Protein 6ISS (pdb70)

CATH classification: 1.10.520.10 (+1 more: 1.10.420.10)

Sequence (690 aa):
RATCSNGKTVGDASCCAWFDVLDDIQQNLFHGGQCGAEAHESIRLVFHDCIAISPAMEAQGKFGGGGCDGSIMIFDDIETAFHPNIGLDEIVKLQKPFVQKHGVTPGDFIAFAGAVALSNCPGAPQMNFFTGRAPATQPAPDGLVPEPFHTVDQIINRVNDAGEFDELELVMLSAHSVAAVNDVDPTVQGLPFDSTPGIFDSQFFVETQLRGTAFPGSGGNQGEVESPLPGEIRIQSDETIARDSRTACEWQSFVNNQSKLVDDFQFIFLALTQLGQDPNAMTDCSDVIPQSKPIPGNLPFSFFPAGKTIKDVEQACAETPFPTLTTLPGPETSVQRIPPPPGAEKRATCSNGKTVGDASCCAWFDVLDDIQQNLFHGGQCGAEAHESIRLVFHDCIAISPAMEAQGKFGGGGCDGSIMIFDDIETAFHPNIGLDEIVKLQKPFVQKHGVTPGDFIAFAGAVALSNCPGAPQMNFFTGRAPATQPAPDGLVPEPFHTVDQIINRVNDAGEFDELELVMLSAHSVAAVNDVDPTVQGLPFDSTPGIFDSQFFVETQLRGTAFPGSGGNQGEVESPLPGEIRIQSDETIARDSRTACEWQSFVNNQSKLVDDFQFIFLALTQLGQDPNAMTDCSDVIPQSKPIPGNLPFSFFPAGKTIKDVEQACAETPFPTLTTLPGPETSVQRIPPPPGA

Structure (mmCIF, N/CA/C/O backbone):
data_6ISS
#
_entry.id   6ISS
#
_cell.length_a   72.959
_cell.length_b   93.740
_cell.length_c   227.371
_cell.angle_alpha   90.000
_cell.angle_beta   90.000
_cell.angle_gamma   90.000
#
_symmetry.space_group_name_H-M   'C 2 2 21'
#
loop_
_entity.id
_entity.type
_entity.pdbx_description
1 polymer 'Ligninase H8'
2 non-polymer 'PROTOPORPHYRIN IX CONTAINING FE'
3 non-polymer 'CALCIUM ION'
4 water water
#
loop_
_atom_site.group_PDB
_atom_site.id
_atom_site.type_symbol
_atom_site.label_atom_id
_atom_site.label_alt_id
_atom_site.label_comp_id
_atom_site.label_asym_id
_atom_site.label_entity_id
_atom_site.label_seq_id
_atom_site.pdbx_PDB_ins_code
_atom_site.Cartn_x
_atom_site.Cartn_y
_atom_site.Cartn_z
_atom_site.occupancy
_atom_site.B_iso_or_equiv
_atom_site.auth_seq_id
_atom_site.auth_comp_id
_atom_site.auth_asym_id
_atom_site.auth_atom_id
_atom_site.pdbx_PDB_model_num
ATOM 1 N N . ARG A 1 7 ? -19.736 4.130 9.109 1.00 21.84 0 ARG A N 1
ATOM 2 C CA . ARG A 1 7 ? -21.009 4.721 8.542 1.00 22.23 0 ARG A CA 1
ATOM 3 C C . ARG A 1 7 ? -21.794 5.444 9.632 1.00 21.93 0 ARG A C 1
ATOM 4 O O . ARG A 1 7 ? -21.824 4.978 10.779 1.00 22.01 0 ARG A O 1
ATOM 12 N N . ALA A 1 8 ? -22.506 6.493 9.261 1.00 16.50 1 ALA A N 1
ATOM 13 C CA . ALA A 1 8 ? -23.258 7.362 10.190 1.00 16.26 1 ALA A CA 1
ATOM 14 C C . ALA A 1 8 ? -24.571 7.752 9.531 1.00 17.13 1 ALA A C 1
ATOM 15 O O . ALA A 1 8 ? -24.624 7.735 8.286 1.00 15.82 1 ALA A O 1
ATOM 17 N N . THR A 1 9 ? -25.573 8.125 10.323 1.00 17.38 2 THR A N 1
ATOM 18 C CA . THR A 1 9 ? -26.799 8.756 9.834 1.00 16.25 2 THR A CA 1
ATOM 19 C C . THR A 1 9 ? -26.708 10.242 10.150 1.00 15.91 2 THR A C 1
ATOM 20 O O . THR A 1 9 ? -26.573 10.569 11.347 1.00 15.33 2 THR A O 1
ATOM 24 N N . CYS A 1 10 ? -26.859 11.104 9.163 1.00 14.27 3 CYS A N 1
ATOM 25 C CA . CYS A 1 10 ? -26.943 12.566 9.357 1.00 14.32 3 CYS A CA 1
ATOM 26 C C . CYS A 1 10 ? -28.317 12.942 9.908 1.00 15.64 3 CYS A C 1
ATOM 27 O O . CYS A 1 10 ? -29.250 12.110 9.900 1.00 17.32 3 CYS A O 1
ATOM 30 N N . SER A 1 11 ? -28.433 14.174 10.371 1.00 16.28 4 SER A N 1
ATOM 31 C CA . SER A 1 11 ? -29.670 14.693 10.996 1.00 17.50 4 SER A CA 1
ATOM 32 C C . SER A 1 11 ? -30.799 14.726 9.961 1.00 20.99 4 SER A C 1
ATOM 33 O O . SER A 1 11 ? -31.975 14.748 10.357 1.00 21.72 4 SER A O 1
ATOM 36 N N . ASN A 1 12 ? -30.460 14.654 8.673 1.00 18.76 5 ASN A N 1
ATOM 37 C CA . ASN A 1 12 ? -31.461 14.644 7.573 1.00 18.44 5 ASN A CA 1
ATOM 38 C C . ASN A 1 12 ? -31.915 13.227 7.274 1.00 19.49 5 ASN A C 1
ATOM 39 O O . ASN A 1 12 ? -32.735 13.083 6.376 1.00 20.54 5 ASN A O 1
ATOM 44 N N . GLY A 1 13 ? -31.416 12.233 8.001 1.00 17.46 6 GLY A N 1
ATOM 45 C CA . GLY A 1 13 ? -31.773 10.824 7.871 1.00 16.63 6 GLY A CA 1
ATOM 46 C C . GLY A 1 13 ? -31.004 10.105 6.788 1.00 17.92 6 GLY A C 1
ATOM 47 O O . GLY A 1 13 ? -31.179 8.886 6.699 1.00 18.61 6 GLY A O 1
ATOM 48 N N . LYS A 1 14 ? -30.108 10.789 6.052 1.00 17.95 7 LYS A N 1
ATOM 49 C CA . LYS A 1 14 ? -29.258 10.140 5.012 1.00 19.69 7 LYS A CA 1
ATOM 50 C C . LYS A 1 14 ? -28.064 9.435 5.664 1.00 19.80 7 LYS A C 1
ATOM 51 O O . LYS A 1 14 ? -27.392 10.034 6.555 1.00 16.42 7 LYS A O 1
ATOM 57 N N . THR A 1 15 ? -27.777 8.204 5.236 1.00 17.24 8 THR A N 1
ATOM 58 C CA . THR A 1 15 ? -26.555 7.508 5.673 1.00 18.65 8 THR A CA 1
ATOM 59 C C . THR A 1 15 ? -25.389 7.954 4.798 1.00 16.19 8 THR A C 1
ATOM 60 O O . THR A 1 15 ? -25.569 8.243 3.575 1.00 16.79 8 THR A O 1
ATOM 64 N N . VAL A 1 16 ? -24.223 7.995 5.410 1.00 15.27 9 VAL A N 1
ATOM 65 C CA . VAL A 1 16 ? -22.966 8.468 4.792 1.00 14.68 9 VAL A CA 1
ATOM 66 C C . VAL A 1 16 ? -21.820 7.620 5.320 1.00 14.96 9 VAL A C 1
ATOM 67 O O . VAL A 1 16 ? -22.009 6.940 6.334 1.00 14.44 9 VAL A O 1
ATOM 71 N N . GLY A 1 17 ? -20.695 7.677 4.633 1.00 16.07 10 GLY A N 1
ATOM 72 C CA . GLY A 1 17 ? -19.515 6.841 4.953 1.00 16.56 10 GLY A CA 1
ATOM 73 C C . GLY A 1 17 ? -18.929 7.199 6.306 1.00 18.16 10 GLY A C 1
ATOM 74 O O . GLY A 1 17 ? -18.321 6.326 6.974 1.00 19.89 10 GLY A O 1
ATOM 75 N N . ASP A 1 18 ? -19.111 8.448 6.745 1.00 15.36 11 ASP A N 1
ATOM 76 C CA . ASP A 1 18 ? -18.484 9.000 7.958 1.00 14.06 11 ASP A CA 1
ATOM 77 C C . ASP A 1 18 ? -19.269 10.214 8.448 1.00 12.49 11 ASP A C 1
ATOM 78 O O . ASP A 1 18 ? -19.729 11.007 7.636 1.00 11.81 11 ASP A O 1
ATOM 83 N N . ALA A 1 19 ? -19.402 10.409 9.756 1.00 11.27 12 ALA A N 1
ATOM 84 C CA . ALA A 1 19 ? -20.166 11.577 10.265 1.00 11.69 12 ALA A CA 1
ATOM 85 C C . ALA A 1 19 ? -19.534 12.895 9.812 1.00 10.95 12 ALA A C 1
ATOM 86 O O . ALA A 1 19 ? -20.281 13.874 9.714 1.00 10.69 12 ALA A O 1
ATOM 88 N N . SER A 1 20 ? -18.236 12.963 9.477 1.00 11.06 13 SER A N 1
ATOM 89 C CA . SER A 1 20 ? -17.623 14.228 8.967 1.00 11.87 13 SER A CA 1
ATOM 90 C C . SER A 1 20 ? -18.275 14.608 7.631 1.00 11.39 13 SER A C 1
ATOM 91 O O . SER A 1 20 ? -18.223 15.786 7.285 1.00 12.16 13 SER A O 1
ATOM 94 N N . CYS A 1 21 ? -18.910 13.682 6.937 1.00 11.25 14 CYS A N 1
ATOM 95 C CA . CYS A 1 21 ? -19.551 13.997 5.636 1.00 9.60 14 CYS A CA 1
ATOM 96 C C . CYS A 1 21 ? -20.820 14.826 5.849 1.00 10.63 14 CYS A C 1
ATOM 97 O O . CYS A 1 21 ? -21.205 15.538 4.939 1.00 10.89 14 CYS A O 1
ATOM 100 N N . CYS A 1 22 ? -21.428 14.807 7.032 1.00 10.42 15 CYS A N 1
ATOM 101 C CA . CYS A 1 22 ? -22.782 15.381 7.225 1.00 9.84 15 CYS A CA 1
ATOM 102 C C . CYS A 1 22 ? -22.789 16.894 6.979 1.00 10.53 15 CYS A C 1
ATOM 103 O O . CYS A 1 22 ? -23.734 17.391 6.405 1.00 10.07 15 CYS A O 1
ATOM 106 N N . ALA A 1 23 ? -21.739 17.618 7.358 1.00 10.75 16 ALA A N 1
ATOM 107 C CA . ALA A 1 23 ? -21.592 19.062 7.124 1.00 12.72 16 ALA A CA 1
ATOM 108 C C . ALA A 1 23 ? -21.663 19.391 5.624 1.00 13.55 16 ALA A C 1
ATOM 109 O O . ALA A 1 23 ? -22.190 20.481 5.259 1.00 14.38 16 ALA A O 1
ATOM 111 N N . TRP A 1 24 ? -21.320 18.446 4.768 1.00 12.34 17 TRP A N 1
ATOM 112 C CA . TRP A 1 24 ? -21.355 18.715 3.314 1.00 12.15 17 TRP A CA 1
ATOM 113 C C . TRP A 1 24 ? -22.801 18.839 2.820 1.00 13.11 17 TRP A C 1
ATOM 114 O O . TRP A 1 24 ? -23.016 19.386 1.713 1.00 13.35 17 TRP A O 1
ATOM 125 N N . PHE A 1 25 ? -23.804 18.350 3.556 1.00 12.07 18 PHE A N 1
ATOM 126 C CA . PHE A 1 25 ? -25.213 18.626 3.154 1.00 12.81 18 PHE A CA 1
ATOM 127 C C . PHE A 1 25 ? -25.553 20.113 3.260 1.00 15.61 18 PHE A C 1
ATOM 128 O O . PHE A 1 25 ? -26.380 20.598 2.444 1.00 15.94 18 PHE A O 1
ATOM 136 N N . ASP A 1 26 ? -24.974 20.819 4.237 1.00 15.86 19 ASP A N 1
ATOM 137 C CA . ASP A 1 26 ? -25.158 22.287 4.379 1.00 17.82 19 ASP A CA 1
ATOM 138 C C . ASP A 1 26 ? -24.516 22.938 3.134 1.00 16.63 19 ASP A C 1
ATOM 139 O O . ASP A 1 26 ? -25.146 23.804 2.521 1.00 17.79 19 ASP A O 1
ATOM 144 N N . VAL A 1 27 ? -23.302 22.530 2.779 1.00 13.60 20 VAL A N 1
ATOM 145 C CA . VAL A 1 27 ? -22.551 23.032 1.597 1.00 13.57 20 VAL A CA 1
ATOM 146 C C . VAL A 1 27 ? -23.368 22.753 0.317 1.00 13.71 20 VAL A C 1
ATOM 147 O O . VAL A 1 27 ? -23.479 23.714 -0.615 1.00 13.76 20 VAL A O 1
ATOM 151 N N . LEU A 1 28 ? -23.931 21.571 0.211 1.00 13.02 21 LEU A N 1
ATOM 152 C CA . LEU A 1 28 ? -24.762 21.179 -0.953 1.00 12.21 21 LEU A CA 1
ATOM 153 C C . LEU A 1 28 ? -25.926 22.164 -1.118 1.00 13.12 21 LEU A C 1
ATOM 154 O O . LEU A 1 28 ? -26.134 22.651 -2.225 1.00 12.17 21 LEU A O 1
ATOM 159 N N . ASP A 1 29 ? -26.696 22.366 -0.045 1.00 14.20 22 ASP A N 1
ATOM 160 C CA . ASP A 1 29 ? -27.913 23.204 -0.162 1.00 19.30 22 ASP A CA 1
ATOM 161 C C . ASP A 1 29 ? -27.446 24.602 -0.613 1.00 15.22 22 ASP A C 1
ATOM 162 O O . ASP A 1 29 ? -28.068 25.257 -1.510 1.00 13.94 22 ASP A O 1
ATOM 167 N N . ASP A 1 30 ? -26.383 25.100 0.003 1.00 14.13 23 ASP A N 1
ATOM 168 C CA . ASP A 1 30 ? -25.882 26.481 -0.219 1.00 14.33 23 ASP A CA 1
ATOM 169 C C . ASP A 1 30 ? -25.457 26.599 -1.704 1.00 15.18 23 ASP A C 1
ATOM 170 O O . ASP A 1 30 ? -25.878 27.545 -2.414 1.00 14.26 23 ASP A O 1
ATOM 175 N N . ILE A 1 31 ? -24.644 25.684 -2.216 1.00 12.35 24 ILE A N 1
ATOM 176 C CA . ILE A 1 31 ? -24.141 25.881 -3.603 1.00 11.68 24 ILE A CA 1
ATOM 177 C C . ILE A 1 31 ? -25.283 25.654 -4.590 1.00 11.72 24 ILE A C 1
ATOM 178 O O . ILE A 1 31 ? -25.298 26.305 -5.664 1.00 11.71 24 ILE A O 1
ATOM 183 N N . GLN A 1 32 ? -26.162 24.710 -4.313 1.00 10.86 25 GLN A N 1
ATOM 184 C CA . GLN A 1 32 ? -27.248 24.428 -5.285 1.00 11.62 25 GLN A CA 1
ATOM 185 C C . GLN A 1 32 ? -28.088 25.702 -5.462 1.00 12.32 25 GLN A C 1
ATOM 186 O O . GLN A 1 32 ? -28.456 25.990 -6.608 1.00 11.79 25 GLN A O 1
ATOM 192 N N . GLN A 1 33 ? -28.336 26.428 -4.386 1.00 13.63 26 GLN A N 1
ATOM 193 C CA . GLN A 1 33 ? -29.192 27.650 -4.465 1.00 15.90 26 GLN A CA 1
ATOM 194 C C . GLN A 1 33 ? -28.386 28.862 -4.939 1.00 15.51 26 GLN A C 1
ATOM 195 O O . GLN A 1 33 ? -28.897 29.631 -5.760 1.00 16.92 26 GLN A O 1
ATOM 201 N N . ASN A 1 34 ? -27.169 29.039 -4.459 1.00 14.22 27 ASN A N 1
ATOM 202 C CA . ASN A 1 34 ? -26.439 30.320 -4.551 1.00 15.12 27 ASN A CA 1
ATOM 203 C C . ASN A 1 34 ? -25.253 30.273 -5.511 1.00 14.55 27 ASN A C 1
ATOM 204 O O . ASN A 1 34 ? -24.696 31.357 -5.778 1.00 15.52 27 ASN A O 1
ATOM 209 N N . LEU A 1 35 ? -24.833 29.091 -5.997 1.00 13.07 28 LEU A N 1
ATOM 210 C CA . LEU A 1 35 ? -23.822 29.022 -7.092 1.00 13.11 28 LEU A CA 1
ATOM 211 C C . LEU A 1 35 ? -24.472 28.493 -8.378 1.00 12.57 28 LEU A C 1
ATOM 212 O O . LEU A 1 35 ? -24.198 29.049 -9.466 1.00 11.97 28 LEU A O 1
ATOM 217 N N . PHE A 1 36 ? -25.317 27.465 -8.282 1.00 11.36 29 PHE A N 1
ATOM 218 C CA . PHE A 1 36 ? -25.841 26.753 -9.463 1.00 11.94 29 PHE A CA 1
ATOM 219 C C . PHE A 1 36 ? -27.284 27.170 -9.768 1.00 12.29 29 PHE A C 1
ATOM 220 O O . PHE A 1 36 ? -27.972 26.509 -10.532 1.00 10.66 29 PHE A O 1
ATOM 228 N N . HIS A 1 37 ? -27.720 28.301 -9.213 1.00 14.59 30 HIS A N 1
ATOM 229 C CA . HIS A 1 37 ? -29.037 28.910 -9.561 1.00 15.82 30 HIS A CA 1
ATOM 230 C C . HIS A 1 37 ? -30.150 27.884 -9.458 1.00 14.41 30 HIS A C 1
ATOM 231 O O . HIS A 1 37 ? -31.007 27.798 -10.360 1.00 14.49 30 HIS A O 1
ATOM 238 N N . GLY A 1 38 ? -30.201 27.155 -8.362 1.00 12.94 31 GLY A N 1
ATOM 239 C CA . GLY A 1 38 ? -31.222 26.121 -8.156 1.00 13.15 31 GLY A CA 1
ATOM 240 C C . GLY A 1 38 ? -30.917 24.843 -8.913 1.00 14.02 31 GLY A C 1
ATOM 241 O O . GLY A 1 38 ? -31.800 24.251 -9.534 1.00 15.52 31 GLY A O 1
ATOM 242 N N . GLY A 1 39 ? -29.705 24.362 -8.813 1.00 13.04 32 GLY A N 1
ATOM 243 C CA . GLY A 1 39 ? -29.412 22.980 -9.253 1.00 11.86 32 GLY A CA 1
ATOM 244 C C . GLY A 1 39 ? -29.259 22.838 -10.751 1.00 10.87 32 GLY A C 1
ATOM 245 O O . GLY A 1 39 ? -29.527 21.757 -11.285 1.00 10.96 32 GLY A O 1
ATOM 246 N N . GLN A 1 40 ? -28.875 23.894 -11.428 1.00 10.58 33 GLN A N 1
ATOM 247 C CA . GLN A 1 40 ? -28.751 23.906 -12.897 1.00 10.89 33 GLN A CA 1
ATOM 248 C C . GLN A 1 40 ? -27.408 23.331 -13.363 1.00 9.58 33 GLN A C 1
ATOM 249 O O . GLN A 1 40 ? -26.367 23.448 -12.668 1.00 9.75 33 GLN A O 1
ATOM 255 N N . CYS A 1 41 ? -27.425 22.779 -14.570 1.00 10.06 34 CYS A N 1
ATOM 256 C CA . CYS A 1 41 ? -26.206 22.393 -15.319 1.00 9.96 34 CYS A CA 1
ATOM 257 C C . CYS A 1 41 ? -25.925 23.489 -16.338 1.00 9.56 34 CYS A C 1
ATOM 258 O O . CYS A 1 41 ? -25.980 23.205 -17.529 1.00 10.85 34 CYS A O 1
ATOM 261 N N . GLY A 1 42 ? -25.698 24.706 -15.859 1.00 10.36 35 GLY A N 1
ATOM 262 C CA . GLY A 1 42 ? -25.439 25.902 -16.664 1.00 10.74 35 GLY A CA 1
ATOM 263 C C . GLY A 1 42 ? -23.998 26.343 -16.551 1.00 10.46 35 GLY A C 1
ATOM 264 O O . GLY A 1 42 ? -23.095 25.487 -16.330 1.00 9.40 35 GLY A O 1
ATOM 265 N N . ALA A 1 43 ? -23.751 27.636 -16.751 1.00 10.02 36 ALA A N 1
ATOM 266 C CA . ALA A 1 43 ? -22.396 28.171 -16.851 1.00 9.61 36 ALA A CA 1
ATOM 267 C C . ALA A 1 43 ? -21.577 27.804 -15.591 1.00 10.03 36 ALA A C 1
ATOM 268 O O . ALA A 1 43 ? -20.420 27.343 -15.730 1.00 9.68 36 ALA A O 1
ATOM 270 N N . GLU A 1 44 ? -22.101 28.086 -14.391 1.00 10.04 37 GLU A N 1
ATOM 271 C CA . GLU A 1 44 ? -21.329 27.892 -13.150 1.00 10.31 37 GLU A CA 1
ATOM 272 C C . GLU A 1 44 ? -21.011 26.396 -12.972 1.00 9.71 37 GLU A C 1
ATOM 273 O O . GLU A 1 44 ? -19.884 26.108 -12.580 1.00 10.30 37 GLU A O 1
ATOM 279 N N . ALA A 1 45 ? -21.961 25.519 -13.286 1.00 10.14 38 ALA A N 1
ATOM 280 C CA . ALA A 1 45 ? -21.773 24.051 -13.202 1.00 9.40 38 ALA A CA 1
ATOM 281 C C . ALA A 1 45 ? -20.617 23.691 -14.153 1.00 9.75 38 ALA A C 1
ATOM 282 O O . ALA A 1 45 ? -19.641 23.031 -13.781 1.00 10.30 38 ALA A O 1
ATOM 284 N N . HIS A 1 46 ? -20.665 24.165 -15.397 1.00 9.23 39 HIS A N 1
ATOM 285 C CA . HIS A 1 46 ? -19.628 23.815 -16.398 1.00 9.00 39 HIS A CA 1
ATOM 286 C C . HIS A 1 46 ? -18.264 24.319 -15.928 1.00 9.78 39 HIS A C 1
ATOM 287 O O . HIS A 1 46 ? -17.240 23.619 -16.051 1.00 9.66 39 HIS A O 1
ATOM 294 N N . GLU A 1 47 ? -18.217 25.551 -15.438 1.00 8.92 40 GLU A N 1
ATOM 295 C CA . GLU A 1 47 ? -16.963 26.176 -14.977 1.00 9.58 40 GLU A CA 1
ATOM 296 C C . GLU A 1 47 ? -16.393 25.355 -13.804 1.00 9.74 40 GLU A C 1
ATOM 297 O O . GLU A 1 47 ? -15.173 25.200 -13.720 1.00 9.98 40 GLU A O 1
ATOM 303 N N . SER A 1 48 ? -17.240 24.857 -12.912 1.00 9.36 41 SER A N 1
ATOM 304 C CA . SER A 1 48 ? -16.788 24.090 -11.716 1.00 9.25 41 SER A CA 1
ATOM 305 C C . SER A 1 48 ? -16.203 22.735 -12.150 1.00 10.05 41 SER A C 1
ATOM 306 O O . SER A 1 48 ? -15.238 22.254 -11.533 1.00 9.83 41 SER A O 1
ATOM 309 N N . ILE A 1 49 ? -16.799 22.146 -13.179 1.00 9.00 42 ILE A N 1
ATOM 310 C CA . ILE A 1 49 ? -16.296 20.863 -13.734 1.00 9.60 42 ILE A CA 1
ATOM 311 C C . ILE A 1 49 ? -14.890 21.119 -14.300 1.00 9.93 42 ILE A C 1
ATOM 312 O O . ILE A 1 49 ? -13.952 20.344 -13.979 1.00 10.16 42 ILE A O 1
ATOM 317 N N . ARG A 1 50 ? -14.716 22.165 -15.118 1.00 9.87 43 ARG A N 1
ATOM 318 C CA . ARG A 1 50 ? -13.399 22.513 -15.676 1.00 10.40 43 ARG A CA 1
ATOM 319 C C . ARG A 1 50 ? -12.412 22.761 -14.527 1.00 10.94 43 ARG A C 1
ATOM 320 O O . ARG A 1 50 ? -11.235 22.297 -14.627 1.00 10.66 43 ARG A O 1
ATOM 328 N N . LEU A 1 51 ? -12.837 23.441 -13.479 1.00 10.86 44 LEU A N 1
ATOM 329 C CA . LEU A 1 51 ? -11.917 23.867 -12.388 1.00 10.95 44 LEU A CA 1
ATOM 330 C C . LEU A 1 51 ? -11.300 22.609 -11.761 1.00 11.27 44 LEU A C 1
ATOM 331 O O . LEU A 1 51 ? -10.116 22.624 -11.427 1.00 10.53 44 LEU A O 1
ATOM 336 N N . VAL A 1 52 ? -12.051 21.514 -11.605 1.00 9.98 45 VAL A N 1
ATOM 337 C CA . VAL A 1 52 ? -11.466 20.242 -11.084 1.00 10.87 45 VAL A CA 1
ATOM 338 C C . VAL A 1 52 ? -10.228 19.857 -11.878 1.00 10.23 45 VAL A C 1
ATOM 339 O O . VAL A 1 52 ? -9.169 19.582 -11.294 1.00 10.84 45 VAL A O 1
ATOM 343 N N . PHE A 1 53 ? -10.339 19.810 -13.205 1.00 9.74 46 PHE A N 1
ATOM 344 C CA . PHE A 1 53 ? -9.230 19.343 -14.047 1.00 9.75 46 PHE A CA 1
ATOM 345 C C . PHE A 1 53 ? -8.043 20.267 -13.850 1.00 10.44 46 PHE A C 1
ATOM 346 O O . PHE A 1 53 ? -6.907 19.806 -13.762 1.00 11.07 46 PHE A O 1
ATOM 354 N N . HIS A 1 54 ? -8.280 21.573 -13.821 1.00 10.85 47 HIS A N 1
ATOM 355 C CA . HIS A 1 54 ? -7.166 22.550 -13.798 1.00 11.30 47 HIS A CA 1
ATOM 356 C C . HIS A 1 54 ? -6.526 22.614 -12.404 1.00 11.56 47 HIS A C 1
ATOM 357 O O . HIS A 1 54 ? -5.332 23.022 -12.333 1.00 12.18 47 HIS A O 1
ATOM 364 N N . ASP A 1 55 ? -7.268 22.271 -11.357 1.00 11.15 48 ASP A N 1
ATOM 365 C CA . ASP A 1 55 ? -6.672 22.125 -10.008 1.00 11.62 48 ASP A CA 1
ATOM 366 C C . ASP A 1 55 ? -5.815 20.861 -10.060 1.00 11.48 48 ASP A C 1
ATOM 367 O O . ASP A 1 55 ? -4.627 20.874 -9.643 1.00 12.35 48 ASP A O 1
ATOM 372 N N . CYS A 1 56 ? -6.386 19.770 -10.492 1.00 11.53 49 CYS A N 1
ATOM 373 C CA . CYS A 1 56 ? -5.873 18.410 -10.207 1.00 11.78 49 CYS A CA 1
ATOM 374 C C . CYS A 1 56 ? -4.745 18.005 -11.141 1.00 12.01 49 CYS A C 1
ATOM 375 O O . CYS A 1 56 ? -3.817 17.326 -10.656 1.00 12.43 49 CYS A O 1
ATOM 378 N N . ILE A 1 57 ? -4.802 18.329 -12.424 1.00 10.93 50 ILE A N 1
ATOM 379 C CA . ILE A 1 57 ? -3.812 17.808 -13.413 1.00 12.94 50 ILE A CA 1
ATOM 380 C C . ILE A 1 57 ? -2.462 18.495 -13.223 1.00 12.60 50 ILE A C 1
ATOM 381 O O . ILE A 1 57 ? -1.472 17.990 -13.814 1.00 13.81 50 ILE A O 1
ATOM 386 N N . ALA A 1 58 ? -2.394 19.499 -12.372 1.00 13.07 51 ALA A N 1
ATOM 387 C CA . ALA A 1 58 ? -1.171 20.290 -12.109 1.00 13.53 51 ALA A CA 1
ATOM 388 C C . ALA A 1 58 ? -0.354 19.552 -11.023 1.00 12.60 51 ALA A C 1
ATOM 389 O O . ALA A 1 58 ? -0.264 19.952 -9.846 1.00 14.34 51 ALA A O 1
ATOM 391 N N . ILE A 1 59 ? 0.198 18.447 -11.456 1.00 14.47 52 ILE A N 1
ATOM 392 C CA . ILE A 1 59 ? 1.114 17.571 -10.673 1.00 16.14 52 ILE A CA 1
ATOM 393 C C . ILE A 1 59 ? 2.052 16.919 -11.689 1.00 15.35 52 ILE A C 1
ATOM 394 O O . ILE A 1 59 ? 1.653 16.627 -12.821 1.00 13.81 52 ILE A O 1
ATOM 399 N N . SER A 1 60 ? 3.308 16.647 -11.306 1.00 16.09 53 SER A N 1
ATOM 400 C CA . SER A 1 60 ? 4.301 16.105 -12.267 1.00 17.31 53 SER A CA 1
ATOM 401 C C . SER A 1 60 ? 5.398 15.359 -11.514 1.00 19.75 53 SER A C 1
ATOM 402 O O . SER A 1 60 ? 6.308 16.011 -10.977 1.00 19.00 53 SER A O 1
ATOM 405 N N . PRO A 1 61 ? 5.246 14.039 -11.337 1.00 19.15 54 PRO A N 1
ATOM 406 C CA . PRO A 1 61 ? 6.333 13.190 -10.845 1.00 21.69 54 PRO A CA 1
ATOM 407 C C . PRO A 1 61 ? 7.635 13.441 -11.622 1.00 23.26 54 PRO A C 1
ATOM 408 O O . PRO A 1 61 ? 8.718 13.462 -10.974 1.00 25.77 54 PRO A O 1
ATOM 412 N N . ALA A 1 62 ? 7.555 13.660 -12.937 1.00 20.26 55 ALA A N 1
ATOM 413 C CA . ALA A 1 62 ? 8.738 13.936 -13.790 1.00 21.50 55 ALA A CA 1
ATOM 414 C C . ALA A 1 62 ? 9.475 15.182 -13.307 1.00 25.64 55 ALA A C 1
ATOM 415 O O . ALA A 1 62 ? 10.728 15.114 -13.211 1.00 27.31 55 ALA A O 1
ATOM 417 N N . MET A 1 63 ? 8.781 16.271 -12.983 1.00 23.89 56 MET A N 1
ATOM 418 C CA . MET A 1 63 ? 9.421 17.512 -12.472 1.00 25.86 56 MET A CA 1
ATOM 419 C C . MET A 1 63 ? 10.047 17.237 -11.084 1.00 28.49 56 MET A C 1
ATOM 420 O O . MET A 1 63 ? 11.250 17.607 -10.851 1.00 30.84 56 MET A O 1
ATOM 425 N N . GLU A 1 64 ? 9.301 16.572 -10.203 1.00 26.56 57 GLU A N 1
ATOM 426 C CA . GLU A 1 64 ? 9.715 16.213 -8.817 1.00 30.08 57 GLU A CA 1
ATOM 427 C C . GLU A 1 64 ? 11.035 15.441 -8.843 1.00 31.21 57 GLU A C 1
ATOM 428 O O . GLU A 1 64 ? 11.925 15.743 -7.985 1.00 26.32 57 GLU A O 1
ATOM 434 N N . ALA A 1 65 ? 11.157 14.502 -9.775 1.00 28.20 58 ALA A N 1
ATOM 435 C CA . ALA A 1 65 ? 12.367 13.661 -9.951 1.00 32.19 58 ALA A CA 1
ATOM 436 C C . ALA A 1 65 ? 13.565 14.492 -10.459 1.00 34.83 58 ALA A C 1
ATOM 437 O O . ALA A 1 65 ? 14.649 13.909 -10.553 1.00 39.44 58 ALA A O 1
ATOM 439 N N . GLN A 1 66 ? 13.422 15.792 -10.718 1.00 34.04 59 GLN A N 1
ATOM 440 C CA . GLN A 1 66 ? 14.565 16.689 -11.035 1.00 32.76 59 GLN A CA 1
ATOM 441 C C . GLN A 1 66 ? 14.702 17.752 -9.945 1.00 30.84 59 GLN A C 1
ATOM 442 O O . GLN A 1 66 ? 15.395 18.758 -10.194 1.00 31.35 59 GLN A O 1
ATOM 448 N N . GLY A 1 67 ? 14.067 17.550 -8.788 1.00 27.10 60 GLY A N 1
ATOM 449 C CA . GLY A 1 67 ? 14.098 18.451 -7.618 1.00 26.26 60 GLY A CA 1
ATOM 450 C C . GLY A 1 67 ? 13.329 19.734 -7.831 1.00 29.53 60 GLY A C 1
ATOM 451 O O . GLY A 1 67 ? 13.530 20.729 -7.069 1.00 29.29 60 GLY A O 1
ATOM 452 N N . LYS A 1 68 ? 12.418 19.712 -8.804 1.00 27.31 61 LYS A N 1
ATOM 453 C CA . LYS A 1 68 ? 11.519 20.845 -9.075 1.00 31.75 61 LYS A CA 1
ATOM 454 C C . LYS A 1 68 ? 10.158 20.493 -8.502 1.00 25.82 61 LYS A C 1
ATOM 455 O O . LYS A 1 68 ? 9.714 19.362 -8.708 1.00 27.53 61 LYS A O 1
ATOM 461 N N . PHE A 1 69 ? 9.555 21.434 -7.803 1.00 27.54 62 PHE A N 1
ATOM 462 C CA . PHE A 1 69 ? 8.133 21.324 -7.437 1.00 24.06 62 PHE A CA 1
ATOM 463 C C . PHE A 1 69 ? 7.347 21.045 -8.719 1.00 26.72 62 PHE A C 1
ATOM 464 O O . PHE A 1 69 ? 7.590 21.719 -9.751 1.00 28.60 62 PHE A O 1
ATOM 472 N N . GLY A 1 70 ? 6.516 19.993 -8.692 1.00 22.38 63 GLY A N 1
ATOM 473 C CA . GLY A 1 70 ? 5.699 19.578 -9.849 1.00 19.48 63 GLY A CA 1
ATOM 474 C C . GLY A 1 70 ? 4.238 19.951 -9.663 1.00 18.52 63 GLY A C 1
ATOM 475 O O . GLY A 1 70 ? 3.496 19.630 -10.580 1.00 18.47 63 GLY A O 1
ATOM 476 N N . GLY A 1 71 ? 3.875 20.635 -8.578 1.00 18.01 64 GLY A N 1
ATOM 477 C CA . GLY A 1 71 ? 2.466 20.914 -8.222 1.00 17.13 64 GLY A CA 1
ATOM 478 C C . GLY A 1 71 ? 1.903 19.813 -7.318 1.00 15.10 64 GLY A C 1
ATOM 479 O O . GLY A 1 71 ? 2.347 18.646 -7.460 1.00 14.96 64 GLY A O 1
ATOM 480 N N . GLY A 1 72 ? 0.914 20.141 -6.497 1.00 13.35 65 GLY A N 1
ATOM 481 C CA . GLY A 1 72 ? 0.345 19.231 -5.487 1.00 12.95 65 GLY A CA 1
ATOM 482 C C . GLY A 1 72 ? -0.914 18.510 -5.964 1.00 14.46 65 GLY A C 1
ATOM 483 O O . GLY A 1 72 ? -1.601 17.934 -5.115 1.00 15.34 65 GLY A O 1
ATOM 484 N N . GLY A 1 73 ? -1.253 18.611 -7.250 1.00 13.83 66 GLY A N 1
ATOM 485 C CA . GLY A 1 73 ? -2.497 18.024 -7.760 1.00 13.08 66 GLY A CA 1
ATOM 486 C C . GLY A 1 73 ? -3.720 18.686 -7.154 1.00 11.55 66 GLY A C 1
ATOM 487 O O . GLY A 1 73 ? -3.826 19.953 -7.114 1.00 11.77 66 GLY A O 1
ATOM 488 N N . CYS A 1 74 ? -4.651 17.877 -6.646 1.00 13.00 67 CYS A N 1
ATOM 489 C CA . CYS A 1 74 ? -5.948 18.358 -6.124 1.00 12.31 67 CYS A CA 1
ATOM 490 C C . CYS A 1 74 ? -5.716 18.942 -4.738 1.00 12.71 67 CYS A C 1
ATOM 491 O O . CYS A 1 74 ? -6.033 18.276 -3.733 1.00 13.55 67 CYS A O 1
ATOM 494 N N . ASP A 1 75 ? -5.150 20.148 -4.675 1.00 12.01 68 ASP A N 1
ATOM 495 C CA . ASP A 1 75 ? -4.772 20.786 -3.395 1.00 13.16 68 ASP A CA 1
ATOM 496 C C . ASP A 1 75 ? -5.475 22.131 -3.229 1.00 11.27 68 ASP A C 1
ATOM 497 O O . ASP A 1 75 ? -5.195 22.831 -2.239 1.00 12.76 68 ASP A O 1
ATOM 502 N N . GLY A 1 76 ? -6.317 22.528 -4.189 1.00 11.57 69 GLY A N 1
ATOM 503 C CA . GLY A 1 76 ? -6.942 23.855 -4.133 1.00 11.20 69 GLY A CA 1
ATOM 504 C C . GLY A 1 76 ? -5.972 24.979 -4.470 1.00 11.53 69 GLY A C 1
ATOM 505 O O . GLY A 1 76 ? -6.378 26.177 -4.293 1.00 13.83 69 GLY A O 1
ATOM 506 N N . SER A 1 77 ? -4.811 24.657 -5.010 1.00 13.48 70 SER A N 1
ATOM 507 C CA . SER A 1 77 ? -3.762 25.659 -5.348 1.00 13.80 70 SER A CA 1
ATOM 508 C C . SER A 1 77 ? -4.334 26.683 -6.329 1.00 13.91 70 SER A C 1
ATOM 509 O O . SER A 1 77 ? -4.035 27.855 -6.197 1.00 13.80 70 SER A O 1
ATOM 512 N N . ILE A 1 78 ? -5.199 26.267 -7.268 1.00 14.02 71 ILE A N 1
ATOM 513 C CA . ILE A 1 78 ? -5.754 27.212 -8.291 1.00 12.42 71 ILE A CA 1
ATOM 514 C C . ILE A 1 78 ? -6.668 28.254 -7.637 1.00 12.39 71 ILE A C 1
ATOM 515 O O . ILE A 1 78 ? -6.768 29.370 -8.203 1.00 12.74 71 ILE A O 1
ATOM 520 N N . MET A 1 79 ? -7.238 27.976 -6.454 1.00 13.19 72 MET A N 1
ATOM 521 C CA . MET A 1 79 ? -8.003 28.954 -5.665 1.00 13.04 72 MET A CA 1
ATOM 522 C C . MET A 1 79 ? -7.082 29.726 -4.710 1.00 14.74 72 MET A C 1
ATOM 523 O O . MET A 1 79 ? -7.220 30.938 -4.667 1.00 16.04 72 MET A O 1
ATOM 528 N N . ILE A 1 80 ? -6.256 29.040 -3.926 1.00 15.16 73 ILE A N 1
ATOM 529 C CA . ILE A 1 80 ? -5.418 29.693 -2.879 1.00 15.25 73 ILE A CA 1
ATOM 530 C C . ILE A 1 80 ? -4.482 30.675 -3.575 1.00 14.88 73 ILE A C 1
ATOM 531 O O . ILE A 1 80 ? -4.281 31.785 -2.990 1.00 18.30 73 ILE A O 1
ATOM 536 N N . PHE A 1 81 ? -3.905 30.295 -4.705 1.00 14.21 74 PHE A N 1
ATOM 537 C CA . PHE A 1 81 ? -2.937 31.084 -5.504 1.00 13.65 74 PHE A CA 1
ATOM 538 C C . PHE A 1 81 ? -3.589 31.542 -6.816 1.00 12.73 74 PHE A C 1
ATOM 539 O O . PHE A 1 81 ? -2.956 31.494 -7.856 1.00 14.12 74 PHE A O 1
ATOM 547 N N . ASP A 1 82 ? -4.845 31.966 -6.741 1.00 14.16 75 ASP A N 1
ATOM 548 C CA . ASP A 1 82 ? -5.595 32.294 -7.986 1.00 14.68 75 ASP A CA 1
ATOM 549 C C . ASP A 1 82 ? -4.907 33.411 -8.783 1.00 15.20 75 ASP A C 1
ATOM 550 O O . ASP A 1 82 ? -4.896 33.314 -10.003 1.00 15.44 75 ASP A O 1
ATOM 555 N N . ASP A 1 83 ? -4.346 34.433 -8.130 1.00 17.81 76 ASP A N 1
ATOM 556 C CA . ASP A 1 83 ? -3.689 35.540 -8.862 1.00 20.44 76 ASP A CA 1
ATOM 557 C C . ASP A 1 83 ? -2.526 34.994 -9.689 1.00 17.30 76 ASP A C 1
ATOM 558 O O . ASP A 1 83 ? -2.250 35.572 -10.761 1.00 18.12 76 ASP A O 1
ATOM 563 N N . ILE A 1 84 ? -1.907 33.879 -9.275 1.00 16.54 77 ILE A N 1
ATOM 564 C CA . ILE A 1 84 ? -0.812 33.254 -10.043 1.00 15.76 77 ILE A CA 1
ATOM 565 C C . ILE A 1 84 ? -1.393 32.316 -11.106 1.00 13.58 77 ILE A C 1
ATOM 566 O O . ILE A 1 84 ? -1.150 32.513 -12.323 1.00 14.06 77 ILE A O 1
ATOM 571 N N . GLU A 1 85 ? -2.075 31.263 -10.660 1.00 12.98 78 GLU A N 1
ATOM 572 C CA . GLU A 1 85 ? -2.428 30.181 -11.598 1.00 14.24 78 GLU A CA 1
ATOM 573 C C . GLU A 1 85 ? -3.439 30.641 -12.663 1.00 13.84 78 GLU A C 1
ATOM 574 O O . GLU A 1 85 ? -3.371 30.129 -13.790 1.00 13.90 78 GLU A O 1
ATOM 580 N N . THR A 1 86 ? -4.404 31.489 -12.323 1.00 14.49 79 THR A N 1
ATOM 581 C CA . THR A 1 86 ? -5.470 31.834 -13.287 1.00 15.04 79 THR A CA 1
ATOM 582 C C . THR A 1 86 ? -4.929 32.814 -14.342 1.00 13.82 79 THR A C 1
ATOM 583 O O . THR A 1 86 ? -5.673 33.083 -15.298 1.00 14.34 79 THR A O 1
ATOM 587 N N . ALA A 1 87 ? -3.671 33.291 -14.200 1.00 13.74 80 ALA A N 1
ATOM 588 C CA . ALA A 1 87 ? -2.980 34.123 -15.199 1.00 15.48 80 ALA A CA 1
ATOM 589 C C . ALA A 1 87 ? -2.259 33.215 -16.189 1.00 15.80 80 ALA A C 1
ATOM 590 O O . ALA A 1 87 ? -1.888 33.688 -17.259 1.00 17.24 80 ALA A O 1
ATOM 592 N N . PHE A 1 88 ? -2.083 31.923 -15.899 1.00 14.40 81 PHE A N 1
ATOM 593 C CA . PHE A 1 88 ? -1.482 30.987 -16.869 1.00 14.12 81 PHE A CA 1
ATOM 594 C C . PHE A 1 88 ? -2.411 30.865 -18.066 1.00 14.55 81 PHE A C 1
ATOM 595 O O . PHE A 1 88 ? -3.615 30.728 -17.851 1.00 13.46 81 PHE A O 1
ATOM 603 N N . HIS A 1 89 ? -1.876 30.772 -19.280 1.00 14.60 82 HIS A N 1
ATOM 604 C CA . HIS A 1 89 ? -2.705 30.745 -20.506 1.00 15.67 82 HIS A CA 1
ATOM 605 C C . HIS A 1 89 ? -3.735 29.611 -20.476 1.00 14.74 82 HIS A C 1
ATOM 606 O O . HIS A 1 89 ? -4.894 29.810 -20.855 1.00 14.81 82 HIS A O 1
ATOM 613 N N . PRO A 1 90 ? -3.388 28.355 -20.134 1.00 14.38 83 PRO A N 1
ATOM 614 C CA . PRO A 1 90 ? -4.407 27.309 -20.146 1.00 13.25 83 PRO A CA 1
ATOM 615 C C . PRO A 1 90 ? -5.567 27.545 -19.177 1.00 14.36 83 PRO A C 1
ATOM 616 O O . PRO A 1 90 ? -6.625 26.887 -19.316 1.00 15.22 83 PRO A O 1
ATOM 620 N N . ASN A 1 91 ? -5.390 28.409 -18.177 1.00 12.21 84 ASN A N 1
ATOM 621 C CA . ASN A 1 91 ? -6.356 28.634 -17.085 1.00 12.11 84 ASN A CA 1
ATOM 622 C C . ASN A 1 91 ? -7.198 29.884 -17.364 1.00 11.87 84 ASN A C 1
ATOM 623 O O . ASN A 1 91 ? -7.926 30.338 -16.443 1.00 12.13 84 ASN A O 1
ATOM 628 N N . ILE A 1 92 ? -7.087 30.424 -18.586 1.00 12.37 85 ILE A N 1
ATOM 629 C CA . ILE A 1 92 ? -7.801 31.660 -18.984 1.00 14.92 85 ILE A CA 1
ATOM 630 C C . ILE A 1 92 ? -9.266 31.534 -18.603 1.00 13.66 85 ILE A C 1
ATOM 631 O O . ILE A 1 92 ? -9.856 30.491 -18.895 1.00 14.73 85 ILE A O 1
ATOM 636 N N . GLY A 1 93 ? -9.815 32.565 -17.961 1.00 14.17 86 GLY A N 1
ATOM 637 C CA . GLY A 1 93 ? -11.257 32.601 -17.667 1.00 15.14 86 GLY A CA 1
ATOM 638 C C . GLY A 1 93 ? -11.649 31.877 -16.383 1.00 16.46 86 GLY A C 1
ATOM 639 O O . GLY A 1 93 ? -12.810 32.029 -15.979 1.00 18.23 86 GLY A O 1
ATOM 640 N N . LEU A 1 94 ? -10.709 31.236 -15.674 1.00 14.09 87 LEU A N 1
ATOM 641 C CA . LEU A 1 94 ? -11.066 30.487 -14.446 1.00 13.47 87 LEU A CA 1
ATOM 642 C C . LEU A 1 94 ? -11.122 31.382 -13.218 1.00 13.12 87 LEU A C 1
ATOM 643 O O . LEU A 1 94 ? -11.727 30.979 -12.209 1.00 12.53 87 LEU A O 1
ATOM 648 N N . ASP A 1 95 ? -10.528 32.579 -13.235 1.00 12.71 88 ASP A N 1
ATOM 649 C CA . ASP A 1 95 ? -10.631 33.382 -12.002 1.00 13.64 88 ASP A CA 1
ATOM 650 C C . ASP A 1 95 ? -12.085 33.753 -11.717 1.00 13.03 88 ASP A C 1
ATOM 651 O O . ASP A 1 95 ? -12.436 33.910 -10.527 1.00 13.91 88 ASP A O 1
ATOM 656 N N . GLU A 1 96 ? -12.940 33.843 -12.738 1.00 13.08 89 GLU A N 1
ATOM 657 C CA . GLU A 1 96 ? -14.364 34.182 -12.528 1.00 12.40 89 GLU A CA 1
ATOM 658 C C . GLU A 1 96 ? -14.967 33.086 -11.625 1.00 11.38 89 GLU A C 1
ATOM 659 O O . GLU A 1 96 ? -15.624 33.410 -10.674 1.00 12.09 89 GLU A O 1
ATOM 665 N N . ILE A 1 97 ? -14.807 31.806 -11.990 1.00 12.40 90 ILE A N 1
ATOM 666 C CA . ILE A 1 97 ? -15.442 30.749 -11.156 1.00 11.06 90 ILE A CA 1
ATOM 667 C C . ILE A 1 97 ? -14.719 30.643 -9.803 1.00 11.09 90 ILE A C 1
ATOM 668 O O . ILE A 1 97 ? -15.407 30.412 -8.797 1.00 11.50 90 ILE A O 1
ATOM 673 N N . VAL A 1 98 ? -13.395 30.821 -9.779 1.00 11.45 91 VAL A N 1
ATOM 674 C CA . VAL A 1 98 ? -12.665 30.799 -8.486 1.00 12.16 91 VAL A CA 1
ATOM 675 C C . VAL A 1 98 ? -13.269 31.837 -7.541 1.00 13.16 91 VAL A C 1
ATOM 676 O O . VAL A 1 98 ? -13.556 31.515 -6.389 1.00 12.00 91 VAL A O 1
ATOM 680 N N . LYS A 1 99 ? -13.450 33.059 -8.032 1.00 12.86 92 LYS A N 1
ATOM 681 C CA . LYS A 1 99 ? -14.007 34.149 -7.197 1.00 14.14 92 LYS A CA 1
ATOM 682 C C . LYS A 1 99 ? -15.425 33.855 -6.738 1.00 13.61 92 LYS A C 1
ATOM 683 O O . LYS A 1 99 ? -15.762 34.173 -5.547 1.00 13.15 92 LYS A O 1
ATOM 689 N N . LEU A 1 100 ? -16.282 33.245 -7.567 1.00 12.39 93 LEU A N 1
ATOM 690 C CA . LEU A 1 100 ? -17.638 32.847 -7.102 1.00 12.74 93 LEU A CA 1
ATOM 691 C C . LEU A 1 100 ? -17.553 31.755 -6.030 1.00 13.50 93 LEU A C 1
ATOM 692 O O . LEU A 1 100 ? -18.417 31.698 -5.166 1.00 12.80 93 LEU A O 1
ATOM 697 N N . GLN A 1 101 ? -16.587 30.842 -6.145 1.00 13.00 94 GLN A N 1
ATOM 698 C CA . GLN A 1 101 ? -16.482 29.699 -5.200 1.00 12.30 94 GLN A CA 1
ATOM 699 C C . GLN A 1 101 ? -15.915 30.161 -3.848 1.00 13.60 94 GLN A C 1
ATOM 700 O O . GLN A 1 101 ? -16.341 29.620 -2.827 1.00 13.58 94 GLN A O 1
ATOM 706 N N . LYS A 1 102 ? -14.939 31.061 -3.841 1.00 14.54 95 LYS A N 1
ATOM 707 C CA . LYS A 1 102 ? -14.172 31.430 -2.617 1.00 15.50 95 LYS A CA 1
ATOM 708 C C . LYS A 1 102 ? -15.071 31.677 -1.418 1.00 16.08 95 LYS A C 1
ATOM 709 O O . LYS A 1 102 ? -14.755 31.199 -0.334 1.00 16.10 95 LYS A O 1
ATOM 715 N N . PRO A 1 103 ? -16.159 32.479 -1.492 1.00 15.68 96 PRO A N 1
ATOM 716 C CA . PRO A 1 103 ? -16.960 32.772 -0.306 1.00 16.16 96 PRO A CA 1
ATOM 717 C C . PRO A 1 103 ? -17.588 31.526 0.303 1.00 15.18 96 PRO A C 1
ATOM 718 O O . PRO A 1 103 ? -17.780 31.526 1.536 1.00 14.85 96 PRO A O 1
ATOM 722 N N . PHE A 1 104 ? -17.868 30.467 -0.480 1.00 14.61 97 PHE A N 1
ATOM 723 C CA . PHE A 1 104 ? -18.470 29.234 0.088 1.00 15.10 97 PHE A CA 1
ATOM 724 C C . PHE A 1 104 ? -17.419 28.508 0.932 1.00 15.17 97 PHE A C 1
ATOM 725 O O . PHE A 1 104 ? -17.759 27.936 1.994 1.00 14.91 97 PHE A O 1
ATOM 733 N N . VAL A 1 105 ? -16.163 28.542 0.475 1.00 15.65 98 VAL A N 1
ATOM 734 C CA . VAL A 1 105 ? -15.012 27.875 1.147 1.00 16.14 98 VAL A CA 1
ATOM 735 C C . VAL A 1 105 ? -14.825 28.548 2.511 1.00 16.30 98 VAL A C 1
ATOM 736 O O . VAL A 1 105 ? -14.816 27.857 3.553 1.00 15.91 98 VAL A O 1
ATOM 740 N N . GLN A 1 106 ? -14.864 29.873 2.498 1.00 17.18 99 GLN A N 1
ATOM 741 C CA . GLN A 1 106 ? -14.682 30.701 3.727 1.00 21.15 99 GLN A CA 1
ATOM 742 C C . GLN A 1 106 ? -15.836 30.450 4.686 1.00 19.19 99 GLN A C 1
ATOM 743 O O . GLN A 1 106 ? -15.576 30.186 5.870 1.00 20.39 99 GLN A O 1
ATOM 749 N N . LYS A 1 107 ? -17.081 30.521 4.210 1.00 16.26 100 LYS A N 1
ATOM 750 C CA . LYS A 1 107 ? -18.283 30.402 5.063 1.00 17.97 100 LYS A CA 1
ATOM 751 C C . LYS A 1 107 ? -18.350 29.005 5.686 1.00 16.10 100 LYS A C 1
ATOM 752 O O . LYS A 1 107 ? -18.808 28.908 6.845 1.00 16.14 100 LYS A O 1
ATOM 758 N N . HIS A 1 108 ? -17.949 27.952 4.970 1.00 14.33 101 HIS A N 1
ATOM 759 C CA . HIS A 1 108 ? -18.184 26.558 5.441 1.00 15.60 101 HIS A CA 1
ATOM 760 C C . HIS A 1 108 ? -16.931 25.973 6.090 1.00 16.80 101 HIS A C 1
ATOM 761 O O . HIS A 1 108 ? -17.045 24.855 6.625 1.00 14.95 101 HIS A O 1
ATOM 768 N N . GLY A 1 109 ? -15.804 26.682 6.076 1.00 15.74 102 GLY A N 1
ATOM 769 C CA . GLY A 1 109 ? -14.591 26.197 6.762 1.00 16.26 102 GLY A CA 1
ATOM 770 C C . GLY A 1 109 ? -14.109 24.865 6.216 1.00 15.97 102 GLY A C 1
ATOM 771 O O . GLY A 1 109 ? -13.614 24.016 7.001 1.00 18.25 102 GLY A O 1
ATOM 772 N N . VAL A 1 110 ? -14.207 24.659 4.901 1.00 15.02 103 VAL A N 1
ATOM 773 C CA . VAL A 1 110 ? -13.727 23.421 4.211 1.00 13.07 103 VAL A CA 1
ATOM 774 C C . VAL A 1 110 ? -12.461 23.743 3.440 1.00 13.74 103 VAL A C 1
ATOM 775 O O . VAL A 1 110 ? -12.136 24.937 3.200 1.00 13.08 103 VAL A O 1
ATOM 779 N N . THR A 1 111 ? -11.678 22.731 3.068 1.00 12.98 104 THR A N 1
ATOM 780 C CA . THR A 1 111 ? -10.437 23.033 2.323 1.00 11.90 104 THR A CA 1
ATOM 781 C C . THR A 1 111 ? -10.778 23.412 0.883 1.00 12.40 104 THR A C 1
ATOM 782 O O . THR A 1 111 ? -11.762 22.931 0.314 1.00 13.01 104 THR A O 1
ATOM 786 N N . PRO A 1 112 ? -10.017 24.346 0.302 1.00 12.45 105 PRO A N 1
ATOM 787 C CA . PRO A 1 112 ? -10.241 24.743 -1.084 1.00 12.89 105 PRO A CA 1
ATOM 788 C C . PRO A 1 112 ? -10.230 23.538 -2.044 1.00 13.20 105 PRO A C 1
ATOM 789 O O . PRO A 1 112 ? -11.086 23.481 -2.939 1.00 11.00 105 PRO A O 1
ATOM 793 N N . GLY A 1 113 ? -9.323 22.565 -1.881 1.00 12.49 106 GLY A N 1
ATOM 794 C CA . GLY A 1 113 ? -9.327 21.394 -2.755 1.00 12.44 106 GLY A CA 1
ATOM 795 C C . GLY A 1 113 ? -10.557 20.541 -2.566 1.00 11.24 106 GLY A C 1
ATOM 796 O O . GLY A 1 113 ? -11.110 20.030 -3.580 1.00 10.20 106 GLY A O 1
ATOM 797 N N . ASP A 1 114 ? -10.997 20.353 -1.336 1.00 10.76 107 ASP A N 1
ATOM 798 C CA . ASP A 1 114 ? -12.214 19.536 -1.113 1.00 10.18 107 ASP A CA 1
ATOM 799 C C . ASP A 1 114 ? -13.402 20.234 -1.779 1.00 10.50 107 ASP A C 1
ATOM 800 O O . ASP A 1 114 ? -14.240 19.581 -2.413 1.00 10.06 107 ASP A O 1
ATOM 805 N N . PHE A 1 115 ? -13.470 21.549 -1.640 1.00 10.08 108 PHE A N 1
ATOM 806 C CA . PHE A 1 115 ? -14.624 22.301 -2.210 1.00 10.31 108 PHE A CA 1
ATOM 807 C C . PHE A 1 115 ? -14.646 22.186 -3.727 1.00 10.38 108 PHE A C 1
ATOM 808 O O . PHE A 1 115 ? -15.710 21.971 -4.328 1.00 10.49 108 PHE A O 1
ATOM 816 N N . ILE A 1 116 ? -13.483 22.302 -4.353 1.00 10.35 109 ILE A N 1
ATOM 817 C CA . ILE A 1 116 ? -13.400 22.245 -5.826 1.00 9.96 109 ILE A CA 1
ATOM 818 C C . ILE A 1 116 ? -13.885 20.873 -6.274 1.00 10.20 109 ILE A C 1
ATOM 819 O O . ILE A 1 116 ? -14.711 20.802 -7.256 1.00 10.30 109 ILE A O 1
ATOM 824 N N . ALA A 1 117 ? -13.434 19.792 -5.620 1.00 9.89 110 ALA A N 1
ATOM 825 C CA . ALA A 1 117 ? -13.916 18.434 -5.980 1.00 9.78 110 ALA A CA 1
ATOM 826 C C . ALA A 1 117 ? -15.417 18.320 -5.738 1.00 8.74 110 ALA A C 1
ATOM 827 O O . ALA A 1 117 ? -16.156 17.667 -6.583 1.00 9.15 110 ALA A O 1
ATOM 829 N N . PHE A 1 118 ? -15.904 18.849 -4.632 1.00 8.85 111 PHE A N 1
ATOM 830 C CA . PHE A 1 118 ? -17.327 18.799 -4.282 1.00 8.06 111 PHE A CA 1
ATOM 831 C C . PHE A 1 118 ? -18.163 19.503 -5.356 1.00 8.35 111 PHE A C 1
ATOM 832 O O . PHE A 1 118 ? -19.177 18.993 -5.819 1.00 8.29 111 PHE A O 1
ATOM 840 N N . ALA A 1 119 ? -17.800 20.750 -5.660 1.00 9.09 112 ALA A N 1
ATOM 841 C CA . ALA A 1 119 ? -18.591 21.544 -6.614 1.00 9.52 112 ALA A CA 1
ATOM 842 C C . ALA A 1 119 ? -18.603 20.890 -7.991 1.00 9.19 112 ALA A C 1
ATOM 843 O O . ALA A 1 119 ? -19.655 20.937 -8.663 1.00 8.87 112 ALA A O 1
ATOM 845 N N . GLY A 1 120 ? -17.501 20.257 -8.385 1.00 9.50 113 GLY A N 1
ATOM 846 C CA . GLY A 1 120 ? -17.465 19.573 -9.673 1.00 8.68 113 GLY A CA 1
ATOM 847 C C . GLY A 1 120 ? -18.406 18.395 -9.700 1.00 7.93 113 GLY A C 1
ATOM 848 O O . GLY A 1 120 ? -19.127 18.198 -10.683 1.00 8.47 113 GLY A O 1
ATOM 849 N N . ALA A 1 121 ? -18.442 17.623 -8.619 1.00 8.02 114 ALA A N 1
ATOM 850 C CA . ALA A 1 121 ? -19.340 16.444 -8.526 1.00 8.15 114 ALA A CA 1
ATOM 851 C C . ALA A 1 121 ? -20.810 16.892 -8.520 1.00 8.62 114 ALA A C 1
ATOM 852 O O . ALA A 1 121 ? -21.642 16.285 -9.206 1.00 8.63 114 ALA A O 1
ATOM 854 N N . VAL A 1 122 ? -21.136 17.891 -7.704 1.00 8.84 115 VAL A N 1
ATOM 855 C CA . VAL A 1 122 ? -22.528 18.415 -7.616 1.00 8.09 115 VAL A CA 1
ATOM 856 C C . VAL A 1 122 ? -22.935 18.993 -8.968 1.00 8.14 115 VAL A C 1
ATOM 857 O O . VAL A 1 122 ? -24.048 18.710 -9.441 1.00 8.64 115 VAL A O 1
ATOM 861 N N . ALA A 1 123 ? -22.047 19.765 -9.591 1.00 8.79 116 ALA A N 1
ATOM 862 C CA . ALA A 1 123 ? -22.291 20.332 -10.930 1.00 8.84 116 ALA A CA 1
ATOM 863 C C . ALA A 1 123 ? -22.712 19.211 -11.896 1.00 8.62 116 ALA A C 1
ATOM 864 O O . ALA A 1 123 ? -23.756 19.311 -12.572 1.00 8.24 116 ALA A O 1
ATOM 866 N N . LEU A 1 124 ? -21.944 18.139 -11.979 1.00 8.53 117 LEU A N 1
ATOM 867 C CA . LEU A 1 124 ? -22.259 17.031 -12.910 1.00 8.44 117 LEU A CA 1
ATOM 868 C C . LEU A 1 124 ? -23.593 16.376 -12.522 1.00 9.03 117 LEU A C 1
ATOM 869 O O . LEU A 1 124 ? -24.362 16.004 -13.408 1.00 8.91 117 LEU A O 1
ATOM 874 N N . SER A 1 125 ? -23.895 16.240 -11.222 1.00 8.29 118 SER A N 1
ATOM 875 C CA . SER A 1 125 ? -25.156 15.597 -10.799 1.00 8.79 118 SER A CA 1
ATOM 876 C C . SER A 1 125 ? -26.360 16.393 -11.321 1.00 9.19 118 SER A C 1
ATOM 877 O O . SER A 1 125 ? -27.451 15.806 -11.440 1.00 8.59 118 SER A O 1
ATOM 880 N N . ASN A 1 126 ? -26.177 17.671 -11.602 1.00 9.59 119 ASN A N 1
ATOM 881 C CA . ASN A 1 126 ? -27.244 18.549 -12.128 1.00 9.67 119 ASN A CA 1
ATOM 882 C C . ASN A 1 126 ? -27.534 18.252 -13.603 1.00 10.36 119 ASN A C 1
ATOM 883 O O . ASN A 1 126 ? -28.551 18.742 -14.125 1.00 10.27 119 ASN A O 1
ATOM 888 N N . CYS A 1 127 ? -26.614 17.622 -14.317 1.00 10.17 120 CYS A N 1
ATOM 889 C CA . CYS A 1 127 ? -26.694 17.436 -15.791 1.00 9.48 120 CYS A CA 1
ATOM 890 C C . CYS A 1 127 ? -27.374 16.114 -16.106 1.00 9.65 120 CYS A C 1
ATOM 891 O O . CYS A 1 127 ? -26.818 15.056 -15.769 1.00 11.02 120 CYS A O 1
ATOM 894 N N . PRO A 1 128 ? -28.576 16.072 -16.702 1.00 9.05 121 PRO A N 1
ATOM 895 C CA . PRO A 1 128 ? -29.178 14.778 -16.954 1.00 10.11 121 PRO A CA 1
ATOM 896 C C . PRO A 1 128 ? -28.228 13.881 -17.757 1.00 10.11 121 PRO A C 1
ATOM 897 O O . PRO A 1 128 ? -27.555 14.353 -18.673 1.00 9.70 121 PRO A O 1
ATOM 901 N N . GLY A 1 129 ? -28.245 12.586 -17.425 1.00 10.12 122 GLY A N 1
ATOM 902 C CA . GLY A 1 129 ? -27.367 11.580 -18.046 1.00 9.99 122 GLY A CA 1
ATOM 903 C C . GLY A 1 129 ? -26.063 11.405 -17.297 1.00 9.29 122 GLY A C 1
ATOM 904 O O . GLY A 1 129 ? -25.339 10.401 -17.561 1.00 9.10 122 GLY A O 1
ATOM 905 N N . ALA A 1 130 ? -25.745 12.247 -16.328 1.00 9.04 123 ALA A N 1
ATOM 906 C CA . ALA A 1 130 ? -24.445 12.148 -15.636 1.00 9.41 123 ALA A CA 1
ATOM 907 C C . ALA A 1 130 ? -24.343 10.827 -14.883 1.00 8.42 123 ALA A C 1
ATOM 908 O O . ALA A 1 130 ? -25.341 10.303 -14.432 1.00 8.52 123 ALA A O 1
ATOM 910 N N . PRO A 1 131 ? -23.112 10.299 -14.692 1.00 9.00 124 PRO A N 1
ATOM 911 C CA . PRO A 1 131 ? -22.922 9.224 -13.752 1.00 9.59 124 PRO A CA 1
ATOM 912 C C . PRO A 1 131 ? -23.255 9.670 -12.325 1.00 9.44 124 PRO A C 1
ATOM 913 O O . PRO A 1 131 ? -23.397 10.871 -12.000 1.00 9.00 124 PRO A O 1
ATOM 917 N N . GLN A 1 132 ? -23.352 8.685 -11.449 1.00 9.91 125 GLN A N 1
ATOM 918 C CA . GLN A 1 132 ? -23.521 8.912 -10.005 1.00 10.46 125 GLN A CA 1
ATOM 919 C C . GLN A 1 132 ? -22.143 9.299 -9.492 1.00 10.93 125 GLN A C 1
ATOM 920 O O . GLN A 1 132 ? -21.230 8.454 -9.456 1.00 12.31 125 GLN A O 1
ATOM 926 N N . MET A 1 133 ? -21.941 10.574 -9.198 1.00 9.74 126 MET A N 1
ATOM 927 C CA . MET A 1 133 ? -20.563 11.058 -9.057 1.00 9.76 126 MET A CA 1
ATOM 928 C C . MET A 1 133 ? -20.068 10.790 -7.633 1.00 10.18 126 MET A C 1
ATOM 929 O O . MET A 1 133 ? -20.834 11.038 -6.643 1.00 10.92 126 MET A O 1
ATOM 934 N N . ASN A 1 134 ? -18.779 10.502 -7.517 1.00 10.59 127 ASN A N 1
ATOM 935 C CA . ASN A 1 134 ? -18.146 10.276 -6.190 1.00 10.88 127 ASN A CA 1
ATOM 936 C C . ASN A 1 134 ? -17.638 11.591 -5.602 1.00 10.04 127 ASN A C 1
ATOM 937 O O . ASN A 1 134 ? -17.382 12.563 -6.346 1.00 10.20 127 ASN A O 1
ATOM 942 N N . PHE A 1 135 ? -17.430 11.581 -4.282 1.00 9.91 128 PHE A N 1
ATOM 943 C CA . PHE A 1 135 ? -16.885 12.706 -3.516 1.00 10.57 128 PHE A CA 1
ATOM 944 C C . PHE A 1 135 ? -16.158 12.144 -2.315 1.00 10.52 128 PHE A C 1
ATOM 945 O O . PHE A 1 135 ? -16.794 11.627 -1.417 1.00 10.49 128 PHE A O 1
ATOM 953 N N . PHE A 1 136 ? -14.844 12.289 -2.356 1.00 10.62 129 PHE A N 1
ATOM 954 C CA . PHE A 1 136 ? -13.933 11.934 -1.246 1.00 10.94 129 PHE A CA 1
ATOM 955 C C . PHE A 1 136 ? -13.348 13.228 -0.698 1.00 11.44 129 PHE A C 1
ATOM 956 O O . PHE A 1 136 ? -13.107 14.155 -1.449 1.00 12.09 129 PHE A O 1
ATOM 964 N N . THR A 1 137 ? -13.083 13.249 0.610 1.00 11.30 130 THR A N 1
ATOM 965 C CA . THR A 1 137 ? -12.466 14.403 1.297 1.00 11.66 130 THR A CA 1
ATOM 966 C C . THR A 1 137 ? -11.082 14.001 1.759 1.00 13.54 130 THR A C 1
ATOM 967 O O . THR A 1 137 ? -10.792 12.816 1.881 1.00 12.26 130 THR A O 1
ATOM 971 N N . GLY A 1 138 ? -10.215 14.987 1.888 1.00 15.64 131 GLY A N 1
ATOM 972 C CA . GLY A 1 138 ? -8.857 14.764 2.409 1.00 17.05 131 GLY A CA 1
ATOM 973 C C . GLY A 1 138 ? -7.894 15.428 1.444 1.00 19.45 131 GLY A C 1
ATOM 974 O O . GLY A 1 138 ? -7.160 14.705 0.705 1.00 26.00 131 GLY A O 1
ATOM 975 N N . ARG A 1 139 ? -7.996 16.747 1.329 1.00 15.14 132 ARG A N 1
ATOM 976 C CA . ARG A 1 139 ? -7.044 17.508 0.492 1.00 14.00 132 ARG A CA 1
ATOM 977 C C . ARG A 1 139 ? -6.549 18.705 1.308 1.00 15.74 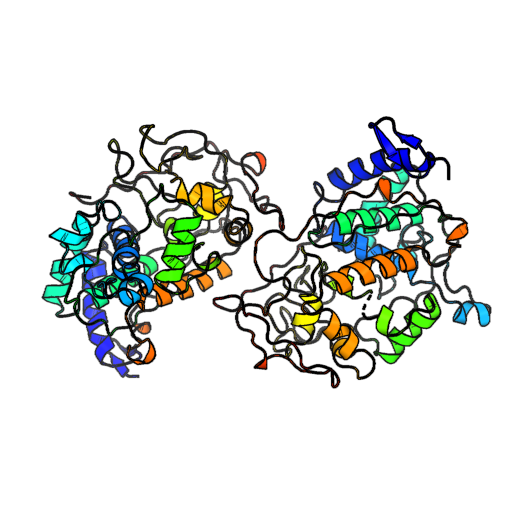132 ARG A C 1
ATOM 978 O O . ARG A 1 139 ? -7.328 19.705 1.489 1.00 13.52 132 ARG A O 1
ATOM 986 N N . ALA A 1 140 ? -5.324 18.580 1.844 1.00 14.71 133 ALA A N 1
ATOM 987 C CA . ALA A 1 140 ? -4.710 19.669 2.615 1.00 15.97 133 ALA A CA 1
ATOM 988 C C . ALA A 1 140 ? -4.576 20.884 1.716 1.00 14.41 133 ALA A C 1
ATOM 989 O O . ALA A 1 140 ? -4.317 20.763 0.540 1.00 15.36 133 ALA A O 1
ATOM 991 N N . PRO A 1 141 ? -4.636 22.083 2.309 1.00 15.50 134 PRO A N 1
ATOM 992 C CA . PRO A 1 141 ? -4.417 23.322 1.557 1.00 17.29 134 PRO A CA 1
ATOM 993 C C . PRO A 1 141 ? -3.028 23.341 0.916 1.00 18.33 134 PRO A C 1
ATOM 994 O O . PRO A 1 141 ? -2.030 22.968 1.569 1.00 17.82 134 PRO A O 1
ATOM 998 N N . ALA A 1 142 ? -2.945 23.674 -0.382 1.00 16.06 135 ALA A N 1
ATOM 999 C CA . ALA A 1 142 ? -1.665 23.834 -1.097 1.00 20.06 135 ALA A CA 1
ATOM 1000 C C . ALA A 1 142 ? -0.795 24.825 -0.328 1.00 17.14 135 ALA A C 1
ATOM 1001 O O . ALA A 1 142 ? -1.358 25.792 0.210 1.00 19.91 135 ALA A O 1
ATOM 1003 N N . THR A 1 143 ? 0.513 24.596 -0.390 1.00 24.45 136 THR A N 1
ATOM 1004 C CA . THR A 1 143 ? 1.557 25.465 0.197 1.00 27.59 136 THR A CA 1
ATOM 1005 C C . THR A 1 143 ? 2.346 26.142 -0.931 1.00 26.73 136 THR A C 1
ATOM 1006 O O . THR A 1 143 ? 3.040 27.127 -0.635 1.00 28.57 136 THR A O 1
ATOM 1010 N N . GLN A 1 144 ? 2.273 25.677 -2.174 1.00 21.79 137 GLN A N 1
ATOM 1011 C CA . GLN A 1 144 ? 2.946 26.360 -3.329 1.00 23.28 137 GLN A CA 1
ATOM 1012 C C . GLN A 1 144 ? 1.954 26.423 -4.483 1.00 22.46 137 GLN A C 1
ATOM 1013 O O . GLN A 1 144 ? 1.268 25.437 -4.756 1.00 20.12 137 GLN A O 1
ATOM 1019 N N . PRO A 1 145 ? 1.923 27.484 -5.297 1.00 18.36 138 PRO A N 1
ATOM 1020 C CA . PRO A 1 145 ? 1.184 27.398 -6.540 1.00 18.22 138 PRO A CA 1
ATOM 1021 C C . PRO A 1 145 ? 1.781 26.368 -7.503 1.00 17.87 138 PRO A C 1
ATOM 1022 O O . PRO A 1 145 ? 2.997 26.115 -7.520 1.00 18.53 138 PRO A O 1
ATOM 1026 N N . ALA A 1 146 ? 0.934 25.818 -8.378 1.00 17.01 139 ALA A N 1
ATOM 1027 C CA . ALA A 1 146 ? 1.407 24.944 -9.464 1.00 15.70 139 ALA A CA 1
ATOM 1028 C C . ALA A 1 146 ? 2.340 25.716 -10.390 1.00 15.48 139 ALA A C 1
ATOM 1029 O O . ALA A 1 146 ? 2.107 26.879 -10.681 1.00 17.18 139 ALA A O 1
ATOM 1031 N N . PRO A 1 147 ? 3.349 25.041 -10.950 1.00 15.73 140 PRO A N 1
ATOM 1032 C CA . PRO A 1 147 ? 4.053 25.551 -12.107 1.00 17.29 140 PRO A CA 1
ATOM 1033 C C . PRO A 1 147 ? 3.101 25.586 -13.296 1.00 16.44 140 PRO A C 1
ATOM 1034 O O . PRO A 1 147 ? 2.147 24.818 -13.364 1.00 17.65 140 PRO A O 1
ATOM 1038 N N . ASP A 1 148 ? 3.433 26.442 -14.249 1.00 14.40 141 ASP A N 1
ATOM 1039 C CA . ASP A 1 148 ? 2.725 26.481 -15.546 1.00 14.88 141 ASP A CA 1
ATOM 1040 C C . ASP A 1 148 ? 3.289 25.365 -16.410 1.00 15.49 141 ASP A C 1
ATOM 1041 O O . ASP A 1 148 ? 4.314 24.763 -15.985 1.00 18.01 141 ASP A O 1
ATOM 1046 N N . GLY A 1 149 ? 2.688 25.097 -17.559 1.00 14.85 142 GLY A N 1
ATOM 1047 C CA . GLY A 1 149 ? 3.087 24.008 -18.454 1.00 15.47 142 GLY A CA 1
ATOM 1048 C C . GLY A 1 149 ? 2.533 22.656 -18.012 1.00 16.07 142 GLY A C 1
ATOM 1049 O O . GLY A 1 149 ? 2.936 21.630 -18.582 1.00 18.74 142 GLY A O 1
ATOM 1050 N N . LEU A 1 150 ? 1.531 22.648 -17.170 1.00 15.62 143 LEU A N 1
ATOM 1051 C CA . LEU A 1 150 ? 0.958 21.364 -16.689 1.00 14.35 143 LEU A CA 1
ATOM 1052 C C . LEU A 1 150 ? -0.471 21.129 -17.181 1.00 13.65 143 LEU A C 1
ATOM 1053 O O . LEU A 1 150 ? -0.868 19.964 -17.269 1.00 14.09 143 LEU A O 1
ATOM 1058 N N . VAL A 1 151 ? -1.176 22.177 -17.558 1.00 12.64 144 VAL A N 1
ATOM 1059 C CA . VAL A 1 151 ? -2.549 22.033 -18.111 1.00 12.03 144 VAL A CA 1
ATOM 1060 C C . VAL A 1 151 ? -2.499 22.040 -19.632 1.00 12.21 144 VAL A C 1
ATOM 1061 O O . VAL A 1 151 ? -1.999 22.968 -20.247 1.00 13.10 144 VAL A O 1
ATOM 1065 N N . PRO A 1 152 ? -3.035 21.017 -20.318 1.00 11.63 145 PRO A N 1
ATOM 1066 C CA . PRO A 1 152 ? -3.049 20.966 -21.767 1.00 11.88 145 PRO A CA 1
ATOM 1067 C C . PRO A 1 152 ? -3.743 22.171 -22.411 1.00 13.64 145 PRO A C 1
ATOM 1068 O O . PRO A 1 152 ? -4.692 22.760 -21.884 1.00 13.92 145 PRO A O 1
ATOM 1072 N N . GLU A 1 153 ? -3.249 22.499 -23.582 1.00 14.26 146 GLU A N 1
ATOM 1073 C CA . GLU A 1 153 ? -3.766 23.566 -24.443 1.00 13.28 146 GLU A CA 1
ATOM 1074 C C . GLU A 1 153 ? -4.440 22.959 -25.670 1.00 11.74 146 GLU A C 1
ATOM 1075 O O . GLU A 1 153 ? -4.082 21.867 -26.156 1.00 11.58 146 GLU A O 1
ATOM 1081 N N . PRO A 1 154 ? -5.423 23.671 -26.270 1.00 12.33 147 PRO A N 1
ATOM 1082 C CA . PRO A 1 154 ? -6.099 23.171 -27.458 1.00 12.82 147 PRO A CA 1
ATOM 1083 C C . PRO A 1 154 ? -5.223 23.089 -28.709 1.00 13.69 147 PRO A C 1
ATOM 1084 O O . PRO A 1 154 ? -5.592 22.419 -29.654 1.00 15.19 147 PRO A O 1
ATOM 1088 N N . PHE A 1 155 ? -4.060 23.756 -28.671 1.00 12.65 148 PHE A N 1
ATOM 1089 C CA . PHE A 1 155 ? -3.084 23.695 -29.767 1.00 14.17 148 PHE A CA 1
ATOM 1090 C C . PHE A 1 155 ? -1.923 22.750 -29.465 1.00 15.38 148 PHE A C 1
ATOM 1091 O O . PHE A 1 155 ? -1.009 22.643 -30.305 1.00 15.89 148 PHE A O 1
ATOM 1099 N N . HIS A 1 156 ? -1.934 22.053 -28.321 1.00 14.01 149 HIS A N 1
ATOM 1100 C CA . HIS A 1 156 ? -0.929 21.011 -28.015 1.00 15.44 149 HIS A CA 1
ATOM 1101 C C . HIS A 1 156 ? -1.074 19.828 -28.980 1.00 15.58 149 HIS A C 1
ATOM 1102 O O . HIS A 1 156 ? -2.184 19.532 -29.430 1.00 15.43 149 HIS A O 1
ATOM 1109 N N . THR A 1 157 ? 0.035 19.108 -29.206 1.00 17.03 150 THR A N 1
ATOM 1110 C CA . THR A 1 157 ? 0.001 17.883 -30.028 1.00 18.51 150 THR A CA 1
ATOM 1111 C C . THR A 1 157 ? -0.672 16.770 -29.240 1.00 16.01 150 THR A C 1
ATOM 1112 O O . THR A 1 157 ? -0.537 16.754 -27.995 1.00 16.69 150 THR A O 1
ATOM 1116 N N . VAL A 1 158 ? -1.190 15.777 -29.937 1.00 15.81 151 VAL A N 1
ATOM 1117 C CA . VAL A 1 158 ? -1.696 14.537 -29.284 1.00 17.83 151 VAL A CA 1
ATOM 1118 C C . VAL A 1 158 ? -0.555 13.878 -28.507 1.00 17.26 151 VAL A C 1
ATOM 1119 O O . VAL A 1 158 ? -0.759 13.484 -27.367 1.00 14.08 151 VAL A O 1
ATOM 1123 N N . ASP A 1 159 ? 0.653 13.813 -29.081 1.00 17.82 152 ASP A N 1
ATOM 1124 C CA . ASP A 1 159 ? 1.803 13.244 -28.336 1.00 17.87 152 ASP A CA 1
ATOM 1125 C C . ASP A 1 159 ? 1.959 13.936 -26.991 1.00 15.93 152 ASP A C 1
ATOM 1126 O O . ASP A 1 159 ? 2.145 13.243 -25.960 1.00 13.59 152 ASP A O 1
ATOM 1131 N N . GLN A 1 160 ? 1.974 15.273 -26.937 1.00 16.24 153 GLN A N 1
ATOM 1132 C CA . GLN A 1 160 ? 2.368 15.881 -25.652 1.00 17.25 153 GLN A CA 1
ATOM 1133 C C . GLN A 1 160 ? 1.196 15.726 -24.673 1.00 13.53 153 GLN A C 1
ATOM 1134 O O . GLN A 1 160 ? 1.484 15.655 -23.484 1.00 14.78 153 GLN A O 1
ATOM 1140 N N . ILE A 1 161 ? -0.053 15.720 -25.163 1.00 13.43 154 ILE A N 1
ATOM 1141 C CA . ILE A 1 161 ? -1.213 15.587 -24.217 1.00 13.49 154 ILE A CA 1
ATOM 1142 C C . ILE A 1 161 ? -1.218 14.178 -23.607 1.00 12.81 154 ILE A C 1
ATOM 1143 O O . ILE A 1 161 ? -1.395 14.049 -22.394 1.00 12.72 154 ILE A O 1
ATOM 1148 N N . ILE A 1 162 ? -1.011 13.182 -24.457 1.00 14.34 155 ILE A N 1
ATOM 1149 C CA . ILE A 1 162 ? -0.839 11.765 -23.990 1.00 14.66 155 ILE A CA 1
ATOM 1150 C C . ILE A 1 162 ? 0.254 11.750 -22.938 1.00 16.06 155 ILE A C 1
ATOM 1151 O O . ILE A 1 162 ? 0.082 11.132 -21.837 1.00 13.95 155 ILE A O 1
ATOM 1156 N N . ASN A 1 163 ? 1.417 12.323 -23.263 1.00 15.69 156 ASN A N 1
ATOM 1157 C CA . ASN A 1 163 ? 2.546 12.268 -22.319 1.00 16.86 156 ASN A CA 1
ATOM 1158 C C . ASN A 1 163 ? 2.210 13.027 -21.034 1.00 14.08 156 ASN A C 1
ATOM 1159 O O . ASN A 1 163 ? 2.594 12.576 -19.939 1.00 14.19 156 ASN A O 1
ATOM 1164 N N . ARG A 1 164 ? 1.548 14.188 -21.140 1.00 13.76 157 ARG A N 1
ATOM 1165 C CA . ARG A 1 164 ? 1.215 15.039 -19.977 1.00 13.72 157 ARG A CA 1
ATOM 1166 C C . ARG A 1 164 ? 0.337 14.269 -18.983 1.00 12.11 157 ARG A C 1
ATOM 1167 O O . ARG A 1 164 ? 0.570 14.411 -17.770 1.00 13.74 157 ARG A O 1
ATOM 1175 N N . VAL A 1 165 ? -0.730 13.623 -19.480 1.00 12.31 158 VAL A N 1
ATOM 1176 C CA . VAL A 1 165 ? -1.690 12.964 -18.546 1.00 12.85 158 VAL A CA 1
ATOM 1177 C C . VAL A 1 165 ? -1.060 11.660 -18.023 1.00 13.17 158 VAL A C 1
ATOM 1178 O O . VAL A 1 165 ? -1.346 11.298 -16.861 1.00 13.58 158 VAL A O 1
ATOM 1182 N N . ASN A 1 166 ? -0.158 11.040 -18.793 1.00 15.32 159 ASN A N 1
ATOM 1183 C CA . ASN A 1 166 ? 0.597 9.857 -18.275 1.00 16.05 159 ASN A CA 1
ATOM 1184 C C . ASN A 1 166 ? 1.536 10.275 -17.143 1.00 16.39 159 ASN A C 1
ATOM 1185 O O . ASN A 1 166 ? 1.560 9.627 -16.093 1.00 17.12 159 ASN A O 1
ATOM 1190 N N . ASP A 1 167 ? 2.246 11.399 -17.270 1.00 15.56 160 ASP A N 1
ATOM 1191 C CA . ASP A 1 167 ? 3.073 11.932 -16.159 1.00 16.20 160 ASP A CA 1
ATOM 1192 C C . ASP A 1 167 ? 2.179 12.260 -14.960 1.00 15.17 160 ASP A C 1
ATOM 1193 O O . ASP A 1 167 ? 2.455 11.839 -13.834 1.00 16.17 160 ASP A O 1
ATOM 1198 N N . ALA A 1 168 ? 1.104 13.021 -15.159 1.00 14.09 161 ALA A N 1
ATOM 1199 C CA . ALA A 1 168 ? 0.315 13.563 -14.032 1.00 14.08 161 ALA A CA 1
ATOM 1200 C C . ALA A 1 168 ? -0.241 12.418 -13.171 1.00 13.92 161 ALA A C 1
ATOM 1201 O O . ALA A 1 168 ? -0.251 12.505 -11.949 1.00 14.85 161 ALA A O 1
ATOM 1203 N N . GLY A 1 169 ? -0.774 11.407 -13.842 1.00 16.71 162 GLY A N 1
ATOM 1204 C CA . GLY A 1 169 ? -1.660 10.454 -13.146 1.00 15.96 162 GLY A CA 1
ATOM 1205 C C . GLY A 1 169 ? -1.528 9.027 -13.614 1.00 15.52 162 GLY A C 1
ATOM 1206 O O . GLY A 1 169 ? -2.390 8.247 -13.235 1.00 15.50 162 GLY A O 1
ATOM 1207 N N . GLU A 1 170 ? -0.517 8.705 -14.430 1.00 15.65 163 GLU A N 1
ATOM 1208 C CA . GLU A 1 170 ? -0.349 7.399 -15.098 1.00 17.60 163 GLU A CA 1
ATOM 1209 C C . GLU A 1 170 ? -1.578 7.107 -15.959 1.00 17.38 163 GLU A C 1
ATOM 1210 O O . GLU A 1 170 ? -1.933 5.969 -16.122 1.00 18.79 163 GLU A O 1
ATOM 1216 N N . PHE A 1 171 ? -2.238 8.139 -16.481 1.00 14.45 164 PHE A N 1
ATOM 1217 C CA . PHE A 1 171 ? -3.421 7.942 -17.328 1.00 15.11 164 PHE A CA 1
ATOM 1218 C C . PHE A 1 171 ? -2.961 7.617 -18.716 1.00 14.66 164 PHE A C 1
ATOM 1219 O O . PHE A 1 171 ? -2.032 8.322 -19.219 1.00 18.94 164 PHE A O 1
ATOM 1227 N N . ASP A 1 172 ? -3.554 6.612 -19.322 1.00 12.53 165 ASP A N 1
ATOM 1228 C CA . ASP A 1 172 ? -3.131 6.197 -20.662 1.00 12.47 165 ASP A CA 1
ATOM 1229 C C . ASP A 1 172 ? -3.954 6.904 -21.729 1.00 11.66 165 ASP A C 1
ATOM 1230 O O . ASP A 1 172 ? -4.801 7.714 -21.366 1.00 11.88 165 ASP A O 1
ATOM 1235 N N . GLU A 1 173 ? -3.708 6.617 -22.998 1.00 11.58 166 GLU A N 1
ATOM 1236 C CA . GLU A 1 173 ? -4.364 7.359 -24.099 1.00 12.25 166 GLU A CA 1
ATOM 1237 C C . GLU A 1 173 ? -5.874 7.087 -24.098 1.00 11.59 166 GLU A C 1
ATOM 1238 O O . GLU A 1 173 ? -6.640 7.943 -24.609 1.00 11.43 166 GLU A O 1
ATOM 1244 N N . LEU A 1 174 ? -6.298 5.897 -23.656 1.00 11.51 167 LEU A N 1
ATOM 1245 C CA . LEU A 1 174 ? -7.749 5.584 -23.613 1.00 11.65 167 LEU A CA 1
ATOM 1246 C C . LEU A 1 174 ? -8.391 6.478 -22.550 1.00 10.56 167 LEU A C 1
ATOM 1247 O O . LEU A 1 174 ? -9.494 7.010 -22.793 1.00 11.14 167 LEU A O 1
ATOM 1252 N N . GLU A 1 175 ? -7.757 6.625 -21.403 1.00 10.27 168 GLU A N 1
ATOM 1253 C CA . GLU A 1 175 ? -8.308 7.382 -20.273 1.00 10.56 168 GLU A CA 1
ATOM 1254 C C . GLU A 1 175 ? -8.359 8.855 -20.674 1.00 11.36 168 GLU A C 1
ATOM 1255 O O . GLU A 1 175 ? -9.273 9.597 -20.178 1.00 11.96 168 GLU A O 1
ATOM 1261 N N . LEU A 1 176 ? -7.438 9.300 -21.551 1.00 10.99 169 LEU A N 1
ATOM 1262 C CA . LEU A 1 176 ? -7.472 10.714 -22.027 1.00 10.46 169 LEU A CA 1
ATOM 1263 C C . LEU A 1 176 ? -8.801 10.919 -22.750 1.00 11.24 169 LEU A C 1
ATOM 1264 O O . LEU A 1 176 ? -9.475 11.946 -22.536 1.00 10.09 169 LEU A O 1
ATOM 1269 N N . VAL A 1 177 ? -9.209 9.989 -23.584 1.00 9.98 170 VAL A N 1
ATOM 1270 C CA . VAL A 1 177 ? -10.523 10.055 -24.278 1.00 9.71 170 VAL A CA 1
ATOM 1271 C C . VAL A 1 177 ? -11.685 10.151 -23.282 1.00 9.70 170 VAL A C 1
ATOM 1272 O O . VAL A 1 177 ? -12.581 10.994 -23.359 1.00 10.19 170 VAL A O 1
ATOM 1291 N N . MET A 1 179 ? -11.733 11.198 -20.083 1.00 9.67 172 MET A N 1
ATOM 1292 C CA . MET A 1 179 ? -11.816 12.466 -19.324 1.00 9.68 172 MET A CA 1
ATOM 1293 C C . MET A 1 179 ? -12.372 13.591 -20.212 1.00 8.92 172 MET A C 1
ATOM 1294 O O . MET A 1 179 ? -13.073 14.514 -19.661 1.00 8.57 172 MET A O 1
ATOM 1299 N N . LEU A 1 180 ? -12.126 13.561 -21.515 1.00 9.61 173 LEU A N 1
ATOM 1300 C CA . LEU A 1 180 ? -12.659 14.588 -22.461 1.00 9.93 173 LEU A CA 1
ATOM 1301 C C . LEU A 1 180 ? -14.180 14.450 -22.610 1.00 9.13 173 LEU A C 1
ATOM 1302 O O . LEU A 1 180 ? -14.800 15.339 -23.213 1.00 8.53 173 LEU A O 1
ATOM 1307 N N . SER A 1 181 ? -14.820 13.409 -22.049 1.00 8.47 174 SER A N 1
ATOM 1308 C CA . SER A 1 181 ? -16.302 13.355 -21.986 1.00 8.35 174 SER A CA 1
ATOM 1309 C C . SER A 1 181 ? -16.844 14.627 -21.328 1.00 8.35 174 SER A C 1
ATOM 1310 O O . SER A 1 181 ? -18.014 14.962 -21.598 1.00 9.14 174 SER A O 1
ATOM 1313 N N . ALA A 1 182 ? -16.084 15.270 -20.444 1.00 8.23 175 ALA A N 1
ATOM 1314 C CA . ALA A 1 182 ? -16.537 16.518 -19.790 1.00 7.95 175 ALA A CA 1
ATOM 1315 C C . ALA A 1 182 ? -16.913 17.545 -20.857 1.00 8.09 175 ALA A C 1
ATOM 1316 O O . ALA A 1 182 ? -17.736 18.419 -20.568 1.00 7.92 175 ALA A O 1
ATOM 1318 N N . HIS A 1 183 ? -16.349 17.490 -22.055 1.00 8.87 176 HIS A N 1
ATOM 1319 C CA . HIS A 1 183 ? -16.682 18.481 -23.104 1.00 9.19 176 HIS A CA 1
ATOM 1320 C C . HIS A 1 183 ? -18.106 18.258 -23.601 1.00 8.94 176 HIS A C 1
ATOM 1321 O O . HIS A 1 183 ? -18.631 19.122 -24.334 1.00 10.00 176 HIS A O 1
ATOM 1328 N N . SER A 1 184 ? -18.788 17.212 -23.170 1.00 8.22 177 SER A N 1
ATOM 1329 C CA . SER A 1 184 ? -20.230 17.026 -23.416 1.00 8.41 177 SER A CA 1
ATOM 1330 C C . SER A 1 184 ? -21.077 18.055 -22.648 1.00 8.94 177 SER A C 1
ATOM 1331 O O . SER A 1 184 ? -22.263 18.233 -23.022 1.00 8.14 177 SER A O 1
ATOM 1334 N N . VAL A 1 185 ? -20.573 18.636 -21.570 1.00 9.05 178 VAL A N 1
ATOM 1335 C CA . VAL A 1 185 ? -21.363 19.610 -20.742 1.00 8.69 178 VAL A CA 1
ATOM 1336 C C . VAL A 1 185 ? -20.480 20.847 -20.564 1.00 8.89 178 VAL A C 1
ATOM 1337 O O . VAL A 1 185 ? -19.963 21.092 -19.468 1.00 8.35 178 VAL A O 1
ATOM 1341 N N . ALA A 1 186 ? -20.243 21.557 -21.659 1.00 9.13 179 ALA A N 1
ATOM 1342 C CA . ALA A 1 186 ? -19.133 22.538 -21.680 1.00 8.35 179 ALA A CA 1
ATOM 1343 C C . ALA A 1 186 ? -19.293 23.570 -22.784 1.00 9.93 179 ALA A C 1
ATOM 1344 O O . ALA A 1 186 ? -19.740 23.246 -23.873 1.00 9.56 179 ALA A O 1
ATOM 1346 N N . ALA A 1 187 ? -18.830 24.789 -22.489 1.00 10.11 180 ALA A N 1
ATOM 1347 C CA . ALA A 1 187 ? -18.750 25.878 -23.487 1.00 11.41 180 ALA A CA 1
ATOM 1348 C C . ALA A 1 187 ? -17.444 26.659 -23.358 1.00 11.82 180 ALA A C 1
ATOM 1349 O O . ALA A 1 187 ? -16.735 26.569 -22.379 1.00 11.85 180 ALA A O 1
ATOM 1351 N N . VAL A 1 188 ? -17.151 27.410 -24.420 1.00 12.25 181 VAL A N 1
ATOM 1352 C CA . VAL A 1 188 ? -15.847 28.068 -24.624 1.00 12.04 181 VAL A CA 1
ATOM 1353 C C . VAL A 1 188 ? -16.083 29.570 -24.609 1.00 12.80 181 VAL A C 1
ATOM 1354 O O . VAL A 1 188 ? -16.820 30.068 -25.500 1.00 12.87 181 VAL A O 1
ATOM 1358 N N . ASN A 1 189 ? -15.535 30.223 -23.600 1.00 11.96 182 ASN A N 1
ATOM 1359 C CA . ASN A 1 189 ? -15.734 31.672 -23.363 1.00 13.10 182 ASN A CA 1
ATOM 1360 C C . ASN A 1 189 ? -14.602 32.523 -23.940 1.00 14.69 182 ASN A C 1
ATOM 1361 O O . ASN A 1 189 ? -14.852 33.726 -24.189 1.00 15.38 182 ASN A O 1
ATOM 1366 N N . ASP A 1 190 ? -13.402 31.974 -24.090 1.00 16.41 183 ASP A N 1
ATOM 1367 C CA . ASP A 1 190 ? -12.166 32.807 -24.182 1.00 16.56 183 ASP A CA 1
ATOM 1368 C C . ASP A 1 190 ? -11.395 32.566 -25.471 1.00 18.87 183 ASP A C 1
ATOM 1369 O O . ASP A 1 190 ? -10.494 33.371 -25.771 1.00 21.24 183 ASP A O 1
ATOM 1374 N N . VAL A 1 191 ? -11.675 31.530 -26.220 1.00 17.47 184 VAL A N 1
ATOM 1375 C CA . VAL A 1 191 ? -10.892 31.189 -27.448 1.00 18.25 184 VAL A CA 1
ATOM 1376 C C . VAL A 1 191 ? -11.282 32.117 -28.596 1.00 18.22 184 VAL A C 1
ATOM 1377 O O . VAL A 1 191 ? -10.362 32.514 -29.379 1.00 20.27 184 VAL A O 1
ATOM 1381 N N . ASP A 1 192 ? -12.580 32.336 -28.771 1.00 18.12 185 ASP A N 1
ATOM 1382 C CA . ASP A 1 192 ? -13.112 33.293 -29.781 1.00 19.58 185 ASP A CA 1
ATOM 1383 C C . ASP A 1 192 ? -13.277 34.641 -29.079 1.00 22.14 185 ASP A C 1
ATOM 1384 O O . ASP A 1 192 ? -14.179 34.806 -28.244 1.00 20.50 185 ASP A O 1
ATOM 1389 N N . PRO A 1 193 ? -12.419 35.666 -29.378 1.00 22.63 186 PRO A N 1
ATOM 1390 C CA . PRO A 1 193 ? -12.492 36.921 -28.633 1.00 23.98 186 PRO A CA 1
ATOM 1391 C C . PRO A 1 193 ? -13.785 37.691 -28.923 1.00 23.81 186 PRO A C 1
ATOM 1392 O O . PRO A 1 193 ? -14.029 38.639 -28.218 1.00 24.76 186 PRO A O 1
ATOM 1396 N N . THR A 1 194 ? -14.590 37.273 -29.900 1.00 22.52 187 THR A N 1
ATOM 1397 C CA . THR A 1 194 ? -15.796 38.014 -30.348 1.00 21.98 187 THR A CA 1
ATOM 1398 C C . THR A 1 194 ? -17.060 37.492 -29.663 1.00 22.26 187 THR A C 1
ATOM 1399 O O . THR A 1 194 ? -18.078 38.149 -29.785 1.00 21.86 187 THR A O 1
ATOM 1403 N N . VAL A 1 195 ? -17.053 36.308 -29.026 1.00 19.26 188 VAL A N 1
ATOM 1404 C CA . VAL A 1 195 ? -18.323 35.747 -28.478 1.00 19.16 188 VAL A CA 1
ATOM 1405 C C . VAL A 1 195 ? -17.989 34.759 -27.359 1.00 17.81 188 VAL A C 1
ATOM 1406 O O . VAL A 1 195 ? -17.024 33.978 -27.541 1.00 18.81 188 VAL A O 1
ATOM 1410 N N . GLN A 1 196 ? -18.728 34.817 -26.265 1.00 17.55 189 GLN A N 1
ATOM 1411 C CA . GLN A 1 196 ? -18.523 33.918 -25.100 1.00 16.16 189 GLN A CA 1
ATOM 1412 C C . GLN A 1 196 ? -19.586 32.820 -25.148 1.00 16.28 189 GLN A C 1
ATOM 1413 O O . GLN A 1 196 ? -20.699 33.052 -25.623 1.00 20.83 189 GLN A O 1
ATOM 1419 N N . GLY A 1 197 ? -19.242 31.620 -24.735 1.00 13.63 190 GLY A N 1
ATOM 1420 C CA . GLY A 1 197 ? -20.247 30.595 -24.415 1.00 12.27 190 GLY A CA 1
ATOM 1421 C C . GLY A 1 197 ? -20.613 29.709 -25.576 1.00 11.09 190 GLY A C 1
ATOM 1422 O O . GLY A 1 197 ? -21.753 29.225 -25.626 1.00 11.76 190 GLY A O 1
ATOM 1423 N N . LEU A 1 198 ? -19.655 29.413 -26.445 1.00 11.60 191 LEU A N 1
ATOM 1424 C CA . LEU A 1 198 ? -19.883 28.528 -27.601 1.00 10.89 191 LEU A CA 1
ATOM 1425 C C . LEU A 1 198 ? -19.771 27.067 -27.142 1.00 11.35 191 LEU A C 1
ATOM 1426 O O . LEU A 1 198 ? -18.704 26.701 -26.661 1.00 11.17 191 LEU A O 1
ATOM 1431 N N . PRO A 1 199 ? -20.818 26.238 -27.208 1.00 10.49 192 PRO A N 1
ATOM 1432 C CA . PRO A 1 199 ? -20.705 24.867 -26.691 1.00 10.76 192 PRO A CA 1
ATOM 1433 C C . PRO A 1 199 ? -19.851 23.946 -27.538 1.00 10.66 192 PRO A C 1
ATOM 1434 O O . PRO A 1 199 ? -19.750 24.108 -28.785 1.00 10.14 192 PRO A O 1
ATOM 1438 N N . PHE A 1 200 ? -19.285 22.898 -26.880 1.00 10.46 193 PHE A N 1
ATOM 1439 C CA . PHE A 1 200 ? -18.531 21.857 -27.604 1.00 11.22 193 PHE A CA 1
ATOM 1440 C C . PHE A 1 200 ? -19.459 20.825 -28.261 1.00 10.38 193 PHE A C 1
ATOM 1441 O O . PHE A 1 200 ? -18.981 20.130 -29.176 1.00 10.90 193 PHE A O 1
ATOM 1449 N N . ASP A 1 201 ? -20.713 20.690 -27.807 1.00 8.50 194 ASP A N 1
ATOM 1450 C CA . ASP A 1 201 ? -21.670 19.808 -28.459 1.00 8.66 194 ASP A CA 1
ATOM 1451 C C . ASP A 1 201 ? -23.023 20.473 -28.419 1.00 9.05 194 ASP A C 1
ATOM 1452 O O . ASP A 1 201 ? -23.177 21.519 -27.772 1.00 9.67 194 ASP A O 1
ATOM 1457 N N . SER A 1 202 ? -23.961 19.887 -29.120 1.00 9.05 195 SER A N 1
ATOM 1458 C CA . SER A 1 202 ? -25.288 20.512 -29.316 1.00 9.47 195 SER A CA 1
ATOM 1459 C C . SER A 1 202 ? -26.167 20.333 -28.075 1.00 9.71 195 SER A C 1
ATOM 1460 O O . SER A 1 202 ? -27.323 20.875 -28.096 1.00 10.20 195 SER A O 1
ATOM 1463 N N . THR A 1 203 ? -25.687 19.653 -27.026 1.00 9.47 196 THR A N 1
ATOM 1464 C CA . THR A 1 203 ? -26.427 19.310 -25.791 1.00 9.00 196 THR A CA 1
ATOM 1465 C C . THR A 1 203 ? -25.556 19.617 -24.588 1.00 8.97 196 THR A C 1
ATOM 1466 O O . THR A 1 203 ? -25.246 18.735 -23.758 1.00 9.78 196 THR A O 1
ATOM 1470 N N . PRO A 1 204 ? -25.155 20.885 -24.382 1.00 9.05 197 PRO A N 1
ATOM 1471 C CA . PRO A 1 204 ? -24.282 21.225 -23.248 1.00 8.96 197 PRO A CA 1
ATOM 1472 C C . PRO A 1 204 ? -24.938 21.105 -21.873 1.00 8.25 197 PRO A C 1
ATOM 1473 O O . PRO A 1 204 ? -24.203 21.127 -20.870 1.00 8.84 197 PRO A O 1
ATOM 1477 N N . GLY A 1 205 ? -26.260 20.898 -21.832 1.00 9.13 198 GLY A N 1
ATOM 1478 C CA . GLY A 1 205 ? -26.940 20.618 -20.581 1.00 9.83 198 GLY A CA 1
ATOM 1479 C C . GLY A 1 205 ? -27.105 19.138 -20.327 1.00 10.24 198 GLY A C 1
ATOM 1480 O O . GLY A 1 205 ? -27.688 18.807 -19.291 1.00 10.52 198 GLY A O 1
ATOM 1481 N N . ILE A 1 206 ? -26.615 18.297 -21.220 1.00 9.81 199 ILE A N 1
ATOM 1482 C CA . ILE A 1 206 ? -26.874 16.835 -21.165 1.00 9.89 199 ILE A CA 1
ATOM 1483 C C . ILE A 1 206 ? -25.557 16.084 -21.237 1.00 9.03 199 ILE A C 1
ATOM 1484 O O . ILE A 1 206 ? -24.825 16.271 -22.224 1.00 9.37 199 ILE A O 1
ATOM 1489 N N . PHE A 1 207 ? -25.319 15.239 -20.261 1.00 8.95 200 PHE A N 1
ATOM 1490 C CA . PHE A 1 207 ? -24.119 14.361 -20.262 1.00 8.86 200 PHE A CA 1
ATOM 1491 C C . PHE A 1 207 ? -24.421 13.162 -21.148 1.00 9.33 200 PHE A C 1
ATOM 1492 O O . PHE A 1 207 ? -25.130 12.215 -20.736 1.00 9.78 200 PHE A O 1
ATOM 1500 N N . ASP A 1 208 ? -23.938 13.231 -22.388 1.00 9.62 201 ASP A N 1
ATOM 1501 C CA . ASP A 1 208 ? -24.249 12.262 -23.454 1.00 9.62 201 ASP A CA 1
ATOM 1502 C C . ASP A 1 208 ? -23.024 12.156 -24.371 1.00 9.66 201 ASP A C 1
ATOM 1503 O O . ASP A 1 208 ? -21.969 12.731 -24.103 1.00 9.89 201 ASP A O 1
ATOM 1508 N N . SER A 1 209 ? -23.160 11.414 -25.444 1.00 10.17 202 SER A N 1
ATOM 1509 C CA . SER A 1 209 ? -22.043 11.175 -26.380 1.00 10.15 202 SER A CA 1
ATOM 1510 C C . SER A 1 209 ? -22.180 12.073 -27.581 1.00 10.20 202 SER A C 1
ATOM 1511 O O . SER A 1 209 ? -21.512 11.844 -28.572 1.00 10.85 202 SER A O 1
ATOM 1514 N N . GLN A 1 210 ? -22.974 13.152 -27.516 1.00 10.00 203 GLN A N 1
ATOM 1515 C CA . GLN A 1 210 ? -23.067 14.061 -28.684 1.00 9.90 203 GLN A CA 1
ATOM 1516 C C . GLN A 1 210 ? -21.706 14.677 -29.002 1.00 9.07 203 GLN A C 1
ATOM 1517 O O . GLN A 1 210 ? -21.399 14.901 -30.183 1.00 10.06 203 GLN A O 1
ATOM 1523 N N . PHE A 1 211 ? -20.873 14.928 -27.995 1.00 8.80 204 PHE A N 1
ATOM 1524 C CA . PHE A 1 211 ? -19.524 15.446 -28.199 1.00 9.05 204 PHE A CA 1
ATOM 1525 C C . PHE A 1 211 ? -18.716 14.487 -29.089 1.00 9.45 204 PHE A C 1
ATOM 1526 O O . PHE A 1 211 ? -17.982 14.930 -29.966 1.00 9.13 204 PHE A O 1
ATOM 1534 N N . PHE A 1 212 ? -18.835 13.183 -28.834 1.00 9.84 205 PHE A N 1
ATOM 1535 C CA . PHE A 1 212 ? -18.093 12.148 -29.589 1.00 9.78 205 PHE A CA 1
ATOM 1536 C C . PHE A 1 212 ? -18.680 12.009 -30.999 1.00 11.27 205 PHE A C 1
ATOM 1537 O O . PHE A 1 212 ? -17.893 11.760 -31.941 1.00 13.43 205 PHE A O 1
ATOM 1545 N N . VAL A 1 213 ? -19.996 12.193 -31.167 1.00 11.03 206 VAL A N 1
ATOM 1546 C CA . VAL A 1 213 ? -20.614 12.188 -32.519 1.00 11.24 206 VAL A CA 1
ATOM 1547 C C . VAL A 1 213 ? -20.125 13.404 -33.287 1.00 11.58 206 VAL A C 1
ATOM 1548 O O . VAL A 1 213 ? -19.673 13.282 -34.479 1.00 11.15 206 VAL A O 1
ATOM 1552 N N . GLU A 1 214 ? -20.286 14.595 -32.704 1.00 11.60 207 GLU A N 1
ATOM 1553 C CA . GLU A 1 214 ? -20.216 15.835 -33.474 1.00 11.70 207 GLU A CA 1
ATOM 1554 C C . GLU A 1 214 ? -18.774 16.238 -33.820 1.00 11.90 207 GLU A C 1
ATOM 1555 O O . GLU A 1 214 ? -18.549 16.854 -34.907 1.00 12.18 207 GLU A O 1
ATOM 1561 N N . THR A 1 215 ? -17.814 15.858 -32.991 1.00 11.31 208 THR A N 1
ATOM 1562 C CA . THR A 1 215 ? -16.386 16.079 -33.258 1.00 11.32 208 THR A CA 1
ATOM 1563 C C . THR A 1 215 ? -15.929 15.221 -34.444 1.00 11.85 208 THR A C 1
ATOM 1564 O O . THR A 1 215 ? -14.892 15.564 -35.012 1.00 13.19 208 THR A O 1
ATOM 1568 N N . GLN A 1 216 ? -16.674 14.172 -34.772 1.00 12.23 209 GLN A N 1
ATOM 1569 C CA . GLN A 1 216 ? -16.308 13.254 -35.879 1.00 12.30 209 GLN A CA 1
ATOM 1570 C C . GLN A 1 216 ? -16.816 13.801 -37.190 1.00 14.02 209 GLN A C 1
ATOM 1571 O O . GLN A 1 216 ? -16.376 13.286 -38.253 1.00 13.98 209 GLN A O 1
ATOM 1577 N N . LEU A 1 217 ? -17.683 14.816 -37.178 1.00 12.40 210 LEU A N 1
ATOM 1578 C CA . LEU A 1 217 ? -18.236 15.315 -38.448 1.00 12.79 210 LEU A CA 1
ATOM 1579 C C . LEU A 1 217 ? -17.186 16.173 -39.153 1.00 13.01 210 LEU A C 1
ATOM 1580 O O . LEU A 1 217 ? -16.273 16.738 -38.476 1.00 13.66 210 LEU A O 1
ATOM 1585 N N . ARG A 1 218 ? -17.353 16.345 -40.472 1.00 14.73 211 ARG A N 1
ATOM 1586 C CA . ARG A 1 218 ? -16.506 17.292 -41.212 1.00 16.72 211 ARG A CA 1
ATOM 1587 C C . ARG A 1 218 ? -16.723 18.706 -40.692 1.00 15.42 211 ARG A C 1
ATOM 1588 O O . ARG A 1 218 ? -17.909 19.105 -40.570 1.00 17.20 211 ARG A O 1
ATOM 1596 N N . GLY A 1 219 ? -15.646 19.440 -40.370 1.00 17.22 212 GLY A N 1
ATOM 1597 C CA . GLY A 1 219 ? -15.734 20.852 -39.965 1.00 17.81 212 GLY A CA 1
ATOM 1598 C C . GLY A 1 219 ? -16.091 21.701 -41.174 1.00 21.53 212 GLY A C 1
ATOM 1599 O O . GLY A 1 219 ? -15.473 21.453 -42.230 1.00 26.18 212 GLY A O 1
ATOM 1600 N N . THR A 1 220 ? -17.126 22.545 -41.086 1.00 20.08 213 THR A N 1
ATOM 1601 C CA . THR A 1 220 ? -17.690 23.334 -42.234 1.00 23.04 213 THR A CA 1
ATOM 1602 C C . THR A 1 220 ? -17.485 24.844 -42.059 1.00 23.44 213 THR A C 1
ATOM 1603 O O . THR A 1 220 ? -17.407 25.555 -43.096 1.00 21.77 213 THR A O 1
ATOM 1607 N N . ALA A 1 221 ? -17.415 25.370 -40.836 1.00 18.19 214 ALA A N 1
ATOM 1608 C CA . ALA A 1 221 ? -17.286 26.815 -40.622 1.00 18.99 214 ALA A CA 1
ATOM 1609 C C . ALA A 1 221 ? -16.869 27.079 -39.185 1.00 18.03 214 ALA A C 1
ATOM 1610 O O . ALA A 1 221 ? -17.205 26.273 -38.298 1.00 17.68 214 ALA A O 1
ATOM 1612 N N . PHE A 1 222 ? -16.315 28.252 -38.971 1.00 18.20 215 PHE A N 1
ATOM 1613 C CA . PHE A 1 222 ? -16.100 28.808 -37.624 1.00 19.05 215 PHE A CA 1
ATOM 1614 C C . PHE A 1 222 ? -17.441 29.361 -37.178 1.00 18.84 215 PHE A C 1
ATOM 1615 O O . PHE A 1 222 ? -18.178 29.918 -37.997 1.00 18.91 215 PHE A O 1
ATOM 1623 N N . PRO A 1 223 ? -17.846 29.159 -35.911 1.00 17.76 216 PRO A N 1
ATOM 1624 C CA . PRO A 1 223 ? -19.124 29.683 -35.458 1.00 18.14 216 PRO A CA 1
ATOM 1625 C C . PRO A 1 223 ? -19.105 31.207 -35.294 1.00 18.91 216 PRO A C 1
ATOM 1626 O O . PRO A 1 223 ? -20.193 31.794 -35.236 1.00 20.46 216 PRO A O 1
ATOM 1630 N N . GLY A 1 224 ? -17.926 31.783 -35.099 1.00 18.92 217 GLY A N 1
ATOM 1631 C CA . GLY A 1 224 ? -17.695 33.216 -34.866 1.00 20.49 217 GLY A CA 1
ATOM 1632 C C . GLY A 1 224 ? -16.567 33.655 -35.756 1.00 20.10 217 GLY A C 1
ATOM 1633 O O . GLY A 1 224 ? -16.692 33.477 -36.991 1.00 21.62 217 GLY A O 1
ATOM 1634 N N . SER A 1 225 ? -15.485 34.127 -35.156 1.00 18.76 218 SER A N 1
ATOM 1635 C CA . SER A 1 225 ? -14.274 34.586 -35.885 1.00 20.71 218 SER A CA 1
ATOM 1636 C C . SER A 1 225 ? -13.415 33.376 -36.275 1.00 22.81 218 SER A C 1
ATOM 1637 O O . SER A 1 225 ? -13.471 32.316 -35.565 1.00 21.80 218 SER A O 1
ATOM 1640 N N . GLY A 1 226 ? -12.634 33.526 -37.355 1.00 21.38 219 GLY A N 1
ATOM 1641 C CA . GLY A 1 226 ? -11.571 32.589 -37.745 1.00 23.04 219 GLY A CA 1
ATOM 1642 C C . GLY A 1 226 ? -10.249 32.996 -37.144 1.00 23.71 219 GLY A C 1
ATOM 1643 O O . GLY A 1 226 ? -10.194 33.975 -36.431 1.00 28.16 219 GLY A O 1
ATOM 1644 N N . GLY A 1 227 ? -9.191 32.241 -37.411 1.00 25.35 220 GLY A N 1
ATOM 1645 C CA . GLY A 1 227 ? -7.834 32.638 -37.009 1.00 24.93 220 GLY A CA 1
ATOM 1646 C C . GLY A 1 227 ? -7.603 32.625 -35.513 1.00 26.12 220 GLY A C 1
ATOM 1647 O O . GLY A 1 227 ? -6.675 33.349 -35.063 1.00 27.36 220 GLY A O 1
ATOM 1648 N N . ASN A 1 228 ? -8.331 31.808 -34.731 1.00 22.80 221 ASN A N 1
ATOM 1649 C CA . ASN A 1 228 ? -8.093 31.755 -33.259 1.00 22.10 221 ASN A CA 1
ATOM 1650 C C . ASN A 1 228 ? -7.199 30.546 -32.944 1.00 21.78 221 ASN A C 1
ATOM 1651 O O . ASN A 1 228 ? -7.464 29.481 -33.492 1.00 19.70 221 ASN A O 1
ATOM 1656 N N . GLN A 1 229 ? -6.137 30.756 -32.161 1.00 22.60 222 GLN A N 1
ATOM 1657 C CA . GLN A 1 229 ? -5.102 29.728 -31.871 1.00 22.27 222 GLN A CA 1
ATOM 1658 C C . GLN A 1 229 ? -5.821 28.551 -31.211 1.00 21.66 222 GLN A C 1
ATOM 1659 O O . GLN A 1 229 ? -6.555 28.824 -30.313 1.00 23.35 222 GLN A O 1
ATOM 1665 N N . GLY A 1 230 ? -5.690 27.354 -31.772 1.00 18.59 223 GLY A N 1
ATOM 1666 C CA . GLY A 1 230 ? -6.242 26.111 -31.201 1.00 17.36 223 GLY A CA 1
ATOM 1667 C C . GLY A 1 230 ? -7.713 25.912 -31.552 1.00 16.13 223 GLY A C 1
ATOM 1668 O O . GLY A 1 230 ? -8.300 24.968 -31.057 1.00 14.01 223 GLY A O 1
ATOM 1669 N N . GLU A 1 231 ? -8.325 26.788 -32.338 1.00 15.95 224 GLU A N 1
ATOM 1670 C CA . GLU A 1 231 ? -9.703 26.580 -32.834 1.00 15.37 224 GLU A CA 1
ATOM 1671 C C . GLU A 1 231 ? -9.629 26.050 -34.258 1.00 17.40 224 GLU A C 1
ATOM 1672 O O . GLU A 1 231 ? -8.751 26.484 -35.047 1.00 18.62 224 GLU A O 1
ATOM 1678 N N . VAL A 1 232 ? -10.527 25.138 -34.587 1.00 14.47 225 VAL A N 1
ATOM 1679 C CA . VAL A 1 232 ? -10.682 24.619 -35.963 1.00 13.93 225 VAL A CA 1
ATOM 1680 C C . VAL A 1 232 ? -12.159 24.759 -36.346 1.00 14.81 225 VAL A C 1
ATOM 1681 O O . VAL A 1 232 ? -13.025 25.061 -35.489 1.00 14.19 225 VAL A O 1
ATOM 1685 N N . GLU A 1 233 ? -12.458 24.589 -37.618 1.00 14.32 226 GLU A N 1
ATOM 1686 C CA . GLU A 1 233 ? -13.859 24.747 -38.065 1.00 15.08 226 GLU A CA 1
ATOM 1687 C C . GLU A 1 233 ? -14.699 23.683 -37.375 1.00 15.42 226 GLU A C 1
ATOM 1688 O O . GLU A 1 233 ? -14.236 22.528 -37.224 1.00 14.62 226 GLU A O 1
ATOM 1694 N N . SER A 1 234 ? -15.927 24.055 -36.997 1.00 14.94 227 SER A N 1
ATOM 1695 C CA . SER A 1 234 ? -16.897 23.100 -36.417 1.00 14.84 227 SER A CA 1
ATOM 1696 C C . SER A 1 234 ? -17.912 22.700 -37.483 1.00 14.71 227 SER A C 1
ATOM 1697 O O . SER A 1 234 ? -17.953 23.292 -38.571 1.00 14.44 227 SER A O 1
ATOM 1700 N N . PRO A 1 235 ? -18.791 21.711 -37.207 1.00 13.43 228 PRO A N 1
ATOM 1701 C CA . PRO A 1 235 ? -19.783 21.239 -38.163 1.00 13.20 228 PRO A CA 1
ATOM 1702 C C . PRO A 1 235 ? -21.190 21.839 -38.056 1.00 13.22 228 PRO A C 1
ATOM 1703 O O . PRO A 1 235 ? -22.056 21.521 -38.871 1.00 14.27 228 PRO A O 1
ATOM 1707 N N . LEU A 1 236 ? -21.406 22.653 -37.046 1.00 14.08 229 LEU A N 1
ATOM 1708 C CA . LEU A 1 236 ? -22.750 23.241 -36.801 1.00 13.24 229 LEU A CA 1
ATOM 1709 C C . LEU A 1 236 ? -22.597 24.702 -36.445 1.00 12.87 229 LEU A C 1
ATOM 1710 O O . LEU A 1 236 ? -21.709 25.137 -35.712 1.00 12.83 229 LEU A O 1
ATOM 1715 N N . PRO A 1 237 ? -23.563 25.546 -36.825 1.00 15.21 230 PRO A N 1
ATOM 1716 C CA . PRO A 1 237 ? -23.532 26.902 -36.327 1.00 14.41 230 PRO A CA 1
ATOM 1717 C C . PRO A 1 237 ? -23.704 26.915 -34.796 1.00 12.39 230 PRO A C 1
ATOM 1718 O O . PRO A 1 237 ? -24.381 26.054 -34.248 1.00 12.18 230 PRO A O 1
ATOM 1722 N N . GLY A 1 238 ? -22.972 27.824 -34.163 1.00 12.76 231 GLY A N 1
ATOM 1723 C CA . GLY A 1 238 ? -22.982 28.016 -32.703 1.00 12.45 231 GLY A CA 1
ATOM 1724 C C . GLY A 1 238 ? -22.079 27.033 -31.957 1.00 12.75 231 GLY A C 1
ATOM 1725 O O . GLY A 1 238 ? -21.792 27.316 -30.787 1.00 12.89 231 GLY A O 1
ATOM 1726 N N . GLU A 1 239 ? -21.668 25.943 -32.605 1.00 11.50 232 GLU A N 1
ATOM 1727 C CA . GLU A 1 239 ? -20.759 24.937 -31.972 1.00 11.55 232 GLU A CA 1
ATOM 1728 C C . GLU A 1 239 ? -19.319 25.359 -32.209 1.00 11.65 232 GLU A C 1
ATOM 1729 O O . GLU A 1 239 ? -18.991 25.673 -33.352 1.00 14.21 232 GLU A O 1
ATOM 1735 N N . ILE A 1 240 ? -18.464 25.219 -31.201 1.00 10.99 233 ILE A N 1
ATOM 1736 C CA . ILE A 1 240 ? -17.004 25.419 -31.360 1.00 11.77 233 ILE A CA 1
ATOM 1737 C C . ILE A 1 240 ? -16.333 24.048 -31.379 1.00 12.21 233 ILE A C 1
ATOM 1738 O O . ILE A 1 240 ? -16.810 23.067 -30.723 1.00 11.55 233 ILE A O 1
ATOM 1743 N N . ARG A 1 241 ? -15.205 24.005 -32.076 1.00 12.22 234 ARG A N 1
ATOM 1744 C CA . ARG A 1 241 ? -14.343 22.795 -32.089 1.00 12.38 234 ARG A CA 1
ATOM 1745 C C . ARG A 1 241 ? -12.915 23.244 -31.863 1.00 13.47 234 ARG A C 1
ATOM 1746 O O . ARG A 1 241 ? -12.495 24.262 -32.424 1.00 13.68 234 ARG A O 1
ATOM 1754 N N . ILE A 1 242 ? -12.198 22.542 -30.999 1.00 12.41 235 ILE A N 1
ATOM 1755 C CA . ILE A 1 242 ? -10.762 22.817 -30.764 1.00 13.52 235 ILE A CA 1
ATOM 1756 C C . ILE A 1 242 ? -9.902 21.750 -31.441 1.00 12.24 235 ILE A C 1
ATOM 1757 O O . ILE A 1 242 ? -10.383 20.639 -31.734 1.00 10.97 235 ILE A O 1
ATOM 1762 N N . GLN A 1 243 ? -8.668 22.126 -31.736 1.00 12.63 236 GLN A N 1
ATOM 1763 C CA . GLN A 1 243 ? -7.779 21.307 -32.581 1.00 13.78 236 GLN A CA 1
ATOM 1764 C C . GLN A 1 243 ? -7.426 20.010 -31.860 1.00 12.39 236 GLN A C 1
ATOM 1765 O O . GLN A 1 243 ? -7.404 18.957 -32.518 1.00 13.50 236 GLN A O 1
ATOM 1771 N N . SER A 1 244 ? -7.178 20.076 -30.564 1.00 13.24 237 SER A N 1
ATOM 1772 C CA . SER A 1 244 ? -6.811 18.907 -29.716 1.00 12.43 237 SER A CA 1
ATOM 1773 C C . SER A 1 244 ? -7.910 17.842 -29.820 1.00 12.26 237 SER A C 1
ATOM 1774 O O . SER A 1 244 ? -7.634 16.682 -30.155 1.00 13.14 237 SER A O 1
ATOM 1777 N N . ASP A 1 245 ? -9.176 18.238 -29.622 1.00 11.61 238 ASP A N 1
ATOM 1778 C CA . ASP A 1 245 ? -10.304 17.278 -29.692 1.00 11.02 238 ASP A CA 1
ATOM 1779 C C . ASP A 1 245 ? -10.359 16.690 -31.094 1.00 13.26 238 ASP A C 1
ATOM 1780 O O . ASP A 1 245 ? -10.605 15.500 -31.254 1.00 12.71 238 ASP A O 1
ATOM 1785 N N . GLU A 1 246 ? -10.314 17.553 -32.100 1.00 12.71 239 GLU A N 1
ATOM 1786 C CA . GLU A 1 246 ? -10.414 17.132 -33.515 1.00 13.56 239 GLU A CA 1
ATOM 1787 C C . GLU A 1 246 ? -9.336 16.076 -33.825 1.00 12.32 239 GLU A C 1
ATOM 1788 O O . GLU A 1 246 ? -9.625 15.088 -34.441 1.00 12.19 239 GLU A O 1
ATOM 1794 N N . THR A 1 247 ? -8.117 16.319 -33.365 1.00 14.83 240 THR A N 1
ATOM 1795 C CA . THR A 1 247 ? -6.965 15.438 -33.694 1.00 14.59 240 THR A CA 1
ATOM 1796 C C . THR A 1 247 ? -7.063 14.145 -32.882 1.00 15.01 240 THR A C 1
ATOM 1797 O O . THR A 1 247 ? -6.757 13.085 -33.438 1.00 16.70 240 THR A O 1
ATOM 1801 N N . ILE A 1 248 ? -7.491 14.208 -31.616 1.00 12.87 241 ILE A N 1
ATOM 1802 C CA . ILE A 1 248 ? -7.579 12.984 -30.789 1.00 12.56 241 ILE A CA 1
ATOM 1803 C C . ILE A 1 248 ? -8.633 12.091 -31.432 1.00 12.32 241 ILE A C 1
ATOM 1804 O O . ILE A 1 248 ? -8.469 10.836 -31.454 1.00 13.63 241 ILE A O 1
ATOM 1809 N N . ALA A 1 249 ? -9.732 12.660 -31.931 1.00 12.57 242 ALA A N 1
ATOM 1810 C CA . ALA A 1 249 ? -10.831 11.897 -32.537 1.00 12.58 242 ALA A CA 1
ATOM 1811 C C . ALA A 1 249 ? -10.381 11.176 -33.810 1.00 12.83 242 ALA A C 1
ATOM 1812 O O . ALA A 1 249 ? -11.081 10.228 -34.195 1.00 12.20 242 ALA A O 1
ATOM 1814 N N . ARG A 1 250 ? -9.296 11.638 -34.430 1.00 14.14 243 ARG A N 1
ATOM 1815 C CA . ARG A 1 250 ? -8.841 11.041 -35.722 1.00 15.04 243 ARG A CA 1
ATOM 1816 C C . ARG A 1 250 ? -7.513 10.278 -35.585 1.00 14.45 243 ARG A C 1
ATOM 1817 O O . ARG A 1 250 ? -7.107 9.654 -36.565 1.00 18.09 243 ARG A O 1
ATOM 1825 N N . ASP A 1 251 ? -6.834 10.366 -34.461 1.00 14.62 244 ASP A N 1
ATOM 1826 C CA . ASP A 1 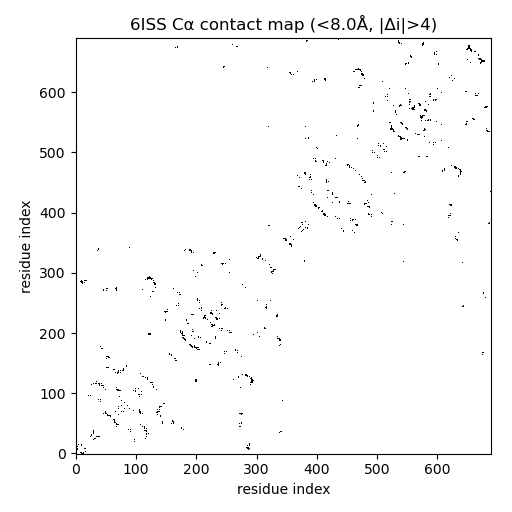251 ? -5.484 9.782 -34.266 1.00 14.61 244 ASP A CA 1
ATOM 1827 C C . ASP A 1 251 ? -5.613 8.259 -34.197 1.00 15.04 244 ASP A C 1
ATOM 1828 O O . ASP A 1 251 ? -6.498 7.747 -33.532 1.00 15.92 244 ASP A O 1
ATOM 1833 N N . SER A 1 252 ? -4.710 7.532 -34.865 1.00 15.18 245 SER A N 1
ATOM 1834 C CA . SER A 1 252 ? -4.791 6.059 -34.910 1.00 16.54 245 SER A CA 1
ATOM 1835 C C . SER A 1 252 ? -4.778 5.451 -33.499 1.00 14.76 245 SER A C 1
ATOM 1836 O O . SER A 1 252 ? -5.343 4.376 -33.340 1.00 17.47 245 SER A O 1
ATOM 1839 N N . ARG A 1 253 ? -4.165 6.080 -32.493 1.00 15.23 246 ARG A N 1
ATOM 1840 C CA . ARG A 1 253 ? -4.105 5.527 -31.115 1.00 14.85 246 ARG A CA 1
ATOM 1841 C C . ARG A 1 253 ? -5.460 5.654 -30.415 1.00 14.83 246 ARG A C 1
ATOM 1842 O O . ARG A 1 253 ? -5.790 4.759 -29.646 1.00 14.71 246 ARG A O 1
ATOM 1850 N N . THR A 1 254 ? -6.221 6.721 -30.682 1.00 13.23 247 THR A N 1
ATOM 1851 C CA . THR A 1 254 ? -7.396 7.063 -29.851 1.00 12.17 247 THR A CA 1
ATOM 1852 C C . THR A 1 254 ? -8.726 7.044 -30.637 1.00 12.83 247 THR A C 1
ATOM 1853 O O . THR A 1 254 ? -9.769 7.058 -29.983 1.00 12.28 247 THR A O 1
ATOM 1857 N N . ALA A 1 255 ? -8.724 6.945 -31.971 1.00 11.32 248 ALA A N 1
ATOM 1858 C CA . ALA A 1 255 ? -9.953 7.124 -32.789 1.00 12.54 248 ALA A CA 1
ATOM 1859 C C . ALA A 1 255 ? -10.990 6.067 -32.446 1.00 13.85 248 ALA A C 1
ATOM 1860 O O . ALA A 1 255 ? -12.183 6.418 -32.381 1.00 14.12 248 ALA A O 1
ATOM 1862 N N . CYS A 1 256 ? -10.593 4.807 -32.264 1.00 14.93 249 CYS A N 1
ATOM 1863 C CA . CYS A 1 256 ? -11.580 3.723 -32.019 1.00 13.67 249 CYS A CA 1
ATOM 1864 C C . CYS A 1 256 ? -12.174 3.928 -30.622 1.00 12.58 249 CYS A C 1
ATOM 1865 O O . CYS A 1 256 ? -13.354 3.657 -30.453 1.00 13.25 249 CYS A O 1
ATOM 1868 N N . GLU A 1 257 ? -11.373 4.377 -29.666 1.00 12.85 250 GLU A N 1
ATOM 1869 C CA . GLU A 1 257 ? -11.864 4.582 -28.286 1.00 11.35 250 GLU A CA 1
ATOM 1870 C C . GLU A 1 257 ? -12.883 5.722 -28.341 1.00 11.15 250 GLU A C 1
ATOM 1871 O O . GLU A 1 257 ? -13.924 5.598 -27.734 1.00 11.82 250 GLU A O 1
ATOM 1877 N N . TRP A 1 258 ? -12.540 6.774 -29.073 1.00 11.21 251 TRP A N 1
ATOM 1878 C CA . TRP A 1 258 ? -13.412 7.969 -29.207 1.00 10.77 251 TRP A CA 1
ATOM 1879 C C . TRP A 1 258 ? -14.751 7.555 -29.771 1.00 12.03 251 TRP A C 1
ATOM 1880 O O . TRP A 1 258 ? -15.805 7.898 -29.190 1.00 11.38 251 TRP A O 1
ATOM 1891 N N . GLN A 1 259 ? -14.745 6.802 -30.874 1.00 12.43 252 GLN A N 1
ATOM 1892 C CA . GLN A 1 259 ? -15.979 6.347 -31.542 1.00 12.49 252 GLN A CA 1
ATOM 1893 C C . GLN A 1 259 ? -16.780 5.408 -30.653 1.00 11.76 252 GLN A C 1
ATOM 1894 O O . GLN A 1 259 ? -18.045 5.371 -30.784 1.00 11.78 252 GLN A O 1
ATOM 1900 N N . SER A 1 260 ? -16.118 4.687 -29.751 1.00 11.07 253 SER A N 1
ATOM 1901 C CA . SER A 1 260 ? -16.797 3.617 -28.955 1.00 12.21 253 SER A CA 1
ATOM 1902 C C . SER A 1 260 ? -17.878 4.219 -28.050 1.00 11.07 253 SER A C 1
ATOM 1903 O O . SER A 1 260 ? -18.727 3.511 -27.602 1.00 11.95 253 SER A O 1
ATOM 1906 N N . PHE A 1 261 ? -17.816 5.515 -27.755 1.00 10.14 254 PHE A N 1
ATOM 1907 C CA . PHE A 1 261 ? -18.834 6.163 -26.876 1.00 10.52 254 PHE A CA 1
ATOM 1908 C C . PHE A 1 261 ? -20.101 6.484 -27.632 1.00 11.21 254 PHE A C 1
ATOM 1909 O O . PHE A 1 261 ? -21.147 6.603 -26.968 1.00 10.73 254 PHE A O 1
ATOM 1917 N N . VAL A 1 262 ? -20.050 6.489 -28.969 1.00 10.75 255 VAL A N 1
ATOM 1918 C CA . VAL A 1 262 ? -21.279 6.771 -29.750 1.00 12.98 255 VAL A CA 1
ATOM 1919 C C . VAL A 1 262 ? -22.231 5.608 -29.551 1.00 13.75 255 VAL A C 1
ATOM 1920 O O . VAL A 1 262 ? -21.818 4.440 -29.687 1.00 14.64 255 VAL A O 1
ATOM 1924 N N . ASN A 1 263 ? -23.458 5.878 -29.118 1.00 15.84 256 ASN A N 1
ATOM 1925 C CA . ASN A 1 263 ? -24.451 4.801 -28.884 1.00 16.60 256 ASN A CA 1
ATOM 1926 C C . ASN A 1 263 ? -24.045 3.851 -27.750 1.00 16.14 256 ASN A C 1
ATOM 1927 O O . ASN A 1 263 ? -24.520 2.707 -27.752 1.00 13.92 256 ASN A O 1
ATOM 1932 N N . ASN A 1 264 ? -23.256 4.313 -26.779 1.00 11.96 257 ASN A N 1
ATOM 1933 C CA . ASN A 1 264 ? -22.839 3.434 -25.656 1.00 11.37 257 ASN A CA 1
ATOM 1934 C C . ASN A 1 264 ? -22.850 4.246 -24.368 1.00 10.74 257 ASN A C 1
ATOM 1935 O O . ASN A 1 264 ? -21.794 4.623 -23.852 1.00 10.91 257 ASN A O 1
ATOM 1940 N N . GLN A 1 265 ? -24.054 4.548 -23.901 1.00 10.69 258 GLN A N 1
ATOM 1941 C CA . GLN A 1 265 ? -24.272 5.317 -22.659 1.00 11.21 258 GLN A CA 1
ATOM 1942 C C . GLN A 1 265 ? -23.589 4.645 -21.468 1.00 10.10 258 GLN A C 1
ATOM 1943 O O . GLN A 1 265 ? -23.006 5.353 -20.634 1.00 9.95 258 GLN A O 1
ATOM 1949 N N . SER A 1 266 ? -23.716 3.318 -21.300 1.00 11.37 259 SER A N 1
ATOM 1950 C CA . SER A 1 266 ? -23.134 2.616 -20.131 1.00 12.36 259 SER A CA 1
ATOM 1951 C C . SER A 1 266 ? -21.627 2.808 -20.075 1.00 10.85 259 SER A C 1
ATOM 1952 O O . SER A 1 266 ? -21.115 3.081 -18.995 1.00 11.52 259 SER A O 1
ATOM 1955 N N . LYS A 1 267 ? -20.976 2.734 -21.223 1.00 10.79 260 LYS A N 1
ATOM 1956 C CA . LYS A 1 267 ? -19.500 2.882 -21.226 1.00 10.11 260 LYS A CA 1
ATOM 1957 C C . LYS A 1 267 ? -19.156 4.342 -20.911 1.00 9.81 260 LYS A C 1
ATOM 1958 O O . LYS A 1 267 ? -18.236 4.589 -20.120 1.00 11.47 260 LYS A O 1
ATOM 1964 N N . LEU A 1 268 ? -19.901 5.261 -21.525 1.00 9.98 261 LEU A N 1
ATOM 1965 C CA . LEU A 1 268 ? -19.647 6.708 -21.274 1.00 8.85 261 LEU A CA 1
ATOM 1966 C C . LEU A 1 268 ? -19.733 6.984 -19.762 1.00 9.93 261 LEU A C 1
ATOM 1967 O O . LEU A 1 268 ? -18.827 7.618 -19.175 1.00 9.50 261 LEU A O 1
ATOM 1972 N N . VAL A 1 269 ? -20.826 6.528 -19.148 1.00 9.22 262 VAL A N 1
ATOM 1973 C CA . VAL A 1 269 ? -21.124 6.830 -17.743 1.00 10.73 262 VAL A CA 1
ATOM 1974 C C . VAL A 1 269 ? -20.136 6.108 -16.836 1.00 10.24 262 VAL A C 1
ATOM 1975 O O . VAL A 1 269 ? -19.542 6.713 -15.904 1.00 9.36 262 VAL A O 1
ATOM 1979 N N . ASP A 1 270 ? -19.918 4.820 -17.068 1.00 10.75 263 ASP A N 1
ATOM 1980 C CA . ASP A 1 270 ? -19.048 4.068 -16.151 1.00 11.35 263 ASP A CA 1
ATOM 1981 C C . ASP A 1 270 ? -17.591 4.600 -16.216 1.00 8.49 263 ASP A C 1
ATOM 1982 O O . ASP A 1 270 ? -16.901 4.666 -15.184 1.00 9.08 263 ASP A O 1
ATOM 1987 N N . ASP A 1 271 ? -17.115 4.862 -17.426 1.00 9.24 264 ASP A N 1
ATOM 1988 C CA . ASP A 1 271 ? -15.704 5.290 -17.618 1.00 9.25 264 ASP A CA 1
ATOM 1989 C C . ASP A 1 271 ? -15.524 6.696 -17.048 1.00 9.56 264 ASP A C 1
ATOM 1990 O O . ASP A 1 271 ? -14.549 6.948 -16.348 1.00 9.43 264 ASP A O 1
ATOM 1995 N N . PHE A 1 272 ? -16.499 7.584 -17.270 1.00 9.29 265 PHE A N 1
ATOM 1996 C CA . PHE A 1 272 ? -16.330 8.953 -16.745 1.00 9.05 265 PHE A CA 1
ATOM 1997 C C . PHE A 1 272 ? -16.413 8.952 -15.218 1.00 8.41 265 PHE A C 1
ATOM 1998 O O . PHE A 1 272 ? -15.700 9.701 -14.547 1.00 8.10 265 PHE A O 1
ATOM 2006 N N . GLN A 1 273 ? -17.291 8.142 -14.636 1.00 7.94 266 GLN A N 1
ATOM 2007 C CA . GLN A 1 273 ? -17.378 8.018 -13.166 1.00 8.46 266 GLN A CA 1
ATOM 2008 C C . GLN A 1 273 ? -15.981 7.677 -12.645 1.00 8.91 266 GLN A C 1
ATOM 2009 O O . GLN A 1 273 ? -15.487 8.309 -11.723 1.00 8.55 266 GLN A O 1
ATOM 2015 N N . PHE A 1 274 ? -15.385 6.641 -13.219 1.00 8.91 267 PHE A N 1
ATOM 2016 C CA . PHE A 1 274 ? -14.045 6.152 -12.837 1.00 9.51 267 PHE A CA 1
ATOM 2017 C C . PHE A 1 274 ? -12.995 7.264 -12.976 1.00 9.15 267 PHE A C 1
ATOM 2018 O O . PHE A 1 274 ? -12.220 7.484 -12.065 1.00 9.25 267 PHE A O 1
ATOM 2026 N N . ILE A 1 275 ? -12.951 7.896 -14.121 1.00 8.72 268 ILE A N 1
ATOM 2027 C CA . ILE A 1 275 ? -11.836 8.802 -14.429 1.00 9.01 268 ILE A CA 1
ATOM 2028 C C . ILE A 1 275 ? -11.999 10.095 -13.646 1.00 9.18 268 ILE A C 1
ATOM 2029 O O . ILE A 1 275 ? -10.998 10.675 -13.235 1.00 8.75 268 ILE A O 1
ATOM 2034 N N . PHE A 1 276 ? -13.228 10.541 -13.420 1.00 8.88 269 PHE A N 1
ATOM 2035 C CA . PHE A 1 276 ? -13.436 11.739 -12.604 1.00 8.97 269 PHE A CA 1
ATOM 2036 C C . PHE A 1 276 ? -12.915 11.481 -11.190 1.00 9.84 269 PHE A C 1
ATOM 2037 O O . PHE A 1 276 ? -12.189 12.307 -10.630 1.00 9.21 269 PHE A O 1
ATOM 2045 N N . LEU A 1 277 ? -13.294 10.363 -10.593 1.00 9.13 270 LEU A N 1
ATOM 2046 C CA . LEU A 1 277 ? -12.849 10.093 -9.221 1.00 9.81 270 LEU A CA 1
ATOM 2047 C C . LEU A 1 277 ? -11.312 10.049 -9.219 1.00 9.77 270 LEU A C 1
ATOM 2048 O O . LEU A 1 277 ? -10.713 10.711 -8.375 1.00 10.24 270 LEU A O 1
ATOM 2053 N N . ALA A 1 278 ? -10.697 9.370 -10.181 1.00 10.13 271 ALA A N 1
ATOM 2054 C CA . ALA A 1 278 ? -9.225 9.272 -10.286 1.00 10.89 271 ALA A CA 1
ATOM 2055 C C . ALA A 1 278 ? -8.644 10.689 -10.363 1.00 10.25 271 ALA A C 1
ATOM 2056 O O . ALA A 1 278 ? -7.648 10.998 -9.648 1.00 10.33 271 ALA A O 1
ATOM 2058 N N . LEU A 1 279 ? -9.223 11.547 -11.207 1.00 9.97 272 LEU A N 1
ATOM 2059 C CA . LEU A 1 279 ? -8.700 12.941 -11.306 1.00 11.70 272 LEU A CA 1
ATOM 2060 C C . LEU A 1 279 ? -8.747 13.647 -9.956 1.00 11.02 272 LEU A C 1
ATOM 2061 O O . LEU A 1 279 ? -7.778 14.335 -9.612 1.00 11.17 272 LEU A O 1
ATOM 2066 N N . THR A 1 280 ? -9.841 13.536 -9.197 1.00 9.80 273 THR A N 1
ATOM 2067 C CA . THR A 1 280 ? -10.044 14.215 -7.903 1.00 9.93 273 THR A CA 1
ATOM 2068 C C . THR A 1 280 ? -9.118 13.669 -6.810 1.00 9.50 273 THR A C 1
ATOM 2069 O O . THR A 1 280 ? -9.092 14.244 -5.735 1.00 11.22 273 THR A O 1
ATOM 2073 N N . GLN A 1 281 ? -8.426 12.564 -7.065 1.00 11.12 274 GLN A N 1
ATOM 2074 C CA . GLN A 1 281 ? -7.505 11.985 -6.061 1.00 11.94 274 GLN A CA 1
ATOM 2075 C C . GLN A 1 281 ? -6.043 12.287 -6.404 1.00 13.73 274 GLN A C 1
ATOM 2076 O O . GLN A 1 281 ? -5.153 11.833 -5.656 1.00 13.41 274 GLN A O 1
ATOM 2082 N N . LEU A 1 282 ? -5.776 13.009 -7.495 1.00 13.37 275 LEU A N 1
ATOM 2083 C CA . LEU A 1 282 ? -4.367 13.348 -7.811 1.00 12.69 275 LEU A CA 1
ATOM 2084 C C . LEU A 1 282 ? -3.748 14.137 -6.661 1.00 12.80 275 LEU A C 1
ATOM 2085 O O . LEU A 1 282 ? -4.352 15.036 -6.108 1.00 12.67 275 LEU A O 1
ATOM 2090 N N . GLY A 1 283 ? -2.518 13.777 -6.296 1.00 13.41 276 GLY A N 1
ATOM 2091 C CA . GLY A 1 283 ? -1.837 14.427 -5.163 1.00 14.23 276 GLY A CA 1
ATOM 2092 C C . GLY A 1 283 ? -2.164 13.837 -3.800 1.00 13.26 276 GLY A C 1
ATOM 2093 O O . GLY A 1 283 ? -1.653 14.362 -2.793 1.00 17.02 276 GLY A O 1
ATOM 2094 N N . GLN A 1 284 ? -3.054 12.853 -3.743 1.00 14.53 277 GLN A N 1
ATOM 2095 C CA . GLN A 1 284 ? -3.562 12.302 -2.466 1.00 14.58 277 GLN A CA 1
ATOM 2096 C C . GLN A 1 284 ? -3.326 10.795 -2.454 1.00 15.47 277 GLN A C 1
ATOM 2097 O O . GLN A 1 284 ? -3.229 10.174 -3.509 1.00 13.84 277 GLN A O 1
ATOM 2103 N N . ASP A 1 285 ? -3.325 10.247 -1.251 1.00 17.94 278 ASP A N 1
ATOM 2104 C CA . ASP A 1 285 ? -3.368 8.790 -1.035 1.00 19.08 278 ASP A CA 1
ATOM 2105 C C . ASP A 1 285 ? -4.833 8.425 -0.855 1.00 17.72 278 ASP A C 1
ATOM 2106 O O . ASP A 1 285 ? -5.426 8.834 0.142 1.00 17.82 278 ASP A O 1
ATOM 2111 N N . PRO A 1 286 ? -5.430 7.719 -1.826 1.00 20.76 279 PRO A N 1
ATOM 2112 C CA . PRO A 1 286 ? -6.852 7.381 -1.764 1.00 22.02 279 PRO A CA 1
ATOM 2113 C C . PRO A 1 286 ? -7.203 6.667 -0.456 1.00 25.87 279 PRO A C 1
ATOM 2114 O O . PRO A 1 286 ? -8.282 6.878 0.025 1.00 22.38 279 PRO A O 1
ATOM 2118 N N . ASN A 1 287 ? -6.267 5.897 0.119 1.00 27.26 280 ASN A N 1
ATOM 2119 C CA . ASN A 1 287 ? -6.523 5.115 1.362 1.00 27.29 280 ASN A CA 1
ATOM 2120 C C . ASN A 1 287 ? -6.619 6.057 2.561 1.00 27.39 280 ASN A C 1
ATOM 2121 O O . ASN A 1 287 ? -7.142 5.644 3.586 1.00 30.19 280 ASN A O 1
ATOM 2126 N N . ALA A 1 288 ? -6.175 7.301 2.442 1.00 23.10 281 ALA A N 1
ATOM 2127 C CA . ALA A 1 288 ? -6.199 8.302 3.527 1.00 22.43 281 ALA A CA 1
ATOM 2128 C C . ALA A 1 288 ? -7.477 9.137 3.418 1.00 20.68 281 ALA A C 1
ATOM 2129 O O . ALA A 1 288 ? -7.772 9.897 4.327 1.00 21.87 281 ALA A O 1
ATOM 2131 N N . MET A 1 289 ? -8.211 9.006 2.324 1.00 18.38 282 MET A N 1
ATOM 2132 C CA . MET A 1 289 ? -9.361 9.904 2.082 1.00 15.45 282 MET A CA 1
ATOM 2133 C C . MET A 1 289 ? -10.640 9.311 2.659 1.00 15.83 282 MET A C 1
ATOM 2134 O O . MET A 1 289 ? -10.719 8.083 2.859 1.00 18.12 282 MET A O 1
ATOM 2139 N N . THR A 1 290 ? -11.639 10.140 2.908 1.00 13.76 283 THR A N 1
ATOM 2140 C CA . THR A 1 290 ? -12.949 9.709 3.426 1.00 14.44 283 THR A CA 1
ATOM 2141 C C . THR A 1 290 ? -13.985 9.737 2.290 1.00 13.17 283 THR A C 1
ATOM 2142 O O . THR A 1 290 ? -14.081 10.763 1.590 1.00 12.59 283 THR A O 1
ATOM 2146 N N . ASP A 1 291 ? -14.780 8.678 2.191 1.00 12.88 284 ASP A N 1
ATOM 2147 C CA . ASP A 1 291 ? -15.823 8.556 1.141 1.00 12.47 284 ASP A CA 1
ATOM 2148 C C . ASP A 1 291 ? -17.107 9.254 1.596 1.00 11.78 284 ASP A C 1
ATOM 2149 O O . ASP A 1 291 ? -17.860 8.707 2.423 1.00 14.11 284 ASP A O 1
ATOM 2154 N N . CYS A 1 292 ? -17.362 10.425 1.025 1.00 10.87 285 CYS A N 1
ATOM 2155 C CA . CYS A 1 292 ? -18.589 11.239 1.237 1.00 10.11 285 CYS A CA 1
ATOM 2156 C C . CYS A 1 292 ? -19.511 11.200 0.008 1.00 10.19 285 CYS A C 1
ATOM 2157 O O . CYS A 1 292 ? -20.332 12.116 -0.179 1.00 9.83 285 CYS A O 1
ATOM 2160 N N . SER A 1 293 ? -19.433 10.131 -0.781 1.00 10.03 286 SER A N 1
ATOM 2161 C CA . SER A 1 293 ? -20.137 10.060 -2.074 1.00 10.50 286 SER A CA 1
ATOM 2162 C C . SER A 1 293 ? -21.656 10.157 -1.837 1.00 10.58 286 SER A C 1
ATOM 2163 O O . SER A 1 293 ? -22.386 10.603 -2.757 1.00 11.09 286 SER A O 1
ATOM 2166 N N . ASP A 1 294 ? -22.135 9.707 -0.673 1.00 11.67 287 ASP A N 1
ATOM 2167 C CA . ASP A 1 294 ? -23.597 9.646 -0.404 1.00 12.27 287 ASP A CA 1
ATOM 2168 C C . ASP A 1 294 ? -24.169 11.047 -0.263 1.00 12.27 287 ASP A C 1
ATOM 2169 O O . ASP A 1 294 ? -25.401 11.195 -0.241 1.00 13.65 287 ASP A O 1
ATOM 2174 N N . VAL A 1 295 ? -23.330 12.069 -0.175 1.00 12.36 288 VAL A N 1
ATOM 2175 C CA . VAL A 1 295 ? -23.810 13.475 -0.124 1.00 11.35 288 VAL A CA 1
ATOM 2176 C C . VAL A 1 295 ? -24.247 13.924 -1.515 1.00 11.38 288 VAL A C 1
ATOM 2177 O O . VAL A 1 295 ? -25.132 14.791 -1.637 1.00 10.54 288 VAL A O 1
ATOM 2181 N N . ILE A 1 296 ? -23.645 13.387 -2.552 1.00 10.73 289 ILE A N 1
ATOM 2182 C CA . ILE A 1 296 ? -23.884 13.899 -3.936 1.00 11.04 289 ILE A CA 1
ATOM 2183 C C . ILE A 1 296 ? -25.275 13.483 -4.377 1.00 11.38 289 ILE A C 1
ATOM 2184 O O . ILE A 1 296 ? -25.689 12.303 -4.271 1.00 12.16 289 ILE A O 1
ATOM 2189 N N . PRO A 1 297 ? -26.047 14.413 -4.931 1.00 11.82 290 PRO A N 1
ATOM 2190 C CA . PRO A 1 297 ? -27.384 14.046 -5.372 1.00 12.83 290 PRO A CA 1
ATOM 2191 C C . PRO A 1 297 ? -27.381 12.900 -6.376 1.00 12.83 290 PRO A C 1
ATOM 2192 O O . PRO A 1 297 ? -26.453 12.731 -7.180 1.00 11.99 290 PRO A O 1
ATOM 2196 N N . GLN A 1 298 ? -28.491 12.162 -6.383 1.00 14.59 291 GLN A N 1
ATOM 2197 C CA . GLN A 1 298 ? -28.784 11.134 -7.398 1.00 14.82 291 GLN A CA 1
ATOM 2198 C C . GLN A 1 298 ? -28.882 11.817 -8.762 1.00 14.24 291 GLN A C 1
ATOM 2199 O O . GLN A 1 298 ? -29.705 12.756 -8.943 1.00 12.90 291 GLN A O 1
ATOM 2205 N N . SER A 1 299 ? -28.115 11.348 -9.724 1.00 14.32 292 SER A N 1
ATOM 2206 C CA . SER A 1 299 ? -28.177 11.866 -11.099 1.00 13.18 292 SER A CA 1
ATOM 2207 C C . SER A 1 299 ? -29.539 11.536 -11.724 1.00 14.36 292 SER A C 1
ATOM 2208 O O . SER A 1 299 ? -30.220 10.599 -11.272 1.00 15.22 292 SER A O 1
ATOM 2211 N N . LYS A 1 300 ? -29.944 12.349 -12.677 1.00 13.22 293 LYS A N 1
ATOM 2212 C CA . LYS A 1 300 ? -31.235 12.226 -13.351 1.00 15.75 293 LYS A CA 1
ATOM 2213 C C . LYS A 1 300 ? -31.031 11.616 -14.727 1.00 14.47 293 LYS A C 1
ATOM 2214 O O . LYS A 1 300 ? -30.028 11.824 -15.376 1.00 12.63 293 LYS A O 1
ATOM 2220 N N . PRO A 1 301 ? -32.044 10.906 -15.252 1.00 13.68 294 PRO A N 1
ATOM 2221 C CA . PRO A 1 301 ? -31.933 10.388 -16.594 1.00 13.87 294 PRO A CA 1
ATOM 2222 C C . PRO A 1 301 ? -32.122 11.497 -17.625 1.00 13.20 294 PRO A C 1
ATOM 2223 O O . PRO A 1 301 ? -32.648 12.646 -17.394 1.00 12.32 294 PRO A O 1
ATOM 2227 N N . ILE A 1 302 ? -31.690 11.151 -18.826 1.00 12.22 295 ILE A N 1
ATOM 2228 C CA . ILE A 1 302 ? -31.935 12.033 -19.973 1.00 12.93 295 ILE A CA 1
ATOM 2229 C C . ILE A 1 302 ? -33.438 12.070 -20.242 1.00 13.91 295 ILE A C 1
ATOM 2230 O O . ILE A 1 302 ? -34.050 11.024 -20.388 1.00 16.36 295 ILE A O 1
ATOM 2235 N N . PRO A 1 303 ? -34.051 13.272 -20.306 1.00 17.66 296 PRO A N 1
ATOM 2236 C CA . PRO A 1 303 ? -35.497 13.357 -20.502 1.00 18.00 296 PRO A CA 1
ATOM 2237 C C . PRO A 1 303 ? -35.896 13.051 -21.950 1.00 16.81 296 PRO A C 1
ATOM 2238 O O . PRO A 1 303 ? -35.054 13.024 -22.841 1.00 17.33 296 PRO A O 1
ATOM 2242 N N . GLY A 1 304 ? -37.165 12.717 -22.144 1.00 18.28 297 GLY A N 1
ATOM 2243 C CA . GLY A 1 304 ? -37.701 12.492 -23.490 1.00 18.19 297 GLY A CA 1
ATOM 2244 C C . GLY A 1 304 ? -37.528 11.054 -23.935 1.00 17.89 297 GLY A C 1
ATOM 2245 O O . GLY A 1 304 ? -37.193 10.185 -23.116 1.00 16.18 297 GLY A O 1
ATOM 2246 N N . ASN A 1 305 ? -37.833 10.789 -25.192 1.00 16.72 298 ASN A N 1
ATOM 2247 C CA . ASN A 1 305 ? -37.898 9.407 -25.720 1.00 17.87 298 ASN A CA 1
ATOM 2248 C C . ASN A 1 305 ? -37.075 9.346 -27.015 1.00 19.48 298 ASN A C 1
ATOM 2249 O O . ASN A 1 305 ? -37.308 8.423 -27.790 1.00 23.40 298 ASN A O 1
ATOM 2254 N N . LEU A 1 306 ? -36.135 10.275 -27.229 1.00 20.38 299 LEU A N 1
ATOM 2255 C CA . LEU A 1 306 ? -35.231 10.274 -28.425 1.00 21.04 299 LEU A CA 1
ATOM 2256 C C . LEU A 1 306 ? -34.104 9.268 -28.203 1.00 18.75 299 LEU A C 1
ATOM 2257 O O . LEU A 1 306 ? -33.749 8.988 -27.052 1.00 15.21 299 LEU A O 1
ATOM 2262 N N . PRO A 1 307 ? -33.463 8.763 -29.285 1.00 17.04 300 PRO A N 1
ATOM 2263 C CA . PRO A 1 307 ? -32.321 7.866 -29.118 1.00 17.42 300 PRO A CA 1
ATOM 2264 C C . PRO A 1 307 ? -31.244 8.598 -28.326 1.00 14.64 300 PRO A C 1
ATOM 2265 O O . PRO A 1 307 ? -31.106 9.866 -28.373 1.00 16.83 300 PRO A O 1
ATOM 2269 N N . PHE A 1 308 ? -30.455 7.791 -27.637 1.00 15.34 301 PHE A N 1
ATOM 2270 C CA . PHE A 1 308 ? -29.315 8.274 -26.835 1.00 13.27 301 PHE A CA 1
ATOM 2271 C C . PHE A 1 308 ? -28.352 9.099 -27.691 1.00 13.44 301 PHE A C 1
ATOM 2272 O O . PHE A 1 308 ? -27.949 10.178 -27.207 1.00 13.07 301 PHE A O 1
ATOM 2280 N N . SER A 1 309 ? -27.928 8.559 -28.838 1.00 12.48 302 SER A N 1
ATOM 2281 C CA . SER A 1 309 ? -27.040 9.251 -29.797 1.00 12.15 302 SER A CA 1
ATOM 2282 C C . SER A 1 309 ? -27.779 9.423 -31.107 1.00 11.82 302 SER A C 1
ATOM 2283 O O . SER A 1 309 ? -28.590 8.574 -31.476 1.00 13.39 302 SER A O 1
ATOM 2286 N N . PHE A 1 310 ? -27.486 10.515 -31.782 1.00 11.82 303 PHE A N 1
ATOM 2287 C CA . PHE A 1 310 ? -28.177 10.880 -33.026 1.00 13.01 303 PHE A CA 1
ATOM 2288 C C . PHE A 1 310 ? -27.302 11.818 -33.808 1.00 12.17 303 PHE A C 1
ATOM 2289 O O . PHE A 1 310 ? -26.403 12.458 -33.270 1.00 11.33 303 PHE A O 1
ATOM 2297 N N . PHE A 1 311 ? -27.604 11.919 -35.105 1.00 12.66 304 PHE A N 1
ATOM 2298 C CA . PHE A 1 311 ? -27.019 12.977 -35.935 1.00 12.74 304 PHE A CA 1
ATOM 2299 C C . PHE A 1 311 ? -27.867 14.207 -35.695 1.00 12.90 304 PHE A C 1
ATOM 2300 O O . PHE A 1 311 ? -29.075 14.083 -35.722 1.00 12.70 304 PHE A O 1
ATOM 2308 N N . PRO A 1 312 ? -27.269 15.382 -35.490 1.00 13.58 305 PRO A N 1
ATOM 2309 C CA . PRO A 1 312 ? -28.035 16.612 -35.503 1.00 14.34 305 PRO A CA 1
ATOM 2310 C C . PRO A 1 312 ? -28.722 16.797 -36.861 1.00 14.52 305 PRO A C 1
ATOM 2311 O O . PRO A 1 312 ? -28.326 16.214 -37.869 1.00 12.41 305 PRO A O 1
ATOM 2315 N N . ALA A 1 313 ? -29.811 17.555 -36.856 1.00 13.75 306 ALA A N 1
ATOM 2316 C CA . ALA A 1 313 ? -30.551 17.831 -38.097 1.00 13.56 306 ALA A CA 1
ATOM 2317 C C . ALA A 1 313 ? -29.558 18.338 -39.148 1.00 13.69 306 ALA A C 1
ATOM 2318 O O . ALA A 1 313 ? -28.620 19.143 -38.842 1.00 12.86 306 ALA A O 1
ATOM 2320 N N . GLY A 1 314 ? -29.725 17.890 -40.385 1.00 14.90 307 GLY A N 1
ATOM 2321 C CA . GLY A 1 314 ? -28.879 18.306 -41.506 1.00 16.16 307 GLY A CA 1
ATOM 2322 C C . GLY A 1 314 ? -27.640 17.449 -41.686 1.00 16.24 307 GLY A C 1
ATOM 2323 O O . GLY A 1 314 ? -26.834 17.793 -42.556 1.00 18.13 307 GLY A O 1
ATOM 2324 N N . LYS A 1 315 ? -27.438 16.459 -40.833 1.00 14.60 308 LYS A N 1
ATOM 2325 C CA . LYS A 1 315 ? -26.219 15.610 -40.859 1.00 14.45 308 LYS A CA 1
ATOM 2326 C C . LYS A 1 315 ? -26.618 14.164 -41.013 1.00 15.16 308 LYS A C 1
ATOM 2327 O O . LYS A 1 315 ? -27.577 13.726 -40.374 1.00 16.82 308 LYS A O 1
ATOM 2333 N N . THR A 1 316 ? -25.811 13.427 -41.785 1.00 17.14 309 THR A N 1
ATOM 2334 C CA . THR A 1 316 ? -25.933 11.958 -41.925 1.00 17.59 309 THR A CA 1
ATOM 2335 C C . THR A 1 316 ? -24.548 11.305 -41.913 1.00 16.10 309 THR A C 1
ATOM 2336 O O . THR A 1 316 ? -23.563 12.011 -41.732 1.00 15.76 309 THR A O 1
ATOM 2340 N N . ILE A 1 317 ? -24.527 9.981 -42.080 1.00 17.71 310 ILE A N 1
ATOM 2341 C CA . ILE A 1 317 ? -23.253 9.203 -42.066 1.00 16.82 310 ILE A CA 1
ATOM 2342 C C . ILE A 1 317 ? -22.274 9.799 -43.084 1.00 18.74 310 ILE A C 1
ATOM 2343 O O . ILE A 1 317 ? -21.051 9.735 -42.862 1.00 16.44 310 ILE A O 1
ATOM 2348 N N . LYS A 1 318 ? -22.765 10.418 -44.164 1.00 20.17 311 LYS A N 1
ATOM 2349 C CA . LYS A 1 318 ? -21.911 10.977 -45.245 1.00 22.22 311 LYS A CA 1
ATOM 2350 C C . LYS A 1 318 ? -21.061 12.125 -44.707 1.00 20.55 311 LYS A C 1
ATOM 2351 O O . LYS A 1 318 ? -20.039 12.466 -45.318 1.00 20.33 311 LYS A O 1
ATOM 2357 N N . ASP A 1 319 ? -21.481 12.736 -43.597 1.00 18.75 312 ASP A N 1
ATOM 2358 C CA . ASP A 1 319 ? -20.778 13.894 -43.013 1.00 18.05 312 ASP A CA 1
ATOM 2359 C C . ASP A 1 319 ? -19.719 13.431 -42.001 1.00 15.29 312 ASP A C 1
ATOM 2360 O O . ASP A 1 319 ? -18.988 14.303 -41.544 1.00 16.89 312 ASP A O 1
ATOM 2365 N N . VAL A 1 320 ? -19.641 12.136 -41.706 1.00 15.81 313 VAL A N 1
ATOM 2366 C CA . VAL A 1 320 ? -18.675 11.608 -40.700 1.00 16.84 313 VAL A CA 1
ATOM 2367 C C . VAL A 1 320 ? -17.311 11.370 -41.362 1.00 18.52 313 VAL A C 1
ATOM 2368 O O . VAL A 1 320 ? -17.265 10.728 -42.429 1.00 20.77 313 VAL A O 1
ATOM 2372 N N . GLU A 1 321 ? -16.253 11.934 -40.785 1.00 18.05 314 GLU A N 1
ATOM 2373 C CA . GLU A 1 321 ? -14.850 11.535 -41.117 1.00 18.32 314 GLU A CA 1
ATOM 2374 C C . GLU A 1 321 ? -14.479 10.304 -40.282 1.00 19.95 314 GLU A C 1
ATOM 2375 O O . GLU A 1 321 ? -13.936 10.441 -39.168 1.00 17.18 314 GLU A O 1
ATOM 2381 N N . GLN A 1 322 ? -14.758 9.119 -40.810 1.00 20.25 315 GLN A N 1
ATOM 2382 C CA . GLN A 1 322 ? -14.623 7.846 -40.066 1.00 22.80 315 GLN A CA 1
ATOM 2383 C C . GLN A 1 322 ? -13.119 7.622 -39.899 1.00 23.19 315 GLN A C 1
ATOM 2384 O O . GLN A 1 322 ? -12.354 7.815 -40.847 1.00 23.64 315 GLN A O 1
ATOM 2390 N N . ALA A 1 323 ? -12.700 7.415 -38.672 1.00 20.13 316 ALA A N 1
ATOM 2391 C CA . ALA A 1 323 ? -11.271 7.371 -38.316 1.00 19.64 316 ALA A CA 1
ATOM 2392 C C . ALA A 1 323 ? -10.931 6.046 -37.647 1.00 21.05 316 ALA A C 1
ATOM 2393 O O . ALA A 1 323 ? -9.726 5.832 -37.385 1.00 23.19 316 ALA A O 1
ATOM 2395 N N . CYS A 1 324 ? -11.909 5.208 -37.374 1.00 20.17 317 CYS A N 1
ATOM 2396 C CA . CYS A 1 324 ? -11.689 3.950 -36.629 1.00 21.30 317 CYS A CA 1
ATOM 2397 C C . CYS A 1 324 ? -11.614 2.829 -37.652 1.00 24.55 317 CYS A C 1
ATOM 2398 O O . CYS A 1 324 ? -12.636 2.509 -38.265 1.00 27.03 317 CYS A O 1
ATOM 2401 N N . ALA A 1 325 ? -10.443 2.209 -37.779 1.00 25.04 318 ALA A N 1
ATOM 2402 C CA . ALA A 1 325 ? -10.236 1.163 -38.797 1.00 29.18 318 ALA A CA 1
ATOM 2403 C C . ALA A 1 325 ? -10.888 -0.153 -38.335 1.00 31.00 318 ALA A C 1
ATOM 2404 O O . ALA A 1 325 ? -11.040 -1.018 -39.192 1.00 36.14 318 ALA A O 1
ATOM 2406 N N . GLU A 1 326 ? -11.298 -0.297 -37.061 1.00 28.31 319 GLU A N 1
ATOM 2407 C CA . GLU A 1 326 ? -11.828 -1.558 -36.460 1.00 26.80 319 GLU A CA 1
ATOM 2408 C C . GLU A 1 326 ? -13.322 -1.673 -36.738 1.00 33.61 319 GLU A C 1
ATOM 2409 O O . GLU A 1 326 ? -13.782 -2.744 -37.104 1.00 34.61 319 GLU A O 1
ATOM 2415 N N . THR A 1 327 ? -14.073 -0.593 -36.552 1.00 30.95 320 THR A N 1
ATOM 2416 C CA . THR A 1 327 ? -15.557 -0.637 -36.458 1.00 34.02 320 THR A CA 1
ATOM 2417 C C . THR A 1 327 ? -16.083 0.551 -37.243 1.00 33.79 320 THR A C 1
ATOM 2418 O O . THR A 1 327 ? -15.570 1.647 -37.128 1.00 28.48 320 THR A O 1
ATOM 2422 N N . PRO A 1 328 ? -17.109 0.389 -38.082 1.00 33.17 321 PRO A N 1
ATOM 2423 C CA . PRO A 1 328 ? -17.575 1.525 -38.876 1.00 30.74 321 PRO A CA 1
ATOM 2424 C C . PRO A 1 328 ? -18.344 2.478 -37.926 1.00 22.66 321 PRO A C 1
ATOM 2425 O O . PRO A 1 328 ? -18.919 1.982 -36.991 1.00 22.94 321 PRO A O 1
ATOM 2429 N N . PHE A 1 329 ? -18.329 3.793 -38.175 1.00 22.84 322 PHE A N 1
ATOM 2430 C CA . PHE A 1 329 ? -19.180 4.747 -37.408 1.00 21.35 322 PHE A CA 1
ATOM 2431 C C . PHE A 1 329 ? -20.625 4.315 -37.549 1.00 22.47 322 PHE A C 1
ATOM 2432 O O . PHE A 1 329 ? -21.051 4.141 -38.688 1.00 23.95 322 PHE A O 1
ATOM 2440 N N . PRO A 1 330 ? -21.409 4.153 -36.455 1.00 24.68 323 PRO A N 1
ATOM 2441 C CA . PRO A 1 330 ? -22.799 3.671 -36.574 1.00 24.83 323 PRO A CA 1
ATOM 2442 C C . PRO A 1 330 ? -23.739 4.605 -37.348 1.00 25.99 323 PRO A C 1
ATOM 2443 O O . PRO A 1 330 ? -23.558 5.777 -37.299 1.00 24.14 323 PRO A O 1
ATOM 2447 N N . THR A 1 331 ? -24.648 4.064 -38.182 1.00 26.26 324 THR A N 1
ATOM 2448 C CA . THR A 1 331 ? -25.621 4.876 -38.981 1.00 30.12 324 THR A CA 1
ATOM 2449 C C . THR A 1 331 ? -26.768 5.259 -38.022 1.00 28.19 324 THR A C 1
ATOM 2450 O O . THR A 1 331 ? -27.775 4.551 -37.895 1.00 30.18 324 THR A O 1
ATOM 2454 N N . LEU A 1 332 ? -26.563 6.332 -37.288 1.00 22.43 325 LEU A N 1
ATOM 2455 C CA . LEU A 1 332 ? -27.540 6.866 -36.319 1.00 18.11 325 LEU A CA 1
ATOM 2456 C C . LEU A 1 332 ? -28.750 7.395 -37.084 1.00 15.51 325 LEU A C 1
ATOM 2457 O O . LEU A 1 332 ? -28.633 7.621 -38.281 1.00 15.28 325 LEU A O 1
ATOM 2462 N N . THR A 1 333 ? -29.823 7.667 -36.365 1.00 15.68 326 THR A N 1
ATOM 2463 C CA . THR A 1 333 ? -30.960 8.461 -36.877 1.00 14.92 326 THR A CA 1
ATOM 2464 C C . THR A 1 333 ? -30.503 9.916 -36.977 1.00 14.54 326 THR A C 1
ATOM 2465 O O . THR A 1 333 ? -29.548 10.357 -36.246 1.00 14.66 326 THR A O 1
ATOM 2469 N N . THR A 1 334 ? -31.158 10.661 -37.840 1.00 13.34 327 THR A N 1
ATOM 2470 C CA . THR A 1 334 ? -30.929 12.116 -38.019 1.00 13.83 327 THR A CA 1
ATOM 2471 C C . THR A 1 334 ? -32.169 12.849 -37.520 1.00 14.77 327 THR A C 1
ATOM 2472 O O . THR A 1 334 ? -33.288 12.490 -37.920 1.00 14.59 327 THR A O 1
ATOM 2476 N N . LEU A 1 335 ? -32.011 13.809 -36.620 1.00 13.19 328 LEU A N 1
ATOM 2477 C CA . LEU A 1 335 ? -33.183 14.621 -36.186 1.00 13.45 328 LEU A CA 1
ATOM 2478 C C . LEU A 1 335 ? -33.807 15.306 -37.387 1.00 13.38 328 LEU A C 1
ATOM 2479 O O . LEU A 1 335 ? -33.147 15.663 -38.378 1.00 14.38 328 LEU A O 1
ATOM 2484 N N . PRO A 1 336 ? -35.131 15.550 -37.316 1.00 13.59 329 PRO A N 1
ATOM 2485 C CA . PRO A 1 336 ? -35.833 16.112 -38.461 1.00 13.56 329 PRO A CA 1
ATOM 2486 C C . PRO A 1 336 ? -35.508 17.596 -38.668 1.00 14.01 329 PRO A C 1
ATOM 2487 O O . PRO A 1 336 ? -35.107 18.283 -37.748 1.00 13.51 329 PRO A O 1
ATOM 2491 N N . GLY A 1 337 ? -35.766 18.064 -39.875 1.00 13.03 330 GLY A N 1
ATOM 2492 C CA . GLY A 1 337 ? -35.832 19.487 -40.188 1.00 13.28 330 GLY A CA 1
ATOM 2493 C C . GLY A 1 337 ? -34.497 20.125 -40.499 1.00 12.95 330 GLY A C 1
ATOM 2494 O O . GLY A 1 337 ? -33.486 19.480 -40.750 1.00 14.00 330 GLY A O 1
ATOM 2495 N N . PRO A 1 338 ? -34.483 21.452 -40.575 1.00 14.88 331 PRO A N 1
ATOM 2496 C CA . PRO A 1 338 ? -33.311 22.192 -40.999 1.00 13.40 331 PRO A CA 1
ATOM 2497 C C . PRO A 1 338 ? -32.225 22.175 -39.922 1.00 14.45 331 PRO A C 1
ATOM 2498 O O . PRO A 1 338 ? -32.524 22.102 -38.756 1.00 12.96 331 PRO A O 1
ATOM 2502 N N . GLU A 1 339 ? -30.990 22.253 -40.368 1.00 15.28 332 GLU A N 1
ATOM 2503 C CA . GLU A 1 339 ? -29.819 22.369 -39.470 1.00 14.75 332 GLU A CA 1
ATOM 2504 C C . GLU A 1 339 ? -30.051 23.519 -38.492 1.00 15.03 332 GLU A C 1
ATOM 2505 O O . GLU A 1 339 ? -30.439 24.626 -38.916 1.00 14.61 332 GLU A O 1
ATOM 2511 N N . THR A 1 340 ? -29.815 23.294 -37.207 1.00 16.33 333 THR A N 1
ATOM 2512 C CA . THR A 1 340 ? -30.230 24.276 -36.186 1.00 19.01 333 THR A CA 1
ATOM 2513 C C . THR A 1 340 ? -28.979 24.801 -35.482 1.00 19.44 333 THR A C 1
ATOM 2514 O O . THR A 1 340 ? -27.990 24.106 -35.344 1.00 19.64 333 THR A O 1
ATOM 2518 N N . SER A 1 341 ? -29.028 26.043 -35.076 1.00 15.11 334 SER A N 1
ATOM 2519 C CA . SER A 1 341 ? -27.862 26.705 -34.460 1.00 16.37 334 SER A CA 1
ATOM 2520 C C . SER A 1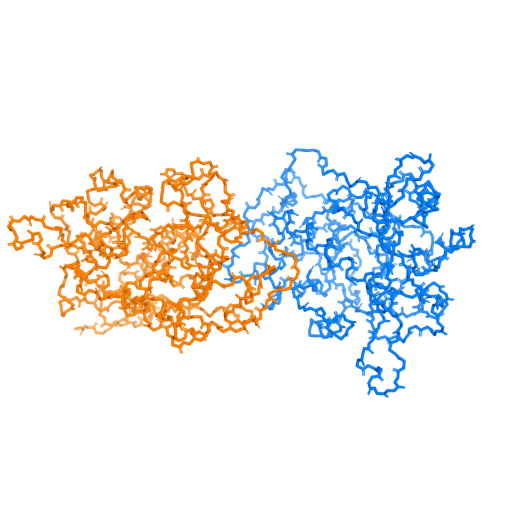 341 ? -27.834 26.340 -32.972 1.00 14.93 334 SER A C 1
ATOM 2521 O O . SER A 1 341 ? -28.857 26.415 -32.283 1.00 15.05 334 SER A O 1
ATOM 2524 N N . VAL A 1 342 ? -26.660 26.011 -32.470 1.00 13.53 335 VAL A N 1
ATOM 2525 C CA . VAL A 1 342 ? -26.480 25.668 -31.040 1.00 13.68 335 VAL A CA 1
ATOM 2526 C C . VAL A 1 342 ? -26.469 26.976 -30.269 1.00 14.36 335 VAL A C 1
ATOM 2527 O O . VAL A 1 342 ? -25.663 27.844 -30.614 1.00 14.61 335 VAL A O 1
ATOM 2531 N N . GLN A 1 343 ? -27.349 27.128 -29.290 1.00 13.41 336 GLN A N 1
ATOM 2532 C CA . GLN A 1 343 ? -27.449 28.409 -28.535 1.00 13.78 336 GLN A CA 1
ATOM 2533 C C . GLN A 1 343 ? -26.237 28.598 -27.609 1.00 14.27 336 GLN A C 1
ATOM 2534 O O . GLN A 1 343 ? -25.802 27.640 -26.944 1.00 14.15 336 GLN A O 1
ATOM 2540 N N . ARG A 1 344 ? -25.757 29.821 -27.527 1.00 14.22 337 ARG A N 1
ATOM 2541 C CA . ARG A 1 344 ? -24.641 30.143 -26.623 1.00 16.53 337 ARG A CA 1
ATOM 2542 C C . ARG A 1 344 ? -25.134 30.116 -25.174 1.00 15.34 337 ARG A C 1
ATOM 2543 O O . ARG A 1 344 ? -26.331 30.250 -24.877 1.00 13.68 337 ARG A O 1
ATOM 2551 N N . ILE A 1 345 ? -24.204 29.819 -24.275 1.00 13.13 338 ILE A N 1
ATOM 2552 C CA . ILE A 1 345 ? -24.401 29.866 -22.808 1.00 13.39 338 ILE A CA 1
ATOM 2553 C C . ILE A 1 345 ? -23.653 31.084 -22.282 1.00 14.00 338 ILE A C 1
ATOM 2554 O O . ILE A 1 345 ? -22.433 31.048 -22.019 1.00 12.50 338 ILE A O 1
ATOM 2559 N N . PRO A 1 346 ? -24.330 32.236 -22.125 1.00 13.87 339 PRO A N 1
ATOM 2560 C CA . PRO A 1 346 ? -23.668 33.421 -21.576 1.00 14.15 339 PRO A CA 1
ATOM 2561 C C . PRO A 1 346 ? -23.141 33.142 -20.169 1.00 14.00 339 PRO A C 1
ATOM 2562 O O . PRO A 1 346 ? -23.869 32.677 -19.290 1.00 13.68 339 PRO A O 1
ATOM 2566 N N . PRO A 1 347 ? -21.850 33.417 -19.913 1.00 12.98 340 PRO A N 1
ATOM 2567 C CA . PRO A 1 347 ? -21.283 33.196 -18.582 1.00 14.74 340 PRO A CA 1
ATOM 2568 C C . PRO A 1 347 ? -21.398 34.417 -17.678 1.00 15.93 340 PRO A C 1
ATOM 2569 O O . PRO A 1 347 ? -21.712 35.502 -18.176 1.00 16.44 340 PRO A O 1
ATOM 2573 N N . PRO A 1 348 ? -21.077 34.288 -16.373 1.00 16.56 341 PRO A N 1
ATOM 2574 C CA . PRO A 1 348 ? -21.040 35.435 -15.482 1.00 18.30 341 PRO A CA 1
ATOM 2575 C C . PRO A 1 348 ? -19.925 36.378 -15.893 1.00 18.05 341 PRO A C 1
ATOM 2576 O O . PRO A 1 348 ? -19.013 36.021 -16.647 1.00 16.10 341 PRO A O 1
ATOM 2580 N N . PRO A 1 349 ? -20.018 37.651 -15.440 1.00 18.51 342 PRO A N 1
ATOM 2581 C CA . PRO A 1 349 ? -18.999 38.646 -15.730 1.00 18.48 342 PRO A CA 1
ATOM 2582 C C . PRO A 1 349 ? -17.570 38.195 -15.364 1.00 18.42 342 PRO A C 1
ATOM 2583 O O . PRO A 1 349 ? -17.370 37.556 -14.343 1.00 18.87 342 PRO A O 1
ATOM 2587 N N . GLY A 1 350 ? -16.587 38.597 -16.172 1.00 17.35 343 GLY A N 1
ATOM 2588 C CA . GLY A 1 350 ? -15.163 38.345 -15.885 1.00 18.59 343 GLY A CA 1
ATOM 2589 C C . GLY A 1 350 ? -14.702 36.995 -16.414 1.00 19.12 343 GLY A C 1
ATOM 2590 O O . GLY A 1 350 ? -13.545 36.603 -16.168 1.00 21.67 343 GLY A O 1
ATOM 2591 N N . ALA A 1 351 ? -15.556 36.274 -17.127 1.00 18.03 344 ALA A N 1
ATOM 2592 C CA . ALA A 1 351 ? -15.231 34.924 -17.650 1.00 18.25 344 ALA A CA 1
ATOM 2593 C C . ALA A 1 351 ? -14.385 35.071 -18.905 1.00 18.57 344 ALA A C 1
ATOM 2594 O O . ALA A 1 351 ? -13.787 34.069 -19.315 1.00 17.68 344 ALA A O 1
ATOM 2597 N N . GLU B 1 5 ? -1.731 -23.755 -64.636 1.00 32.68 -2 GLU G N 1
ATOM 2598 C CA . GLU B 1 5 ? -2.017 -22.305 -64.308 1.00 26.29 -2 GLU G CA 1
ATOM 2599 C C . GLU B 1 5 ? -1.558 -21.455 -65.499 1.00 22.95 -2 GLU G C 1
ATOM 2600 O O . GLU B 1 5 ? -0.481 -21.755 -66.044 1.00 24.88 -2 GLU G O 1
ATOM 2606 N N . LYS B 1 6 ? -2.396 -20.520 -65.933 1.00 18.59 -1 LYS G N 1
ATOM 2607 C CA . LYS B 1 6 ? -2.116 -19.537 -67.003 1.00 18.23 -1 LYS G CA 1
ATOM 2608 C C . LYS B 1 6 ? -2.087 -18.163 -66.365 1.00 15.82 -1 LYS G C 1
ATOM 2609 O O . LYS B 1 6 ? -3.128 -17.494 -66.263 1.00 14.30 -1 LYS G O 1
ATOM 2615 N N . ARG B 1 7 ? -0.883 -17.725 -65.996 1.00 14.30 0 ARG G N 1
ATOM 2616 C CA . ARG B 1 7 ? -0.689 -16.462 -65.304 1.00 14.11 0 ARG G CA 1
ATOM 2617 C C . ARG B 1 7 ? -1.190 -15.321 -66.194 1.00 14.87 0 ARG G C 1
ATOM 2618 O O . ARG B 1 7 ? -0.970 -15.372 -67.453 1.00 12.76 0 ARG G O 1
ATOM 2626 N N . ALA B 1 8 ? -1.852 -14.313 -65.614 1.00 14.27 1 ALA G N 1
ATOM 2627 C CA . ALA B 1 8 ? -2.551 -13.304 -66.422 1.00 14.62 1 ALA G CA 1
ATOM 2628 C C . ALA B 1 8 ? -2.577 -11.946 -65.749 1.00 16.72 1 ALA G C 1
ATOM 2629 O O . ALA B 1 8 ? -2.615 -11.882 -64.507 1.00 18.30 1 ALA G O 1
ATOM 2631 N N . THR B 1 9 ? -2.530 -10.893 -66.556 1.00 16.62 2 THR G N 1
ATOM 2632 C CA . THR B 1 9 ? -2.834 -9.529 -66.104 1.00 16.66 2 THR G CA 1
ATOM 2633 C C . THR B 1 9 ? -4.271 -9.239 -66.520 1.00 19.90 2 THR G C 1
ATOM 2634 O O . THR B 1 9 ? -4.538 -9.211 -67.697 1.00 20.00 2 THR G O 1
ATOM 2638 N N . CYS B 1 10 ? -5.168 -9.061 -65.563 1.00 17.41 3 CYS G N 1
ATOM 2639 C CA . CYS B 1 10 ? -6.595 -8.803 -65.808 1.00 17.44 3 CYS G CA 1
ATOM 2640 C C . CYS B 1 10 ? -6.772 -7.383 -66.356 1.00 20.20 3 CYS G C 1
ATOM 2641 O O . CYS B 1 10 ? -5.849 -6.577 -66.249 1.00 19.41 3 CYS G O 1
ATOM 2644 N N . SER B 1 11 ? -7.925 -7.131 -66.960 1.00 23.44 4 SER G N 1
ATOM 2645 C CA . SER B 1 11 ? -8.378 -5.791 -67.420 1.00 27.02 4 SER G CA 1
ATOM 2646 C C . SER B 1 11 ? -8.067 -4.700 -66.404 1.00 24.92 4 SER G C 1
ATOM 2647 O O . SER B 1 11 ? -7.810 -3.578 -66.832 1.00 26.06 4 SER G O 1
ATOM 2650 N N . ASN B 1 12 ? -8.130 -4.993 -65.105 1.00 21.26 5 ASN G N 1
ATOM 2651 C CA . ASN B 1 12 ? -7.917 -3.973 -64.060 1.00 20.43 5 ASN G CA 1
ATOM 2652 C C . ASN B 1 12 ? -6.426 -3.754 -63.760 1.00 21.38 5 ASN G C 1
ATOM 2653 O O . ASN B 1 12 ? -6.094 -2.992 -62.840 1.00 22.95 5 ASN G O 1
ATOM 2658 N N . GLY B 1 13 ? -5.515 -4.397 -64.480 1.00 20.34 6 GLY G N 1
ATOM 2659 C CA . GLY B 1 13 ? -4.072 -4.171 -64.277 1.00 20.12 6 GLY G CA 1
ATOM 2660 C C . GLY B 1 13 ? -3.502 -5.091 -63.214 1.00 21.18 6 GLY G C 1
ATOM 2661 O O . GLY B 1 13 ? -2.299 -5.039 -62.995 1.00 20.05 6 GLY G O 1
ATOM 2662 N N . LYS B 1 14 ? -4.316 -5.936 -62.577 1.00 19.07 7 LYS G N 1
ATOM 2663 C CA . LYS B 1 14 ? -3.832 -6.827 -61.485 1.00 19.45 7 LYS G CA 1
ATOM 2664 C C . LYS B 1 14 ? -3.471 -8.195 -62.065 1.00 16.42 7 LYS G C 1
ATOM 2665 O O . LYS B 1 14 ? -4.232 -8.720 -62.869 1.00 16.57 7 LYS G O 1
ATOM 2671 N N . THR B 1 15 ? -2.360 -8.753 -61.596 1.00 17.09 8 THR G N 1
ATOM 2672 C CA . THR B 1 15 ? -1.934 -10.112 -61.939 1.00 16.56 8 THR G CA 1
ATOM 2673 C C . THR B 1 15 ? -2.785 -11.099 -61.144 1.00 17.32 8 THR G C 1
ATOM 2674 O O . THR B 1 15 ? -2.997 -10.873 -59.918 1.00 18.26 8 THR G O 1
ATOM 2678 N N . VAL B 1 16 ? -3.113 -12.231 -61.754 1.00 15.25 9 VAL G N 1
ATOM 2679 C CA . VAL B 1 16 ? -3.736 -13.396 -61.108 1.00 14.76 9 VAL G CA 1
ATOM 2680 C C . VAL B 1 16 ? -2.958 -14.643 -61.523 1.00 14.77 9 VAL G C 1
ATOM 2681 O O . VAL B 1 16 ? -2.342 -14.671 -62.618 1.00 14.53 9 VAL G O 1
ATOM 2685 N N . GLY B 1 17 ? -3.045 -15.701 -60.729 1.00 13.56 10 GLY G N 1
ATOM 2686 C CA . GLY B 1 17 ? -2.280 -16.925 -60.998 1.00 13.66 10 GLY G CA 1
ATOM 2687 C C . GLY B 1 17 ? -2.810 -17.609 -62.229 1.00 14.97 10 GLY G C 1
ATOM 2688 O O . GLY B 1 17 ? -2.014 -18.317 -62.833 1.00 15.32 10 GLY G O 1
ATOM 2689 N N . ASP B 1 18 ? -4.109 -17.511 -62.493 1.00 15.25 11 ASP G N 1
ATOM 2690 C CA . ASP B 1 18 ? -4.764 -18.151 -63.657 1.00 15.69 11 ASP G CA 1
ATOM 2691 C C . ASP B 1 18 ? -5.774 -17.186 -64.218 1.00 16.50 11 ASP G C 1
ATOM 2692 O O . ASP B 1 18 ? -6.463 -16.507 -63.476 1.00 17.08 11 ASP G O 1
ATOM 2697 N N . ALA B 1 19 ? -5.880 -17.117 -65.544 1.00 15.94 12 ALA G N 1
ATOM 2698 C CA . ALA B 1 19 ? -6.768 -16.171 -66.213 1.00 14.45 12 ALA G CA 1
ATOM 2699 C C . ALA B 1 19 ? -8.235 -16.367 -65.792 1.00 13.74 12 ALA G C 1
ATOM 2700 O O . ALA B 1 19 ? -8.967 -15.393 -65.862 1.00 13.96 12 ALA G O 1
ATOM 2702 N N . SER B 1 20 ? -8.666 -17.582 -65.444 1.00 14.32 13 SER G N 1
ATOM 2703 C CA . SER B 1 20 ? -10.069 -17.831 -64.989 1.00 15.27 13 SER G CA 1
ATOM 2704 C C . SER B 1 20 ? -10.392 -16.992 -63.757 1.00 17.14 13 SER G C 1
ATOM 2705 O O . SER B 1 20 ? -11.589 -16.815 -63.476 1.00 16.73 13 SER G O 1
ATOM 2708 N N . CYS B 1 21 ? -9.382 -16.482 -63.043 1.00 15.76 14 CYS G N 1
ATOM 2709 C CA . CYS B 1 21 ? -9.582 -15.755 -61.751 1.00 14.60 14 CYS G CA 1
ATOM 2710 C C . CYS B 1 21 ? -10.064 -14.329 -62.000 1.00 15.45 14 CYS G C 1
ATOM 2711 O O . CYS B 1 21 ? -10.726 -13.781 -61.139 1.00 16.29 14 CYS G O 1
ATOM 2714 N N . CYS B 1 22 ? -9.891 -13.754 -63.199 1.00 15.69 15 CYS G N 1
ATOM 2715 C CA . CYS B 1 22 ? -10.172 -12.317 -63.410 1.00 14.81 15 CYS G CA 1
ATOM 2716 C C . CYS B 1 22 ? -11.639 -11.971 -63.115 1.00 14.73 15 CYS G C 1
ATOM 2717 O O . CYS B 1 22 ? -11.877 -10.909 -62.558 1.00 15.20 15 CYS G O 1
ATOM 2720 N N . ALA B 1 23 ? -12.574 -12.824 -63.524 1.00 16.35 16 ALA G N 1
ATOM 2721 C CA . ALA B 1 23 ? -14.038 -12.602 -63.404 1.00 16.97 16 ALA G CA 1
ATOM 2722 C C . ALA B 1 23 ? -14.401 -12.440 -61.911 1.00 17.13 16 ALA G C 1
ATOM 2723 O O . ALA B 1 23 ? -15.307 -11.672 -61.556 1.00 16.61 16 ALA G O 1
ATOM 2725 N N . TRP B 1 24 ? -13.618 -13.052 -61.038 1.00 14.91 17 TRP G N 1
ATOM 2726 C CA . TRP B 1 24 ? -13.906 -13.002 -59.570 1.00 15.68 17 TRP G CA 1
ATOM 2727 C C . TRP B 1 24 ? -13.660 -11.592 -59.040 1.00 15.36 17 TRP G C 1
ATOM 2728 O O . TRP B 1 24 ? -14.199 -11.260 -57.959 1.00 17.54 17 TRP G O 1
ATOM 2739 N N . PHE B 1 25 ? -12.901 -10.721 -59.713 1.00 16.95 18 PHE G N 1
ATOM 2740 C CA . PHE B 1 25 ? -12.840 -9.296 -59.286 1.00 14.85 18 PHE G CA 1
ATOM 2741 C C . PHE B 1 25 ? -14.221 -8.640 -59.308 1.00 15.08 18 PHE G C 1
ATOM 2742 O O . PHE B 1 25 ? -14.500 -7.770 -58.463 1.00 15.39 18 PHE G O 1
ATOM 2750 N N . ASP B 1 26 ? -15.062 -8.988 -60.291 1.00 16.15 19 ASP G N 1
ATOM 2751 C CA . ASP B 1 26 ? -16.420 -8.419 -60.405 1.00 18.02 19 ASP G CA 1
ATOM 2752 C C . ASP B 1 26 ? -17.230 -8.930 -59.215 1.00 17.40 19 ASP G C 1
ATOM 2753 O O . ASP B 1 26 ? -18.015 -8.147 -58.661 1.00 17.34 19 ASP G O 1
ATOM 2758 N N . VAL B 1 27 ? -17.070 -10.210 -58.889 1.00 16.59 20 VAL G N 1
ATOM 2759 C CA . VAL B 1 27 ? -17.744 -10.812 -57.713 1.00 15.65 20 VAL G CA 1
ATOM 2760 C C . VAL B 1 27 ? -17.283 -10.081 -56.434 1.00 15.52 20 VAL G C 1
ATOM 2761 O O . VAL B 1 27 ? -18.125 -9.733 -55.573 1.00 13.46 20 VAL G O 1
ATOM 2765 N N . LEU B 1 28 ? -15.988 -9.830 -56.273 1.00 14.81 21 LEU G N 1
ATOM 2766 C CA . LEU B 1 28 ? -15.420 -9.130 -55.106 1.00 14.13 21 LEU G CA 1
ATOM 2767 C C . LEU B 1 28 ? -16.096 -7.774 -54.953 1.00 14.59 21 LEU G C 1
ATOM 2768 O O . LEU B 1 28 ? -16.605 -7.455 -53.874 1.00 13.60 21 LEU G O 1
ATOM 2773 N N . ASP B 1 29 ? -16.101 -6.953 -56.006 1.00 15.06 22 ASP G N 1
ATOM 2774 C CA . ASP B 1 29 ? -16.644 -5.594 -55.874 1.00 16.03 22 ASP G CA 1
ATOM 2775 C C . ASP B 1 29 ? -18.122 -5.707 -55.492 1.00 15.14 22 ASP G C 1
ATOM 2776 O O . ASP B 1 29 ? -18.549 -4.876 -54.711 1.00 16.77 22 ASP G O 1
ATOM 2781 N N . ASP B 1 30 ? -18.860 -6.642 -56.077 1.00 15.25 23 ASP G N 1
ATOM 2782 C CA . ASP B 1 30 ? -20.322 -6.757 -55.852 1.00 15.51 23 ASP G CA 1
ATOM 2783 C C . ASP B 1 30 ? -20.574 -7.114 -54.365 1.00 15.19 23 ASP G C 1
ATOM 2784 O O . ASP B 1 30 ? -21.332 -6.441 -53.683 1.00 15.52 23 ASP G O 1
ATOM 2789 N N . ILE B 1 31 ? -19.932 -8.169 -53.868 1.00 14.29 24 ILE G N 1
ATOM 2790 C CA . ILE B 1 31 ? -20.172 -8.588 -52.454 1.00 14.17 24 ILE G CA 1
ATOM 2791 C C . ILE B 1 31 ? -19.605 -7.554 -51.471 1.00 13.69 24 ILE G C 1
ATOM 2792 O O . ILE B 1 31 ? -20.238 -7.388 -50.404 1.00 13.75 24 ILE G O 1
ATOM 2797 N N . GLN B 1 32 ? -18.480 -6.905 -51.742 1.00 12.88 25 GLN G N 1
ATOM 2798 C CA . GLN B 1 32 ? -17.915 -5.910 -50.804 1.00 13.49 25 GLN G CA 1
ATOM 2799 C C . GLN B 1 32 ? -18.931 -4.793 -50.629 1.00 14.83 25 GLN G C 1
ATOM 2800 O O . GLN B 1 32 ? -19.142 -4.346 -49.461 1.00 13.99 25 GLN G O 1
ATOM 2806 N N . GLN B 1 33 ? -19.613 -4.381 -51.713 1.00 14.96 26 GLN G N 1
ATOM 2807 C CA . GLN B 1 33 ? -20.565 -3.252 -51.614 1.00 17.02 26 GLN G CA 1
ATOM 2808 C C . GLN B 1 33 ? -21.929 -3.755 -51.116 1.00 17.29 26 GLN G C 1
ATOM 2809 O O . GLN B 1 33 ? -22.518 -3.067 -50.272 1.00 18.54 26 GLN G O 1
ATOM 2815 N N . ASN B 1 34 ? -22.416 -4.903 -51.580 1.00 16.21 27 ASN G N 1
ATOM 2816 C CA . ASN B 1 34 ? -23.848 -5.280 -51.495 1.00 18.59 27 ASN G CA 1
ATOM 2817 C C . ASN B 1 34 ? -24.092 -6.436 -50.526 1.00 18.43 27 ASN G C 1
ATOM 2818 O O . ASN B 1 34 ? -25.271 -6.717 -50.272 1.00 16.58 27 ASN G O 1
ATOM 2823 N N . LEU B 1 35 ? -23.033 -7.058 -49.983 1.00 16.47 28 LEU G N 1
ATOM 2824 C CA . LEU B 1 35 ? -23.186 -8.143 -48.994 1.00 15.64 28 LEU G CA 1
ATOM 2825 C C . LEU B 1 35 ? -22.565 -7.646 -47.688 1.00 15.76 28 LEU G C 1
ATOM 2826 O O . LEU B 1 35 ? -23.227 -7.829 -46.612 1.00 13.65 28 LEU G O 1
ATOM 2831 N N . PHE B 1 36 ? -21.349 -7.089 -47.761 1.00 14.88 29 PHE G N 1
ATOM 2832 C CA . PHE B 1 36 ? -20.546 -6.712 -46.570 1.00 13.53 29 PHE G CA 1
ATOM 2833 C C . PHE B 1 36 ? -20.586 -5.214 -46.299 1.00 13.66 29 PHE G C 1
ATOM 2834 O O . PHE B 1 36 ? -19.749 -4.734 -45.537 1.00 15.36 29 PHE G O 1
ATOM 2842 N N . HIS B 1 37 ? -21.556 -4.483 -46.854 1.00 16.57 30 HIS G N 1
ATOM 2843 C CA . HIS B 1 37 ? -21.819 -3.083 -46.420 1.00 16.84 30 HIS G CA 1
ATOM 2844 C C . HIS B 1 37 ? -20.560 -2.228 -46.526 1.00 15.20 30 HIS G C 1
ATOM 2845 O O . HIS B 1 37 ? -20.314 -1.428 -45.651 1.00 16.86 30 HIS G O 1
ATOM 2852 N N . GLY B 1 38 ? -19.805 -2.351 -47.611 1.00 14.21 31 GLY G N 1
ATOM 2853 C CA . GLY B 1 38 ? -18.562 -1.597 -47.844 1.00 13.28 31 GLY G CA 1
ATOM 2854 C C . GLY B 1 38 ? -17.370 -2.240 -47.140 1.00 13.09 31 GLY G C 1
ATOM 2855 O O . GLY B 1 38 ? -16.611 -1.540 -46.508 1.00 16.68 31 GLY G O 1
ATOM 2856 N N . GLY B 1 39 ? -17.200 -3.537 -47.276 1.00 14.29 32 GLY G N 1
ATOM 2857 C CA . GLY B 1 39 ? -15.952 -4.205 -46.860 1.00 13.66 32 GLY G CA 1
ATOM 2858 C C . GLY B 1 39 ? -15.852 -4.350 -45.356 1.00 13.91 32 GLY G C 1
ATOM 2859 O O . GLY B 1 39 ? -14.747 -4.347 -44.838 1.00 12.70 32 GLY G O 1
ATOM 2860 N N . GLN B 1 40 ? -16.979 -4.489 -44.676 1.00 12.86 33 GLN G N 1
ATOM 2861 C CA . GLN B 1 40 ? -16.969 -4.636 -43.194 1.00 13.66 33 GLN G CA 1
ATOM 2862 C C . GLN B 1 40 ? -16.727 -6.093 -42.737 1.00 13.20 33 GLN G C 1
ATOM 2863 O O . GLN B 1 40 ? -17.111 -7.088 -43.423 1.00 11.71 33 GLN G O 1
ATOM 2869 N N . CYS B 1 41 ? -16.164 -6.212 -41.534 1.00 11.91 34 CYS G N 1
ATOM 2870 C CA . CYS B 1 41 ? -16.092 -7.485 -40.782 1.00 11.70 34 CYS G CA 1
ATOM 2871 C C . CYS B 1 41 ? -17.230 -7.494 -39.766 1.00 11.58 34 CYS G C 1
ATOM 2872 O O . CYS B 1 41 ? -16.966 -7.469 -38.584 1.00 10.79 34 CYS G O 1
ATOM 2875 N N . GLY B 1 42 ? -18.456 -7.396 -40.273 1.00 11.68 35 GLY G N 1
ATOM 2876 C CA . GLY B 1 42 ? -19.687 -7.316 -39.461 1.00 11.69 35 GLY G CA 1
ATOM 2877 C C . GLY B 1 42 ? -20.520 -8.579 -39.561 1.00 11.07 35 GLY G C 1
ATOM 2878 O O . GLY B 1 42 ? -19.974 -9.690 -39.815 1.00 11.17 35 GLY G O 1
ATOM 2879 N N . ALA B 1 43 ? -21.843 -8.474 -39.347 1.00 11.13 36 ALA G N 1
ATOM 2880 C CA . ALA B 1 43 ? -22.704 -9.667 -39.281 1.00 10.85 36 ALA G CA 1
ATOM 2881 C C . ALA B 1 43 ? -22.551 -10.545 -40.525 1.00 11.42 36 ALA G C 1
ATOM 2882 O O . ALA B 1 43 ? -22.362 -11.757 -40.415 1.00 11.16 36 ALA G O 1
ATOM 2884 N N . GLU B 1 44 ? -22.701 -9.983 -41.721 1.00 12.12 37 GLU G N 1
ATOM 2885 C CA . GLU B 1 44 ? -22.726 -10.831 -42.939 1.00 13.01 37 GLU G CA 1
ATOM 2886 C C . GLU B 1 44 ? -21.349 -11.495 -43.150 1.00 11.48 37 GLU G C 1
ATOM 2887 O O . GLU B 1 44 ? -21.312 -12.663 -43.586 1.00 11.61 37 GLU G O 1
ATOM 2893 N N . ALA B 1 45 ? -20.288 -10.812 -42.804 1.00 11.38 38 ALA G N 1
ATOM 2894 C CA . ALA B 1 45 ? -18.916 -11.384 -42.892 1.00 11.23 38 ALA G CA 1
ATOM 2895 C C . ALA B 1 45 ? -18.831 -12.593 -41.960 1.00 11.48 38 ALA G C 1
ATOM 2896 O O . ALA B 1 45 ? -18.426 -13.653 -42.339 1.00 10.82 38 ALA G O 1
ATOM 2898 N N . HIS B 1 46 ? -19.222 -12.422 -40.698 1.00 10.92 39 HIS G N 1
ATOM 2899 C CA . HIS B 1 46 ? -19.189 -13.501 -39.709 1.00 10.48 39 HIS G CA 1
ATOM 2900 C C . HIS B 1 46 ? -20.018 -14.708 -40.141 1.00 9.49 39 HIS G C 1
ATOM 2901 O O . HIS B 1 46 ? -19.571 -15.825 -40.050 1.00 9.88 39 HIS G O 1
ATOM 2908 N N . GLU B 1 47 ? -21.232 -14.453 -40.638 1.00 10.40 40 GLU G N 1
ATOM 2909 C CA . GLU B 1 47 ? -22.125 -15.513 -41.143 1.00 10.89 40 GLU G CA 1
ATOM 2910 C C . GLU B 1 47 ? -21.470 -16.237 -42.294 1.00 11.09 40 GLU G C 1
ATOM 2911 O O . GLU B 1 47 ? -21.650 -17.469 -42.378 1.00 11.04 40 GLU G O 1
ATOM 2917 N N . SER B 1 48 ? -20.797 -15.493 -43.180 1.00 11.75 41 SER G N 1
ATOM 2918 C CA . SER B 1 48 ? -20.161 -16.093 -44.390 1.00 11.36 41 SER G CA 1
ATOM 2919 C C . SER B 1 48 ? -18.987 -16.990 -43.971 1.00 11.13 41 SER G C 1
ATOM 2920 O O . SER B 1 48 ? -18.804 -18.073 -44.569 1.00 11.83 41 SER G O 1
ATOM 2923 N N . ILE B 1 49 ? -18.265 -16.613 -42.915 1.00 11.28 42 ILE G N 1
ATOM 2924 C CA . ILE B 1 49 ? -17.163 -17.440 -42.371 1.00 11.13 42 ILE G CA 1
ATOM 2925 C C . ILE B 1 49 ? -17.729 -18.723 -41.790 1.00 10.97 42 ILE G C 1
ATOM 2926 O O . ILE B 1 49 ? -17.231 -19.810 -42.102 1.00 12.13 42 ILE G O 1
ATOM 2931 N N . ARG B 1 50 ? -18.806 -18.611 -40.981 1.00 10.93 43 ARG G N 1
ATOM 2932 C CA . ARG B 1 50 ? -19.485 -19.805 -40.446 1.00 11.25 43 ARG G CA 1
ATOM 2933 C C . ARG B 1 50 ? -19.946 -20.695 -41.594 1.00 10.15 43 ARG G C 1
ATOM 2934 O O . ARG B 1 50 ? -19.762 -21.901 -41.489 1.00 10.42 43 ARG G O 1
ATOM 2942 N N . LEU B 1 51 ? -20.555 -20.118 -42.618 1.00 11.68 44 LEU G N 1
ATOM 2943 C CA . LEU B 1 51 ? -21.177 -20.923 -43.715 1.00 12.81 44 LEU G CA 1
ATOM 2944 C C . LEU B 1 51 ? -20.120 -21.824 -44.350 1.00 11.90 44 LEU G C 1
ATOM 2945 O O . LEU B 1 51 ? -20.439 -22.961 -44.720 1.00 13.29 44 LEU G O 1
ATOM 2950 N N . VAL B 1 52 ? -18.858 -21.377 -44.436 1.00 11.80 45 VAL G N 1
ATOM 2951 C CA . VAL B 1 52 ? -17.788 -22.241 -45.008 1.00 12.45 45 VAL G CA 1
ATOM 2952 C C . VAL B 1 52 ? -17.714 -23.535 -44.216 1.00 12.38 45 VAL G C 1
ATOM 2953 O O . VAL B 1 52 ? -17.706 -24.584 -44.811 1.00 13.27 45 VAL G O 1
ATOM 2957 N N . PHE B 1 53 ? -17.660 -23.474 -42.865 1.00 11.00 46 PHE G N 1
ATOM 2958 C CA . PHE B 1 53 ? -17.488 -24.701 -42.053 1.00 12.08 46 PHE G CA 1
ATOM 2959 C C . PHE B 1 53 ? -18.715 -25.592 -42.267 1.00 11.38 46 PHE G C 1
ATOM 2960 O O . PHE B 1 53 ? -18.579 -26.832 -42.361 1.00 12.10 46 PHE G O 1
ATOM 2968 N N . HIS B 1 54 ? -19.905 -25.009 -42.304 1.00 12.14 47 HIS G N 1
ATOM 2969 C CA . HIS B 1 54 ? -21.155 -25.791 -42.346 1.00 13.24 47 HIS G CA 1
ATOM 2970 C C . HIS B 1 54 ? -21.382 -26.397 -43.733 1.00 12.86 47 HIS G C 1
ATOM 2971 O O . HIS B 1 54 ? -21.990 -27.465 -43.804 1.00 14.03 47 HIS G O 1
ATOM 2978 N N . ASP B 1 55 ? -20.878 -25.775 -44.793 1.00 13.92 48 ASP G N 1
ATOM 2979 C CA . ASP B 1 55 ? -20.820 -26.481 -46.111 1.00 13.34 48 ASP G CA 1
ATOM 2980 C C . ASP B 1 55 ? -19.815 -27.611 -46.049 1.00 13.83 48 ASP G C 1
ATOM 2981 O O . ASP B 1 55 ? -20.152 -28.736 -46.466 1.00 15.10 48 ASP G O 1
ATOM 2986 N N . CYS B 1 56 ? -18.590 -27.330 -45.601 1.00 12.96 49 CYS G N 1
ATOM 2987 C CA . CYS B 1 56 ? -17.413 -28.172 -45.847 1.00 13.94 49 CYS G CA 1
ATOM 2988 C C . CYS B 1 56 ? -17.326 -29.393 -44.940 1.00 14.33 49 CYS G C 1
ATOM 2989 O O . CYS B 1 56 ? -16.887 -30.465 -45.413 1.00 15.52 49 CYS G O 1
ATOM 2992 N N . ILE B 1 57 ? -17.630 -29.238 -43.641 1.00 13.07 50 ILE G N 1
ATOM 2993 C CA . ILE B 1 57 ? -17.337 -30.302 -42.649 1.00 14.38 50 ILE G CA 1
ATOM 2994 C C . ILE B 1 57 ? -18.346 -31.431 -42.862 1.00 15.06 50 ILE G C 1
ATOM 2995 O O . ILE B 1 57 ? -18.129 -32.510 -42.288 1.00 14.41 50 ILE G O 1
ATOM 3000 N N . ALA B 1 58 ? -19.357 -31.220 -43.694 1.00 15.93 51 ALA G N 1
ATOM 3001 C CA . ALA B 1 58 ? -20.420 -32.232 -43.933 1.00 15.75 51 ALA G CA 1
ATOM 3002 C C . ALA B 1 58 ? -19.889 -33.212 -44.995 1.00 16.75 51 ALA G C 1
ATOM 3003 O O . ALA B 1 58 ? -20.238 -33.083 -46.177 1.00 18.21 51 ALA G O 1
ATOM 3005 N N . ILE B 1 59 ? -18.954 -34.050 -44.555 1.00 17.60 52 ILE G N 1
ATOM 3006 C CA . ILE B 1 59 ? -18.294 -35.137 -45.357 1.00 18.40 52 ILE G CA 1
ATOM 3007 C C . ILE B 1 59 ? -17.857 -36.197 -44.353 1.00 20.84 52 ILE G C 1
ATOM 3008 O O . ILE B 1 59 ? -17.533 -35.850 -43.216 1.00 18.27 52 ILE G O 1
ATOM 3013 N N . SER B 1 60 ? -17.960 -37.475 -44.700 1.00 19.40 53 SER G N 1
ATOM 3014 C CA . SER B 1 60 ? -17.693 -38.577 -43.760 1.00 20.46 53 SER G CA 1
ATOM 3015 C C . SER B 1 60 ? -17.186 -39.790 -44.523 1.00 22.04 53 SER G C 1
ATOM 3016 O O . SER B 1 60 ? -17.992 -40.598 -44.983 1.00 23.02 53 SER G O 1
ATOM 3019 N N . PRO B 1 61 ? -15.858 -39.951 -44.670 1.00 22.07 54 PRO G N 1
ATOM 3020 C CA . PRO B 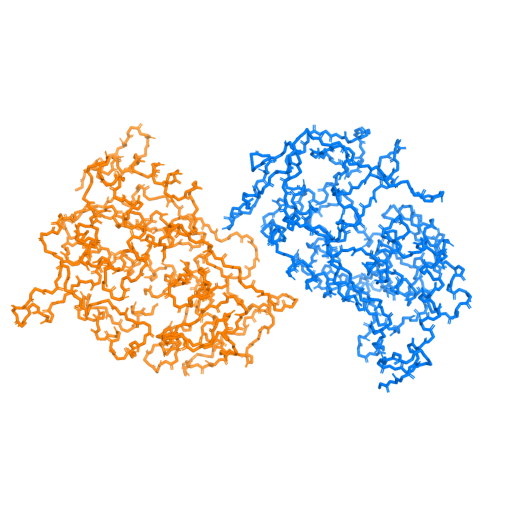1 61 ? -15.306 -41.219 -45.146 1.00 25.67 54 PRO G CA 1
ATOM 3021 C C . PRO B 1 61 ? -15.815 -42.424 -44.333 1.00 31.82 54 PRO G C 1
ATOM 3022 O O . PRO B 1 61 ? -16.010 -43.496 -44.947 1.00 28.92 54 PRO G O 1
ATOM 3026 N N . ALA B 1 62 ? -16.052 -42.261 -43.014 1.00 29.06 55 ALA G N 1
ATOM 3027 C CA . ALA B 1 62 ? -16.532 -43.354 -42.135 1.00 29.69 55 ALA G CA 1
ATOM 3028 C C . ALA B 1 62 ? -17.880 -43.829 -42.660 1.00 31.22 55 ALA G C 1
ATOM 3029 O O . ALA B 1 62 ? -18.049 -45.060 -42.815 1.00 33.28 55 ALA G O 1
ATOM 3031 N N . MET B 1 63 ? -18.802 -42.899 -42.941 1.00 30.64 56 MET G N 1
ATOM 3032 C CA . MET B 1 63 ? -20.164 -43.248 -43.426 1.00 31.25 56 MET G CA 1
ATOM 3033 C C . MET B 1 63 ? -20.043 -43.873 -44.826 1.00 32.61 56 MET G C 1
ATOM 3034 O O . MET B 1 63 ? -20.810 -44.822 -45.124 1.00 40.55 56 MET G O 1
ATOM 3039 N N . GLU B 1 64 ? -19.063 -43.453 -45.623 1.00 32.40 57 GLU G N 1
ATOM 3040 C CA . GLU B 1 64 ? -18.882 -43.971 -47.011 1.00 31.40 57 GLU G CA 1
ATOM 3041 C C . GLU B 1 64 ? -18.396 -45.427 -46.903 1.00 35.42 57 GLU G C 1
ATOM 3042 O O . GLU B 1 64 ? -18.922 -46.277 -47.640 1.00 35.74 57 GLU G O 1
ATOM 3048 N N . ALA B 1 65 ? -17.505 -45.730 -45.956 1.00 32.57 58 ALA G N 1
ATOM 3049 C CA . ALA B 1 65 ? -16.975 -47.098 -45.739 1.00 37.52 58 ALA G CA 1
ATOM 3050 C C . ALA B 1 65 ? -18.050 -48.028 -45.137 1.00 38.87 58 ALA G C 1
ATOM 3051 O O . ALA B 1 65 ? -17.840 -49.251 -45.169 1.00 40.22 58 ALA G O 1
ATOM 3053 N N . GLN B 1 66 ? -19.175 -47.499 -44.646 1.00 42.30 59 GLN G N 1
ATOM 3054 C CA . GLN B 1 66 ? -20.396 -48.283 -44.305 1.00 42.04 59 GLN G CA 1
ATOM 3055 C C . GLN B 1 66 ? -21.370 -48.309 -45.503 1.00 41.05 59 GLN G C 1
ATOM 3056 O O . GLN B 1 66 ? -22.522 -48.747 -45.314 1.00 41.63 59 GLN G O 1
ATOM 3062 N N . GLY B 1 67 ? -20.996 -47.773 -46.665 1.00 38.86 60 GLY G N 1
ATOM 3063 C CA . GLY B 1 67 ? -21.875 -47.744 -47.853 1.00 43.19 60 GLY G CA 1
ATOM 3064 C C . GLY B 1 67 ? -23.023 -46.752 -47.744 1.00 41.63 60 GLY G C 1
ATOM 3065 O O . GLY B 1 67 ? -24.019 -46.920 -48.455 1.00 40.98 60 GLY G O 1
ATOM 3066 N N . LYS B 1 68 ? -22.879 -45.697 -46.940 1.00 38.97 61 LYS G N 1
ATOM 3067 C CA . LYS B 1 68 ? -23.894 -44.619 -46.830 1.00 38.20 61 LYS G CA 1
ATOM 3068 C C . LYS B 1 68 ? -23.285 -43.315 -47.350 1.00 32.28 61 LYS G C 1
ATOM 3069 O O . LYS B 1 68 ? -22.089 -43.096 -47.091 1.00 29.50 61 LYS G O 1
ATOM 3075 N N . PHE B 1 69 ? -24.055 -42.505 -48.076 1.00 28.20 62 PHE G N 1
ATOM 3076 C CA . PHE B 1 69 ? -23.593 -41.183 -48.555 1.00 27.68 62 PHE G CA 1
ATOM 3077 C C . PHE B 1 69 ? -23.248 -40.359 -47.311 1.00 27.99 62 PHE G C 1
ATOM 3078 O O . PHE B 1 69 ? -24.097 -40.256 -46.435 1.00 26.73 62 PHE G O 1
ATOM 3086 N N . GLY B 1 70 ? -22.027 -39.845 -47.240 1.00 28.74 63 GLY G N 1
ATOM 3087 C CA . GLY B 1 70 ? -21.528 -39.110 -46.062 1.00 27.28 63 GLY G CA 1
ATOM 3088 C C . GLY B 1 70 ? -21.423 -37.615 -46.326 1.00 26.63 63 GLY G C 1
ATOM 3089 O O . GLY B 1 70 ? -20.908 -36.898 -45.424 1.00 22.64 63 GLY G O 1
ATOM 3090 N N . GLY B 1 71 ? -21.899 -37.147 -47.487 1.00 20.82 64 GLY G N 1
ATOM 3091 C CA . GLY B 1 71 ? -21.890 -35.732 -47.891 1.00 21.05 64 GLY G CA 1
ATOM 3092 C C . GLY B 1 71 ? -20.677 -35.414 -48.745 1.00 19.41 64 GLY G C 1
ATOM 3093 O O . GLY B 1 71 ? -19.656 -36.108 -48.611 1.00 20.38 64 GLY G O 1
ATOM 3094 N N . GLY B 1 72 ? -20.743 -34.390 -49.581 1.00 18.71 65 GLY G N 1
ATOM 3095 C CA . GLY B 1 72 ? -19.667 -34.111 -50.546 1.00 18.46 65 GLY G CA 1
ATOM 3096 C C . GLY B 1 72 ? -18.722 -32.995 -50.105 1.00 18.13 65 GLY G C 1
ATOM 3097 O O . GLY B 1 72 ? -17.955 -32.515 -50.935 1.00 18.15 65 GLY G O 1
ATOM 3098 N N . GLY B 1 73 ? -18.732 -32.601 -48.831 1.00 18.49 66 GLY G N 1
ATOM 3099 C CA . GLY B 1 73 ? -17.805 -31.535 -48.395 1.00 16.55 66 GLY G CA 1
ATOM 3100 C C . GLY B 1 73 ? -18.146 -30.202 -48.993 1.00 15.47 66 GLY G C 1
ATOM 3101 O O . GLY B 1 73 ? -19.339 -29.752 -48.994 1.00 15.57 66 GLY G O 1
ATOM 3102 N N . CYS B 1 74 ? -17.126 -29.497 -49.476 1.00 14.51 67 CYS G N 1
ATOM 3103 C CA . CYS B 1 74 ? -17.279 -28.117 -49.977 1.00 14.98 67 CYS G CA 1
ATOM 3104 C C . CYS B 1 74 ? -17.868 -28.210 -51.384 1.00 16.68 67 CYS G C 1
ATOM 3105 O O . CYS B 1 74 ? -17.123 -28.120 -52.347 1.00 15.96 67 CYS G O 1
ATOM 3108 N N . ASP B 1 75 ? -19.179 -28.362 -51.459 1.00 16.88 68 ASP G N 1
ATOM 3109 C CA . ASP B 1 75 ? -19.915 -28.648 -52.722 1.00 16.66 68 ASP G CA 1
ATOM 3110 C C . ASP B 1 75 ? -21.063 -27.664 -52.886 1.00 19.05 68 ASP G C 1
ATOM 3111 O O . ASP B 1 75 ? -21.842 -27.840 -53.832 1.00 19.70 68 ASP G O 1
ATOM 3116 N N . GLY B 1 76 ? -21.180 -26.628 -52.032 1.00 16.75 69 GLY G N 1
ATOM 3117 C CA . GLY B 1 76 ? -22.350 -25.738 -52.040 1.00 15.54 69 GLY G CA 1
ATOM 3118 C C . GLY B 1 76 ? -23.676 -26.403 -51.638 1.00 14.83 69 GLY G C 1
ATOM 3119 O O . GLY B 1 76 ? -24.730 -25.737 -51.810 1.00 16.71 69 GLY G O 1
ATOM 3120 N N . SER B 1 77 ? -23.669 -27.617 -51.088 1.00 17.15 70 SER G N 1
ATOM 3121 C CA . SER B 1 77 ? -24.895 -28.392 -50.751 1.00 16.87 70 SER G CA 1
ATOM 3122 C C . SER B 1 77 ? -25.796 -27.584 -49.816 1.00 17.25 70 SER G C 1
ATOM 3123 O O . SER B 1 77 ? -27.048 -27.643 -49.943 1.00 17.79 70 SER G O 1
ATOM 3126 N N . ILE B 1 78 ? -25.207 -26.847 -48.871 1.00 16.13 71 ILE G N 1
ATOM 3127 C CA . ILE B 1 78 ? -26.002 -26.125 -47.847 1.00 16.63 71 ILE G CA 1
ATOM 3128 C C . ILE B 1 78 ? -26.765 -24.998 -48.517 1.00 17.15 71 ILE G C 1
ATOM 3129 O O . ILE B 1 78 ? -27.777 -24.523 -47.945 1.00 15.62 71 ILE G O 1
ATOM 3134 N N . MET B 1 79 ? -26.331 -24.565 -49.707 1.00 17.16 72 MET G N 1
ATOM 3135 C CA . MET B 1 79 ? -27.035 -23.491 -50.456 1.00 17.17 72 MET G CA 1
ATOM 3136 C C . MET B 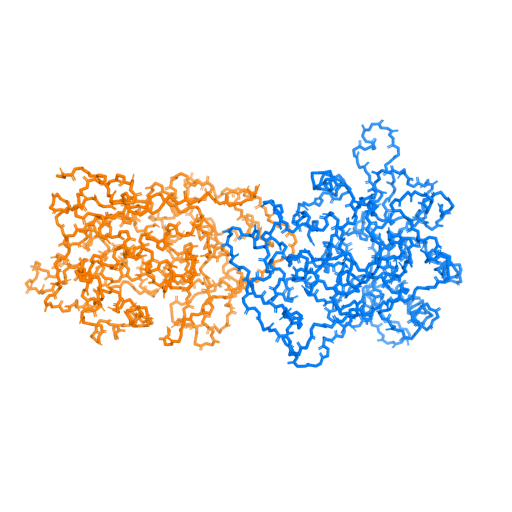1 79 ? -28.006 -24.152 -51.452 1.00 18.21 72 MET G C 1
ATOM 3137 O O . MET B 1 79 ? -29.141 -23.715 -51.505 1.00 19.09 72 MET G O 1
ATOM 3142 N N . ILE B 1 80 ? -27.528 -25.115 -52.222 1.00 18.24 73 ILE G N 1
ATOM 3143 C CA . ILE B 1 80 ? -28.348 -25.840 -53.256 1.00 18.70 73 ILE G CA 1
ATOM 3144 C C . ILE B 1 80 ? -29.536 -26.519 -52.575 1.00 21.14 73 ILE G C 1
ATOM 3145 O O . ILE B 1 80 ? -30.644 -26.471 -53.132 1.00 21.41 73 ILE G O 1
ATOM 3150 N N . PHE B 1 81 ? -29.324 -27.114 -51.405 1.00 19.53 74 PHE G N 1
ATOM 3151 C CA . PHE B 1 81 ? -30.381 -27.834 -50.639 1.00 19.39 74 PHE G CA 1
ATOM 3152 C C . PHE B 1 81 ? -30.612 -27.105 -49.323 1.00 20.01 74 PHE G C 1
ATOM 3153 O O . PHE B 1 81 ? -30.683 -27.768 -48.259 1.00 20.22 74 PHE G O 1
ATOM 3161 N N . ASP B 1 82 ? -30.778 -25.791 -49.389 1.00 21.23 75 ASP G N 1
ATOM 3162 C CA . ASP B 1 82 ? -30.892 -24.997 -48.138 1.00 22.37 75 ASP G CA 1
ATOM 3163 C C . ASP B 1 82 ? -32.117 -25.434 -47.350 1.00 22.92 75 ASP G C 1
ATOM 3164 O O . ASP B 1 82 ? -31.991 -25.513 -46.134 1.00 21.90 75 ASP G O 1
ATOM 3169 N N . ASP B 1 83 ? -33.237 -25.759 -48.020 1.00 24.11 76 ASP G N 1
ATOM 3170 C CA . ASP B 1 83 ? -34.487 -26.127 -47.315 1.00 24.42 76 ASP G CA 1
ATOM 3171 C C . ASP B 1 83 ? -34.223 -27.340 -46.417 1.00 22.75 76 ASP G C 1
ATOM 3172 O O . ASP B 1 83 ? -34.747 -27.335 -45.286 1.00 24.40 76 ASP G O 1
ATOM 3177 N N . ILE B 1 84 ? -33.394 -28.289 -46.860 1.00 21.06 77 ILE G N 1
ATOM 3178 C CA . ILE B 1 84 ? -33.058 -29.526 -46.108 1.00 23.34 77 ILE G CA 1
ATOM 3179 C C . ILE B 1 84 ? -31.976 -29.212 -45.065 1.00 24.02 77 ILE G C 1
ATOM 3180 O O . ILE B 1 84 ? -32.226 -29.403 -43.866 1.00 21.96 77 ILE G O 1
ATOM 3185 N N . GLU B 1 85 ? -30.815 -28.750 -45.514 1.00 23.79 78 GLU G N 1
ATOM 3186 C CA . GLU B 1 85 ? -29.644 -28.591 -44.621 1.00 19.84 78 GLU G CA 1
ATOM 3187 C C . GLU B 1 85 ? -29.875 -27.502 -43.568 1.00 17.63 78 GLU G C 1
ATOM 3188 O O . GLU B 1 85 ? -29.416 -27.692 -42.412 1.00 17.36 78 GLU G O 1
ATOM 3194 N N . THR B 1 86 ? -30.460 -26.373 -43.909 1.00 16.61 79 THR G N 1
ATOM 3195 C CA . THR B 1 86 ? -30.518 -25.259 -42.929 1.00 18.07 79 THR G CA 1
ATOM 3196 C C . THR B 1 86 ? -31.564 -25.569 -41.851 1.00 20.21 79 THR G C 1
ATOM 3197 O O . THR B 1 86 ? -31.598 -24.817 -40.860 1.00 21.47 79 THR G O 1
ATOM 3201 N N . ALA B 1 87 ? -32.354 -26.641 -42.022 1.00 19.97 80 ALA G N 1
ATOM 3202 C CA . ALA B 1 87 ? -33.312 -27.127 -41.009 1.00 21.55 80 ALA G CA 1
ATOM 3203 C C . ALA B 1 87 ? -32.585 -27.975 -39.980 1.00 20.91 80 ALA G C 1
ATOM 3204 O O . ALA B 1 87 ? -33.183 -28.242 -38.938 1.00 19.25 80 ALA G O 1
ATOM 3206 N N . PHE B 1 88 ? -31.401 -28.507 -40.293 1.00 19.90 81 PHE G N 1
ATOM 3207 C CA . PHE B 1 88 ? -30.633 -29.317 -39.316 1.00 18.64 81 PHE G CA 1
ATOM 3208 C C . PHE B 1 88 ? -30.288 -28.392 -38.148 1.00 18.31 81 PHE G C 1
ATOM 3209 O O . PHE B 1 88 ? -29.961 -27.242 -38.367 1.00 17.33 81 PHE G O 1
ATOM 3217 N N . HIS B 1 89 ? -30.371 -28.888 -36.923 1.00 16.88 82 HIS G N 1
ATOM 3218 C CA . HIS B 1 89 ? -30.218 -28.008 -35.738 1.00 17.08 82 HIS G CA 1
ATOM 3219 C C . HIS B 1 89 ? -28.814 -27.396 -35.690 1.00 16.65 82 HIS G C 1
ATOM 3220 O O . HIS B 1 89 ? -28.716 -26.215 -35.355 1.00 15.04 82 HIS G O 1
ATOM 3227 N N . PRO B 1 90 ? -27.716 -28.107 -36.054 1.00 15.91 83 PRO G N 1
ATOM 3228 C CA . PRO B 1 90 ? -26.403 -27.451 -36.047 1.00 16.42 83 PRO G CA 1
ATOM 3229 C C . PRO B 1 90 ? -26.286 -26.289 -37.038 1.00 16.74 83 PRO G C 1
ATOM 3230 O O . PRO B 1 90 ? -25.438 -25.427 -36.875 1.00 17.00 83 PRO G O 1
ATOM 3234 N N . ASN B 1 91 ? -27.145 -26.268 -38.061 1.00 14.94 84 ASN G N 1
ATOM 3235 C CA . ASN B 1 91 ? -27.159 -25.190 -39.084 1.00 15.30 84 ASN G CA 1
ATOM 3236 C C . ASN B 1 91 ? -28.145 -24.090 -38.759 1.00 15.23 84 ASN G C 1
ATOM 3237 O O . ASN B 1 91 ? -28.408 -23.280 -39.610 1.00 14.51 84 ASN G O 1
ATOM 3242 N N . ILE B 1 92 ? -28.663 -24.040 -37.526 1.00 17.16 85 ILE G N 1
ATOM 3243 C CA . ILE B 1 92 ? -29.640 -23.010 -37.098 1.00 15.50 85 ILE G CA 1
ATOM 3244 C C . ILE B 1 92 ? -29.174 -21.616 -37.485 1.00 14.72 85 ILE G C 1
ATOM 3245 O O . ILE B 1 92 ? -28.015 -21.298 -37.248 1.00 14.63 85 ILE G O 1
ATOM 3250 N N . GLY B 1 93 ? -30.052 -20.816 -38.100 1.00 15.10 86 GLY G N 1
ATOM 3251 C CA . GLY B 1 93 ? -29.807 -19.413 -38.424 1.00 15.66 86 GLY G CA 1
ATOM 3252 C C . GLY B 1 93 ? -29.036 -19.221 -39.745 1.00 16.43 86 GLY G C 1
ATOM 3253 O O . GLY B 1 93 ? -28.826 -18.073 -40.084 1.00 19.80 86 GLY G O 1
ATOM 3254 N N . LEU B 1 94 ? -28.617 -20.277 -40.440 1.00 15.21 87 LEU G N 1
ATOM 3255 C CA . LEU B 1 94 ? -27.768 -20.093 -41.666 1.00 14.32 87 LEU G CA 1
ATOM 3256 C C . LEU B 1 94 ? -28.628 -19.850 -42.909 1.00 16.56 87 LEU G C 1
ATOM 3257 O O . LEU B 1 94 ? -28.086 -19.398 -43.895 1.00 15.75 87 LEU G O 1
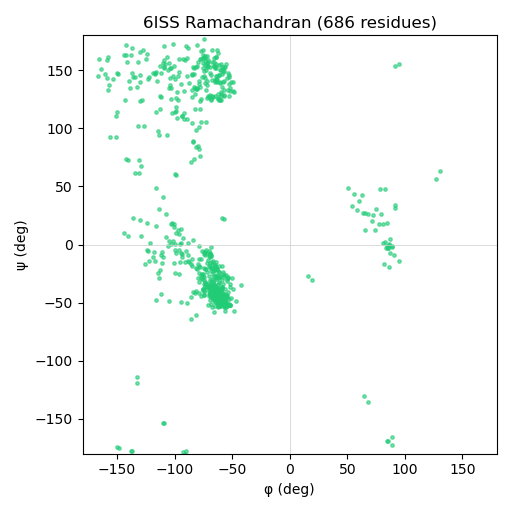ATOM 3262 N N . ASP B 1 95 ? -29.928 -20.148 -42.883 1.00 15.56 88 ASP G N 1
ATOM 3263 C CA . ASP B 1 95 ? -30.718 -19.863 -44.099 1.00 17.60 88 ASP G CA 1
ATOM 3264 C C . ASP B 1 95 ? -30.733 -18.368 -44.377 1.00 15.69 88 ASP G C 1
ATOM 3265 O O . ASP B 1 95 ? -30.823 -17.993 -45.568 1.00 16.94 88 ASP G O 1
ATOM 3270 N N . GLU B 1 96 ? -30.608 -17.517 -43.389 1.00 15.37 89 GLU G N 1
ATOM 3271 C CA . GLU B 1 96 ? -30.556 -16.052 -43.635 1.00 13.85 89 GLU G CA 1
ATOM 3272 C C . GLU B 1 96 ? -29.337 -15.705 -44.495 1.00 15.35 89 GLU G C 1
ATOM 3273 O O . GLU B 1 96 ? -29.533 -15.024 -45.508 1.00 14.89 89 GLU G O 1
ATOM 3279 N N . ILE B 1 97 ? -28.120 -16.123 -44.118 1.00 13.82 90 ILE G N 1
ATOM 3280 C CA . ILE B 1 97 ? -26.954 -15.776 -44.967 1.00 14.11 90 ILE G CA 1
ATOM 3281 C C . ILE B 1 97 ? -27.067 -16.506 -46.313 1.00 14.88 90 ILE G C 1
ATOM 3282 O O . ILE B 1 97 ? -26.675 -15.904 -47.331 1.00 14.82 90 ILE G O 1
ATOM 3287 N N . VAL B 1 98 ? -27.523 -17.768 -46.353 1.00 15.81 91 VAL G N 1
ATOM 3288 C CA . VAL B 1 98 ? -27.673 -18.513 -47.634 1.00 16.13 91 VAL G CA 1
ATOM 3289 C C . VAL B 1 98 ? -28.540 -17.687 -48.579 1.00 17.10 91 VAL G C 1
ATOM 3290 O O . VAL B 1 98 ? -28.124 -17.478 -49.744 1.00 16.62 91 VAL G O 1
ATOM 3294 N N . LYS B 1 99 ? -29.655 -17.148 -48.081 1.00 18.12 92 LYS G N 1
ATOM 3295 C CA . LYS B 1 99 ? -30.607 -16.386 -48.923 1.00 18.89 92 LYS G CA 1
ATOM 3296 C C . LYS B 1 99 ? -29.988 -15.075 -49.384 1.00 18.82 92 LYS G C 1
ATOM 3297 O O . LYS B 1 99 ? -30.240 -14.684 -50.541 1.00 18.84 92 LYS G O 1
ATOM 3303 N N . LEU B 1 100 ? -29.146 -14.421 -48.579 1.00 16.73 93 LEU G N 1
ATOM 3304 C CA . LEU B 1 100 ? -28.466 -13.194 -49.031 1.00 16.95 93 LEU G CA 1
ATOM 3305 C C . LEU B 1 100 ? -27.414 -13.543 -50.109 1.00 16.35 93 LEU G C 1
ATOM 3306 O O . LEU B 1 100 ? -27.165 -12.695 -50.995 1.00 18.40 93 LEU G O 1
ATOM 3311 N N . GLN B 1 101 ? -26.765 -14.690 -49.992 1.00 15.88 94 GLN G N 1
ATOM 3312 C CA . GLN B 1 101 ? -25.672 -15.136 -50.901 1.00 16.01 94 GLN G CA 1
ATOM 3313 C C . GLN B 1 101 ? -26.245 -15.565 -52.257 1.00 17.40 94 GLN G C 1
ATOM 3314 O O . GLN B 1 101 ? -25.620 -15.251 -53.285 1.00 18.16 94 GLN G O 1
ATOM 3320 N N . LYS B 1 102 ? -27.395 -16.242 -52.272 1.00 18.88 95 LYS G N 1
ATOM 3321 C CA . LYS B 1 102 ? -27.910 -16.927 -53.499 1.00 19.74 95 LYS G CA 1
ATOM 3322 C C . LYS B 1 102 ? -27.923 -16.006 -54.716 1.00 18.75 95 LYS G C 1
ATOM 3323 O O . LYS B 1 102 ? -27.524 -16.466 -55.791 1.00 16.57 95 LYS G O 1
ATOM 3329 N N . PRO B 1 103 ? -28.401 -14.743 -54.625 1.00 19.26 96 PRO G N 1
ATOM 3330 C CA . PRO B 1 103 ? -28.494 -13.891 -55.808 1.00 19.73 96 PRO G CA 1
ATOM 3331 C C . PRO B 1 103 ? -27.149 -13.550 -56.459 1.00 21.56 96 PRO G C 1
ATOM 3332 O O . PRO B 1 103 ? -27.107 -13.387 -57.683 1.00 21.04 96 PRO G O 1
ATOM 3336 N N . PHE B 1 104 ? -26.065 -13.494 -55.678 1.00 18.04 97 PHE G N 1
ATOM 3337 C CA . PHE B 1 104 ? -24.707 -13.258 -56.218 1.00 16.31 97 PHE G CA 1
ATOM 3338 C C . PHE B 1 104 ? -24.282 -14.480 -57.014 1.00 16.40 97 PHE G C 1
ATOM 3339 O O . PHE B 1 104 ? -23.638 -14.291 -58.076 1.00 17.34 97 PHE G O 1
ATOM 3347 N N . VAL B 1 105 ? -24.644 -15.674 -56.562 1.00 15.80 98 VAL G N 1
ATOM 3348 C CA . VAL B 1 105 ? -24.231 -16.940 -57.230 1.00 16.91 98 VAL G CA 1
ATOM 3349 C C . VAL B 1 105 ? -24.916 -16.952 -58.599 1.00 21.69 98 VAL G C 1
ATOM 3350 O O . VAL B 1 105 ? -24.227 -17.208 -59.634 1.00 20.18 98 VAL G O 1
ATOM 3354 N N . GLN B 1 106 ? -26.219 -16.661 -58.572 1.00 20.76 99 GLN G N 1
ATOM 3355 C CA . GLN B 1 106 ? -27.066 -16.567 -59.806 1.00 25.27 99 GLN G CA 1
ATOM 3356 C C . GLN B 1 106 ? -26.465 -15.546 -60.778 1.00 22.78 99 GLN G C 1
ATOM 3357 O O . GLN B 1 106 ? -26.159 -15.922 -61.957 1.00 22.80 99 GLN G O 1
ATOM 3363 N N . LYS B 1 107 ? -26.293 -14.313 -60.327 1.00 21.69 100 LYS G N 1
ATOM 3364 C CA . LYS B 1 107 ? -25.863 -13.175 -61.163 1.00 22.90 100 LYS G CA 1
ATOM 3365 C C . LYS B 1 107 ? -24.486 -13.452 -61.793 1.00 25.70 100 LYS G C 1
ATOM 3366 O O . LYS B 1 107 ? -24.312 -13.106 -63.015 1.00 24.93 100 LYS G O 1
ATOM 3372 N N . HIS B 1 108 ? -23.530 -14.078 -61.084 1.00 20.97 101 HIS G N 1
ATOM 3373 C CA . HIS B 1 108 ? -22.129 -14.152 -61.585 1.00 19.52 101 HIS G CA 1
ATOM 3374 C C . HIS B 1 108 ? -21.849 -15.495 -62.249 1.00 20.11 101 HIS G C 1
ATOM 3375 O O . HIS B 1 108 ? -20.740 -15.641 -62.761 1.00 20.39 101 HIS G O 1
ATOM 3382 N N . GLY B 1 109 ? -22.771 -16.444 -62.182 1.00 18.20 102 GLY G N 1
ATOM 3383 C CA . GLY B 1 109 ? -22.657 -17.757 -62.843 1.00 20.83 102 GLY G CA 1
ATOM 3384 C C . GLY B 1 109 ? -21.486 -18.553 -62.306 1.00 20.15 102 GLY G C 1
ATOM 3385 O O . GLY B 1 109 ? -20.743 -19.153 -63.086 1.00 20.04 102 GLY G O 1
ATOM 3386 N N . VAL B 1 110 ? -21.301 -18.534 -60.982 1.00 19.98 103 VAL G N 1
ATOM 3387 C CA . VAL B 1 110 ? -20.216 -19.269 -60.279 1.00 20.12 103 VAL G CA 1
ATOM 3388 C C . VAL B 1 110 ? -20.865 -20.406 -59.494 1.00 16.81 103 VAL G C 1
ATOM 3389 O O . VAL B 1 110 ? -22.093 -20.368 -59.263 1.00 18.34 103 VAL G O 1
ATOM 3393 N N . THR B 1 111 ? -20.125 -21.453 -59.192 1.00 17.92 104 THR G N 1
ATOM 3394 C CA . THR B 1 111 ? -20.697 -22.591 -58.441 1.00 15.98 104 THR G CA 1
ATOM 3395 C C . THR B 1 111 ? -20.997 -22.120 -57.011 1.00 17.94 104 THR G C 1
ATOM 3396 O O . THR B 1 111 ? -20.300 -21.241 -56.499 1.00 15.79 104 THR G O 1
ATOM 3400 N N . PRO B 1 112 ? -22.064 -22.637 -56.392 1.00 17.16 105 PRO G N 1
ATOM 3401 C CA . PRO B 1 112 ? -22.391 -22.300 -54.999 1.00 16.99 105 PRO G CA 1
ATOM 3402 C C . PRO B 1 112 ? -21.229 -22.607 -54.045 1.00 15.77 105 PRO G C 1
ATOM 3403 O O . PRO B 1 112 ? -20.950 -21.776 -53.159 1.00 16.13 105 PRO G O 1
ATOM 3407 N N . GLY B 1 113 ? -20.570 -23.759 -54.212 1.00 15.73 106 GLY G N 1
ATOM 3408 C CA . GLY B 1 113 ? -19.415 -24.084 -53.370 1.00 15.96 106 GLY G CA 1
ATOM 3409 C C . GLY B 1 113 ? -18.281 -23.089 -53.548 1.00 15.29 106 GLY G C 1
ATOM 3410 O O . GLY B 1 113 ? -17.709 -22.638 -52.555 1.00 15.39 106 GLY G O 1
ATOM 3411 N N . ASP B 1 114 ? -17.928 -22.697 -54.768 1.00 14.43 107 ASP G N 1
ATOM 3412 C CA . ASP B 1 114 ? -16.857 -21.697 -54.944 1.00 14.01 107 ASP G CA 1
ATOM 3413 C C . ASP B 1 114 ? -17.276 -20.372 -54.311 1.00 13.33 107 ASP G C 1
ATOM 3414 O O . ASP B 1 114 ? -16.428 -19.720 -53.682 1.00 14.48 107 ASP G O 1
ATOM 3419 N N . PHE B 1 115 ? -18.518 -19.936 -54.505 1.00 13.82 108 PHE G N 1
ATOM 3420 C CA . PHE B 1 115 ? -18.968 -18.669 -53.916 1.00 12.84 108 PHE G CA 1
ATOM 3421 C C . PHE B 1 115 ? -18.846 -18.734 -52.383 1.00 12.16 108 PHE G C 1
ATOM 3422 O O . PHE B 1 115 ? -18.371 -17.742 -51.811 1.00 11.85 108 PHE G O 1
ATOM 3430 N N . ILE B 1 116 ? -19.254 -19.823 -51.764 1.00 11.31 109 ILE G N 1
ATOM 3431 C CA . ILE B 1 116 ? -19.199 -19.894 -50.263 1.00 12.38 109 ILE G CA 1
ATOM 3432 C C . ILE B 1 116 ? -17.730 -19.727 -49.799 1.00 12.49 109 ILE G C 1
ATOM 3433 O O . ILE B 1 116 ? -17.430 -18.926 -48.834 1.00 12.09 109 ILE G O 1
ATOM 3438 N N . ALA B 1 117 ? -16.796 -20.409 -50.455 1.00 12.76 110 ALA G N 1
ATOM 3439 C CA . ALA B 1 117 ? -15.369 -20.309 -50.105 1.00 12.57 110 ALA G CA 1
ATOM 3440 C C . ALA B 1 117 ? -14.859 -18.893 -50.356 1.00 12.25 110 ALA G C 1
ATOM 3441 O O . ALA B 1 117 ? -14.016 -18.391 -49.593 1.00 11.00 110 ALA G O 1
ATOM 3443 N N . PHE B 1 118 ? -15.278 -18.241 -51.444 1.00 12.07 111 PHE G N 1
ATOM 3444 C CA . PHE B 1 118 ? -14.893 -16.874 -51.781 1.00 11.18 111 PHE G CA 1
ATOM 3445 C C . PHE B 1 118 ? -15.370 -15.881 -50.729 1.00 11.61 111 PHE G C 1
ATOM 3446 O O . PHE B 1 118 ? -14.577 -15.070 -50.237 1.00 12.26 111 PHE G O 1
ATOM 3454 N N . ALA B 1 119 ? -16.665 -15.902 -50.429 1.00 11.45 112 ALA G N 1
ATOM 3455 C CA . ALA B 1 119 ? -17.276 -14.965 -49.475 1.00 11.93 112 ALA G CA 1
ATOM 3456 C C . ALA B 1 119 ? -16.595 -15.142 -48.108 1.00 11.18 112 ALA G C 1
ATOM 3457 O O . ALA B 1 119 ? -16.374 -14.146 -47.464 1.00 11.58 112 ALA G O 1
ATOM 3459 N N . GLY B 1 120 ? -16.261 -16.364 -47.729 1.00 11.38 113 GLY G N 1
ATOM 3460 C CA . GLY B 1 120 ? -15.569 -16.616 -46.457 1.00 11.68 113 GLY G CA 1
ATOM 3461 C C . GLY B 1 120 ? -14.223 -15.920 -46.412 1.00 10.95 113 GLY G C 1
ATOM 3462 O O . GLY B 1 120 ? -13.828 -15.297 -45.418 1.00 10.35 113 GLY G O 1
ATOM 3463 N N . ALA B 1 121 ? -13.442 -16.056 -47.479 1.00 11.35 114 ALA G N 1
ATOM 3464 C CA . ALA B 1 121 ? -12.078 -15.512 -47.526 1.00 11.13 114 ALA G CA 1
ATOM 3465 C C . ALA B 1 121 ? -12.148 -13.995 -47.587 1.00 9.95 114 ALA G C 1
ATOM 3466 O O . ALA B 1 121 ? -11.390 -13.317 -46.929 1.00 10.65 114 ALA G O 1
ATOM 3468 N N . VAL B 1 122 ? -13.028 -13.439 -48.402 1.00 10.15 115 VAL G N 1
ATOM 3469 C CA . VAL B 1 122 ? -13.178 -11.961 -48.487 1.00 10.45 115 VAL G CA 1
ATOM 3470 C C . VAL B 1 122 ? -13.634 -11.411 -47.122 1.00 9.78 115 VAL G C 1
ATOM 3471 O O . VAL B 1 122 ? -13.132 -10.388 -46.649 1.00 10.05 115 VAL G O 1
ATOM 3475 N N . ALA B 1 123 ? -14.609 -12.070 -46.513 1.00 10.17 116 ALA G N 1
ATOM 3476 C CA . ALA B 1 123 ? -15.060 -11.733 -45.144 1.00 9.67 116 ALA G CA 1
ATOM 3477 C C . ALA B 1 123 ? -13.855 -11.605 -44.217 1.00 9.75 116 ALA G C 1
ATOM 3478 O O . ALA B 1 123 ? -13.736 -10.565 -43.532 1.00 9.68 116 ALA G O 1
ATOM 3480 N N . LEU B 1 124 ? -13.043 -12.645 -44.114 1.00 10.74 117 LEU G N 1
ATOM 3481 C CA . LEU B 1 124 ? -11.878 -12.621 -43.196 1.00 10.30 117 LEU G CA 1
ATOM 3482 C C . LEU B 1 124 ? -10.947 -11.480 -43.570 1.00 10.47 117 LEU G C 1
ATOM 3483 O O . LEU B 1 124 ? -10.419 -10.784 -42.710 1.00 11.28 117 LEU G O 1
ATOM 3488 N N . SER B 1 125 ? -10.774 -11.223 -44.879 1.00 10.06 118 SER G N 1
ATOM 3489 C CA . SER B 1 125 ? -9.850 -10.141 -45.297 1.00 10.10 118 SER G CA 1
ATOM 3490 C C . SER B 1 125 ? -10.319 -8.790 -44.818 1.00 10.14 118 SER G C 1
ATOM 3491 O O . SER B 1 125 ? -9.458 -7.903 -44.739 1.00 11.46 118 SER G O 1
ATOM 3494 N N . ASN B 1 126 ? -11.612 -8.634 -44.508 1.00 11.23 119 ASN G N 1
ATOM 3495 C CA . ASN B 1 126 ? -12.184 -7.371 -43.996 1.00 10.44 119 ASN G CA 1
ATOM 3496 C C . ASN B 1 126 ? -11.875 -7.184 -42.495 1.00 10.63 119 ASN G C 1
ATOM 3497 O O . ASN B 1 126 ? -12.007 -6.070 -42.010 1.00 10.59 119 ASN G O 1
ATOM 3502 N N . CYS B 1 127 ? -11.397 -8.212 -41.797 1.00 9.60 120 CYS G N 1
ATOM 3503 C CA . CYS B 1 127 ? -11.213 -8.114 -40.334 1.00 9.89 120 CYS G CA 1
ATOM 3504 C C . CYS B 1 127 ? -9.753 -7.799 -40.043 1.00 10.21 120 CYS G C 1
ATOM 3505 O O . CYS B 1 127 ? -8.865 -8.605 -40.358 1.00 10.99 120 CYS G O 1
ATOM 3508 N N . PRO B 1 128 ? -9.439 -6.651 -39.420 1.00 10.42 121 PRO G N 1
ATOM 3509 C CA . PRO B 1 128 ? -8.066 -6.351 -39.067 1.00 10.78 121 PRO G CA 1
ATOM 3510 C C . PRO B 1 128 ? -7.442 -7.511 -38.265 1.00 11.13 121 PRO G C 1
ATOM 3511 O O . PRO B 1 128 ? -8.089 -8.083 -37.404 1.00 10.17 121 PRO G O 1
ATOM 3515 N N . GLY B 1 129 ? -6.190 -7.823 -38.594 1.00 10.31 122 GLY G N 1
ATOM 3516 C CA . GLY B 1 129 ? -5.482 -8.939 -37.951 1.00 10.30 122 GLY G CA 1
ATOM 3517 C C . GLY B 1 129 ? -5.572 -10.234 -38.734 1.00 10.00 122 GLY G C 1
ATOM 3518 O O . GLY B 1 129 ? -4.810 -11.162 -38.418 1.00 9.81 122 GLY G O 1
ATOM 3519 N N . ALA B 1 130 ? -6.458 -10.353 -39.723 1.00 9.29 123 ALA G N 1
ATOM 3520 C CA . ALA B 1 130 ? -6.709 -11.621 -40.400 1.00 9.37 123 ALA G CA 1
ATOM 3521 C C . ALA B 1 130 ? -5.468 -12.068 -41.154 1.00 9.32 123 ALA G C 1
ATOM 3522 O O . ALA B 1 130 ? -4.655 -11.239 -41.560 1.00 10.14 123 ALA G O 1
ATOM 3524 N N . PRO B 1 131 ? -5.299 -13.379 -41.325 1.00 9.45 124 PRO G N 1
ATOM 3525 C CA . PRO B 1 131 ? -4.216 -13.862 -42.189 1.00 9.66 124 PRO G CA 1
ATOM 3526 C C . PRO B 1 131 ? -4.471 -13.363 -43.619 1.00 10.21 124 PRO G C 1
ATOM 3527 O O . PRO B 1 131 ? -5.582 -12.953 -43.943 1.00 10.31 124 PRO G O 1
ATOM 3531 N N . GLN B 1 132 ? -3.437 -13.452 -44.450 1.00 10.73 125 GLN G N 1
ATOM 3532 C CA . GLN B 1 132 ? -3.536 -13.261 -45.919 1.00 11.31 125 GLN G CA 1
ATOM 3533 C C . GLN B 1 132 ? -4.240 -14.487 -46.470 1.00 10.59 125 GLN G C 1
ATOM 3534 O O . GLN B 1 132 ? -3.664 -15.583 -46.457 1.00 11.88 125 GLN G O 1
ATOM 3540 N N . MET B 1 133 ? -5.502 -14.363 -46.847 1.00 10.04 126 MET G N 1
ATOM 3541 C CA . MET B 1 133 ? -6.415 -15.512 -47.094 1.00 11.06 126 MET G CA 1
ATOM 3542 C C . MET B 1 133 ? -6.259 -16.061 -48.517 1.00 11.48 126 MET G C 1
ATOM 3543 O O . MET B 1 133 ? -6.046 -15.243 -49.488 1.00 12.69 126 MET G O 1
ATOM 3548 N N . ASN B 1 134 ? -6.437 -17.371 -48.638 1.00 12.47 127 ASN G N 1
ATOM 3549 C CA . ASN B 1 134 ? -6.386 -18.078 -49.941 1.00 12.70 127 ASN G CA 1
ATOM 3550 C C . ASN B 1 134 ? -7.794 -18.264 -50.496 1.00 13.43 127 ASN G C 1
ATOM 3551 O O . ASN B 1 134 ? -8.812 -18.222 -49.772 1.00 13.65 127 ASN G O 1
ATOM 3556 N N . PHE B 1 135 ? -7.846 -18.479 -51.799 1.00 12.98 128 PHE G N 1
ATOM 3557 C CA . PHE B 1 135 ? -9.115 -18.804 -52.485 1.00 14.12 128 PHE G CA 1
ATOM 3558 C C . PHE B 1 135 ? -8.794 -19.682 -53.695 1.00 13.08 128 PHE G C 1
ATOM 3559 O O . PHE B 1 135 ? -8.089 -19.174 -54.579 1.00 13.80 128 PHE G O 1
ATOM 3567 N N . PHE B 1 136 ? -9.241 -20.928 -53.667 1.00 14.22 129 PHE G N 1
ATOM 3568 C CA . PHE B 1 136 ? -9.156 -21.841 -54.823 1.00 14.99 129 PHE G CA 1
ATOM 3569 C C . PHE B 1 136 ? -10.555 -22.039 -55.366 1.00 15.43 129 PHE G C 1
ATOM 3570 O O . PHE B 1 136 ? -11.509 -21.967 -54.602 1.00 15.79 129 PHE G O 1
ATOM 3578 N N . THR B 1 137 ? -10.644 -22.320 -56.680 1.00 14.40 130 THR G N 1
ATOM 3579 C CA . THR B 1 137 ? -11.901 -22.678 -57.361 1.00 16.69 130 THR G CA 1
ATOM 3580 C C . THR B 1 137 ? -11.867 -24.156 -57.744 1.00 16.58 130 THR G C 1
ATOM 3581 O O . THR B 1 137 ? -10.763 -24.724 -57.896 1.00 15.29 130 THR G O 1
ATOM 3585 N N . GLY B 1 138 ? -13.031 -24.745 -57.963 1.00 18.35 131 GLY G N 1
ATOM 3586 C CA . GLY B 1 138 ? -13.131 -26.145 -58.447 1.00 20.90 131 GLY G CA 1
ATOM 3587 C C . GLY B 1 138 ? -14.025 -26.947 -57.541 1.00 24.06 131 GLY G C 1
ATOM 3588 O O . GLY B 1 138 ? -13.529 -27.951 -56.950 1.00 31.36 131 GLY G O 1
ATOM 3589 N N . ARG B 1 139 ? -15.261 -26.483 -57.354 1.00 19.59 132 ARG G N 1
ATOM 3590 C CA . ARG B 1 139 ? -16.266 -27.207 -56.562 1.00 18.40 132 ARG G CA 1
ATOM 3591 C C . ARG B 1 139 ? -17.511 -27.358 -57.419 1.00 17.91 132 ARG G C 1
ATOM 3592 O O . ARG B 1 139 ? -18.244 -26.382 -57.553 1.00 17.69 132 ARG G O 1
ATOM 3600 N N . ALA B 1 140 ? -17.695 -28.555 -57.981 1.00 18.65 133 ALA G N 1
ATOM 3601 C CA . ALA B 1 140 ? -18.887 -28.885 -58.785 1.00 20.78 133 ALA G CA 1
ATOM 3602 C C . ALA B 1 140 ? -20.107 -28.792 -57.883 1.00 20.78 133 ALA G C 1
ATOM 3603 O O . ALA B 1 140 ? -20.016 -29.123 -56.691 1.00 19.89 133 ALA G O 1
ATOM 3605 N N . PRO B 1 141 ? -21.262 -28.343 -58.414 1.00 20.51 134 PRO G N 1
ATOM 3606 C CA . PRO B 1 141 ? -22.504 -28.345 -57.647 1.00 20.34 134 PRO G CA 1
ATOM 3607 C C . PRO B 1 141 ? -22.847 -29.722 -57.062 1.00 21.61 134 PRO G C 1
ATOM 3608 O O . PRO B 1 141 ? -22.764 -30.786 -57.708 1.00 22.70 134 PRO G O 1
ATOM 3612 N N . ALA B 1 142 ? -23.209 -29.726 -55.777 1.00 20.09 135 ALA G N 1
ATOM 3613 C CA . ALA B 1 142 ? -23.728 -30.933 -55.112 1.00 19.89 135 ALA G CA 1
ATOM 3614 C C . ALA B 1 142 ? -24.976 -31.423 -55.865 1.00 20.21 135 ALA G C 1
ATOM 3615 O O . ALA B 1 142 ? -25.770 -30.604 -56.251 1.00 20.30 135 ALA G O 1
ATOM 3617 N N . THR B 1 143 ? -25.113 -32.737 -56.015 1.00 23.26 136 THR G N 1
ATOM 3618 C CA . THR B 1 143 ? -26.363 -33.379 -56.499 1.00 24.82 136 THR G CA 1
ATOM 3619 C C . THR B 1 143 ? -27.162 -33.960 -55.325 1.00 24.80 136 THR G C 1
ATOM 3620 O O . THR B 1 143 ? -28.371 -34.236 -55.511 1.00 24.69 136 THR G O 1
ATOM 3624 N N . GLN B 1 144 ? -26.563 -34.134 -54.147 1.00 24.70 137 GLN G N 1
ATOM 3625 C CA . GLN B 1 144 ? -27.312 -34.656 -52.976 1.00 24.05 137 GLN G CA 1
ATOM 3626 C C . GLN B 1 144 ? -27.061 -33.740 -51.776 1.00 24.91 137 GLN G C 1
ATOM 3627 O O . GLN B 1 144 ? -25.949 -33.284 -51.569 1.00 20.76 137 GLN G O 1
ATOM 3633 N N . PRO B 1 145 ? -28.057 -33.558 -50.897 1.00 23.83 138 PRO G N 1
ATOM 3634 C CA . PRO B 1 145 ? -27.833 -32.855 -49.641 1.00 22.31 138 PRO G CA 1
ATOM 3635 C C . PRO B 1 145 ? -26.958 -33.655 -48.691 1.00 23.23 138 PRO G C 1
ATOM 3636 O O . PRO B 1 145 ? -26.883 -34.877 -48.774 1.00 23.42 138 PRO G O 1
ATOM 3640 N N . ALA B 1 146 ? -26.250 -32.943 -47.812 1.00 21.79 139 ALA G N 1
ATOM 3641 C CA . ALA B 1 146 ? -25.510 -33.588 -46.721 1.00 22.96 139 ALA G CA 1
ATOM 3642 C C . ALA B 1 146 ? -26.502 -34.320 -45.837 1.00 19.57 139 ALA G C 1
ATOM 3643 O O . ALA B 1 146 ? -27.594 -33.828 -45.579 1.00 19.27 139 ALA G O 1
ATOM 3645 N N . PRO B 1 147 ? -26.092 -35.464 -45.271 1.00 23.25 140 PRO G N 1
ATOM 3646 C CA . PRO B 1 147 ? -26.781 -36.023 -44.126 1.00 22.96 140 PRO G CA 1
ATOM 3647 C C . PRO B 1 147 ? -26.651 -35.047 -42.952 1.00 22.89 140 PRO G C 1
ATOM 3648 O O . PRO B 1 147 ? -25.717 -34.243 -42.949 1.00 21.18 140 PRO G O 1
ATOM 3652 N N . ASP B 1 148 ? -27.589 -35.110 -42.006 1.00 19.82 141 ASP G N 1
ATOM 3653 C CA . ASP B 1 148 ? -27.396 -34.520 -40.650 1.00 19.44 141 ASP G CA 1
ATOM 3654 C C . ASP B 1 148 ? -26.452 -35.390 -39.822 1.00 19.65 141 ASP G C 1
ATOM 3655 O O . ASP B 1 148 ? -25.936 -36.410 -40.341 1.00 20.30 141 ASP G O 1
ATOM 3660 N N . GLY B 1 149 ? -26.132 -34.945 -38.594 1.00 19.18 142 GLY G N 1
ATOM 3661 C CA . GLY B 1 149 ? -25.184 -35.613 -37.680 1.00 19.57 142 GLY G CA 1
ATOM 3662 C C . GLY B 1 149 ? -23.721 -35.386 -38.035 1.00 18.86 142 GLY G C 1
ATOM 3663 O O . GLY B 1 149 ? -22.870 -36.166 -37.562 1.00 19.32 142 GLY G O 1
ATOM 3664 N N . LEU B 1 150 ? -23.434 -34.366 -38.851 1.00 19.70 143 LEU G N 1
ATOM 3665 C CA . LEU B 1 150 ? -22.070 -34.092 -39.358 1.00 17.52 143 LEU G CA 1
ATOM 3666 C C . LEU B 1 150 ? -21.520 -32.765 -38.828 1.00 15.99 143 LEU G C 1
ATOM 3667 O O . LEU B 1 150 ? -20.296 -32.644 -38.812 1.00 15.56 143 LEU G O 1
ATOM 3672 N N . VAL B 1 151 ? -22.369 -31.820 -38.457 1.00 15.58 144 VAL G N 1
ATOM 3673 C CA . VAL B 1 151 ? -21.861 -30.498 -37.994 1.00 16.30 144 VAL G CA 1
ATOM 3674 C C . VAL B 1 151 ? -21.872 -30.535 -36.472 1.00 15.81 144 VAL G C 1
ATOM 3675 O O . VAL B 1 151 ? -22.904 -30.813 -35.874 1.00 17.06 144 VAL G O 1
ATOM 3679 N N . PRO B 1 152 ? -20.733 -30.242 -35.816 1.00 14.41 145 PRO G N 1
ATOM 3680 C CA . PRO B 1 152 ? -20.693 -30.223 -34.344 1.00 13.69 145 PRO G CA 1
ATOM 3681 C C . PRO B 1 152 ? -21.687 -29.242 -33.728 1.00 15.45 145 PRO G C 1
ATOM 3682 O O . PRO B 1 152 ? -21.991 -28.191 -34.312 1.00 15.01 145 PRO G O 1
ATOM 3686 N N . GLU B 1 153 ? -22.160 -29.627 -32.549 1.00 14.53 146 GLU G N 1
ATOM 3687 C CA . GLU B 1 153 ? -23.073 -28.878 -31.656 1.00 14.95 146 GLU G CA 1
ATOM 3688 C C . GLU B 1 153 ? -22.272 -28.344 -30.463 1.00 13.89 146 GLU G C 1
ATOM 3689 O O . GLU B 1 153 ? -21.308 -28.948 -30.012 1.00 13.73 146 GLU G O 1
ATOM 3695 N N . PRO B 1 154 ? -22.681 -27.189 -29.886 1.00 12.33 147 PRO G N 1
ATOM 3696 C CA . PRO B 1 154 ? -21.998 -26.652 -28.695 1.00 12.48 147 PRO G CA 1
ATOM 3697 C C . PRO B 1 154 ? -22.100 -27.528 -27.437 1.00 13.66 147 PRO G C 1
ATOM 3698 O O . PRO B 1 154 ? -21.323 -27.325 -26.512 1.00 12.90 147 PRO G O 1
ATOM 3702 N N . PHE B 1 155 ? -23.029 -28.506 -27.446 1.00 13.54 148 PHE G N 1
ATOM 3703 C CA . PHE B 1 155 ? -23.269 -29.449 -26.337 1.00 15.11 148 PHE G CA 1
ATOM 3704 C C . PHE B 1 155 ? -22.584 -30.785 -26.624 1.00 16.82 148 PHE G C 1
ATOM 3705 O O . PHE B 1 155 ? -22.682 -31.664 -25.752 1.00 17.60 148 PHE G O 1
ATOM 3713 N N . HIS B 1 156 ? -21.881 -30.961 -27.760 1.00 16.05 149 HIS G N 1
ATOM 3714 C CA . HIS B 1 156 ? -21.086 -32.196 -27.976 1.00 16.03 149 HIS G CA 1
ATOM 3715 C C . HIS B 1 156 ? -19.865 -32.182 -27.057 1.00 17.38 149 HIS G C 1
ATOM 3716 O O . HIS B 1 156 ? -19.326 -31.133 -26.754 1.00 18.11 149 HIS G O 1
ATOM 3723 N N . THR B 1 157 ? -19.376 -33.367 -26.721 1.00 17.98 150 THR G N 1
ATOM 3724 C CA . THR B 1 157 ? -18.184 -33.584 -25.889 1.00 17.49 150 THR G CA 1
ATOM 3725 C C . THR B 1 157 ? -16.943 -33.351 -26.719 1.00 16.34 150 THR G C 1
ATOM 3726 O O . THR B 1 157 ? -17.026 -33.401 -27.997 1.00 17.63 150 THR G O 1
ATOM 3730 N N . VAL B 1 158 ? -15.845 -33.096 -26.033 1.00 16.00 151 VAL G N 1
ATOM 3731 C CA . VAL B 1 158 ? -14.544 -32.947 -26.701 1.00 17.06 151 VAL G CA 1
ATOM 3732 C C . VAL B 1 158 ? -14.276 -34.222 -27.510 1.00 17.92 151 VAL G C 1
ATOM 3733 O O . VAL B 1 158 ? -13.898 -34.080 -28.664 1.00 16.11 151 VAL G O 1
ATOM 3737 N N . ASP B 1 159 ? -14.532 -35.426 -26.974 1.00 17.77 152 ASP G N 1
ATOM 3738 C CA . ASP B 1 159 ? -14.303 -36.671 -27.763 1.00 18.06 152 ASP G CA 1
ATOM 3739 C C . ASP B 1 159 ? -15.119 -36.634 -29.060 1.00 16.94 152 ASP G C 1
ATOM 3740 O O . ASP B 1 159 ? -14.583 -37.024 -30.128 1.00 17.70 152 ASP G O 1
ATOM 3745 N N . GLN B 1 160 ? -16.389 -36.230 -28.974 1.00 14.96 153 GLN G N 1
ATOM 3746 C CA . GLN B 1 160 ? -17.289 -36.255 -30.141 1.00 16.26 153 GLN G CA 1
ATOM 3747 C C . GLN B 1 160 ? -16.728 -35.309 -31.206 1.00 16.65 153 GLN G C 1
ATOM 3748 O O . GLN B 1 160 ? -16.728 -35.673 -32.412 1.00 16.93 153 GLN G O 1
ATOM 3754 N N . ILE B 1 161 ? -16.289 -34.115 -30.783 1.00 15.99 154 ILE G N 1
ATOM 3755 C CA . ILE B 1 161 ? -15.879 -33.075 -31.771 1.00 15.02 154 ILE G CA 1
ATOM 3756 C C . ILE B 1 161 ? -14.520 -33.467 -32.364 1.00 14.76 154 ILE G C 1
ATOM 3757 O O . ILE B 1 161 ? -14.360 -33.351 -33.622 1.00 14.22 154 ILE G O 1
ATOM 3762 N N . ILE B 1 162 ? -13.564 -33.915 -31.555 1.00 14.03 155 ILE G N 1
ATOM 3763 C CA . ILE B 1 162 ? -12.274 -34.479 -32.051 1.00 15.20 155 ILE G CA 1
ATOM 3764 C C . ILE B 1 162 ? -12.576 -35.579 -33.076 1.00 17.37 155 ILE G C 1
ATOM 3765 O O . ILE B 1 162 ? -12.020 -35.558 -34.188 1.00 16.90 155 ILE G O 1
ATOM 3770 N N . ASN B 1 163 ? -13.493 -36.479 -32.749 1.00 17.50 156 ASN G N 1
ATOM 3771 C CA . ASN B 1 163 ? -13.716 -37.652 -33.628 1.00 17.67 156 ASN G CA 1
ATOM 3772 C C . ASN B 1 163 ? -14.343 -37.185 -34.937 1.00 18.44 156 ASN G C 1
ATOM 3773 O O . ASN B 1 163 ? -13.935 -37.674 -36.045 1.00 17.89 156 ASN G O 1
ATOM 3778 N N . ARG B 1 164 ? -15.244 -36.207 -34.860 1.00 17.93 157 ARG G N 1
ATOM 3779 C CA . ARG B 1 164 ? -15.996 -35.722 -36.029 1.00 18.05 157 ARG G CA 1
ATOM 3780 C C . ARG B 1 164 ? -15.019 -35.064 -37.012 1.00 18.85 157 ARG G C 1
ATOM 3781 O O . ARG B 1 164 ? -15.098 -35.367 -38.216 1.00 17.40 157 ARG G O 1
ATOM 3789 N N . VAL B 1 165 ? -14.110 -34.208 -36.538 1.00 14.70 158 VAL G N 1
ATOM 3790 C CA . VAL B 1 165 ? -13.247 -33.465 -37.490 1.00 15.63 158 VAL G CA 1
ATOM 3791 C C . VAL B 1 165 ? -12.154 -34.421 -38.007 1.00 15.25 158 VAL G C 1
ATOM 3792 O O . VAL B 1 165 ? -11.622 -34.188 -39.086 1.00 16.52 158 VAL G O 1
ATOM 3796 N N . ASN B 1 166 ? -11.782 -35.447 -37.249 1.00 16.14 159 ASN G N 1
ATOM 3797 C CA . ASN B 1 166 ? -10.769 -36.426 -37.709 1.00 18.74 159 ASN G CA 1
ATOM 3798 C C . ASN B 1 166 ? -11.405 -37.224 -38.842 1.00 19.41 159 ASN G C 1
ATOM 3799 O O . ASN B 1 166 ? -10.770 -37.376 -39.902 1.00 18.75 159 ASN G O 1
ATOM 3804 N N . ASP B 1 167 ? -12.661 -37.621 -38.679 1.00 19.73 160 ASP G N 1
ATOM 3805 C CA . ASP B 1 167 ? -13.395 -38.355 -39.745 1.00 20.81 160 ASP G CA 1
ATOM 3806 C C . ASP B 1 167 ? -13.509 -37.450 -40.983 1.00 19.87 160 ASP G C 1
ATOM 3807 O O . ASP B 1 167 ? -13.112 -37.836 -42.109 1.00 18.66 160 ASP G O 1
ATOM 3812 N N . ALA B 1 168 ? -14.009 -36.227 -40.806 1.00 18.49 161 ALA G N 1
ATOM 3813 C CA . ALA B 1 168 ? -14.322 -35.368 -41.968 1.00 17.47 161 ALA G CA 1
ATOM 3814 C C . ALA B 1 168 ? -13.073 -35.016 -42.768 1.00 17.05 161 ALA G C 1
ATOM 3815 O O . ALA B 1 168 ? -13.167 -34.943 -44.033 1.00 18.62 161 ALA G O 1
ATOM 3817 N N . GLY B 1 169 ? -11.958 -34.729 -42.106 1.00 18.60 162 GLY G N 1
ATOM 3818 C CA . GLY B 1 169 ? -10.832 -34.067 -42.786 1.00 18.83 162 GLY G CA 1
ATOM 3819 C C . GLY B 1 169 ? -9.474 -34.595 -42.388 1.00 16.59 162 GLY G C 1
ATOM 3820 O O . GLY B 1 169 ? -8.479 -33.965 -42.760 1.00 19.03 162 GLY G O 1
ATOM 3821 N N . GLU B 1 170 ? -9.422 -35.673 -41.607 1.00 19.09 163 GLU G N 1
ATOM 3822 C CA . GLU B 1 170 ? -8.173 -36.128 -40.954 1.00 20.59 163 GLU G CA 1
ATOM 3823 C C . GLU B 1 170 ? -7.572 -34.962 -40.142 1.00 20.08 163 GLU G C 1
ATOM 3824 O O . GLU B 1 170 ? -6.352 -34.891 -39.971 1.00 19.60 163 GLU G O 1
ATOM 3830 N N . PHE B 1 171 ? -8.397 -34.098 -39.568 1.00 18.46 164 PHE G N 1
ATOM 3831 C CA . PHE B 1 171 ? -7.864 -33.008 -38.723 1.00 17.65 164 PHE G CA 1
ATOM 3832 C C . PHE B 1 171 ? -7.661 -33.545 -37.314 1.00 16.54 164 PHE G C 1
ATOM 3833 O O . PHE B 1 171 ? -8.582 -34.210 -36.787 1.00 18.29 164 PHE G O 1
ATOM 3841 N N . ASP B 1 172 ? -6.517 -33.279 -36.729 1.00 13.93 165 ASP G N 1
ATOM 3842 C CA . ASP B 1 172 ? -6.209 -33.776 -35.368 1.00 13.69 165 ASP G CA 1
ATOM 3843 C C . ASP B 1 172 ? -6.675 -32.729 -34.345 1.00 12.73 165 ASP G C 1
ATOM 3844 O O . ASP B 1 172 ? -7.299 -31.711 -34.712 1.00 12.52 165 ASP G O 1
ATOM 3849 N N . GLU B 1 173 ? -6.438 -33.002 -33.086 1.00 12.42 166 GLU G N 1
ATOM 3850 C CA . GLU B 1 173 ? -7.017 -32.225 -31.955 1.00 12.46 166 GLU G CA 1
ATOM 3851 C C . GLU B 1 173 ? -6.359 -30.846 -31.928 1.00 12.53 166 GLU G C 1
ATOM 3852 O O . GLU B 1 173 ? -7.038 -29.906 -31.498 1.00 12.39 166 GLU G O 1
ATOM 3858 N N . LEU B 1 174 ? -5.117 -30.701 -32.419 1.00 12.15 167 LEU G N 1
ATOM 3859 C CA . LEU B 1 174 ? -4.451 -29.371 -32.489 1.00 12.63 167 LEU G CA 1
ATOM 3860 C C . LEU B 1 174 ? -5.177 -28.540 -33.541 1.00 12.78 167 LEU G C 1
ATOM 3861 O O . LEU B 1 174 ? -5.441 -27.364 -33.289 1.00 11.91 167 LEU G O 1
ATOM 3866 N N . GLU B 1 175 ? -5.510 -29.138 -34.674 1.00 12.01 168 GLU G N 1
ATOM 3867 C CA . GLU B 1 175 ? -6.145 -28.436 -35.792 1.00 12.12 168 GLU G CA 1
ATOM 3868 C C . GLU B 1 175 ? -7.577 -28.056 -35.399 1.00 11.65 168 GLU G C 1
ATOM 3869 O O . GLU B 1 175 ? -8.043 -27.026 -35.865 1.00 11.34 168 GLU G O 1
ATOM 3875 N N . LEU B 1 176 ? -8.235 -28.826 -34.555 1.00 10.70 169 LEU G N 1
ATOM 3876 C CA . LEU B 1 176 ? -9.560 -28.423 -34.025 1.00 10.50 169 LEU G CA 1
ATOM 3877 C C . LEU B 1 176 ? -9.413 -27.068 -33.330 1.00 9.84 169 LEU G C 1
ATOM 3878 O O . LEU B 1 176 ? -10.254 -26.159 -33.560 1.00 10.61 169 LEU G O 1
ATOM 3883 N N . VAL B 1 177 ? -8.404 -26.929 -32.490 1.00 9.66 170 VAL G N 1
ATOM 3884 C CA . VAL B 1 177 ? -8.174 -25.653 -31.761 1.00 10.55 170 VAL G CA 1
ATOM 3885 C C . VAL B 1 177 ? -7.989 -24.533 -32.773 1.00 10.38 170 VAL G C 1
ATOM 3886 O O . VAL B 1 177 ? -8.565 -23.417 -32.732 1.00 9.74 170 VAL G O 1
ATOM 3905 N N . MET B 1 179 ? -8.937 -24.204 -35.950 1.00 9.53 172 MET G N 1
ATOM 3906 C CA . MET B 1 179 ? -10.125 -23.773 -36.719 1.00 9.61 172 MET G CA 1
ATOM 3907 C C . MET B 1 179 ? -11.123 -22.990 -35.836 1.00 9.00 172 MET G C 1
ATOM 3908 O O . MET B 1 179 ? -11.815 -22.131 -36.376 1.00 8.42 172 MET G O 1
ATOM 3913 N N . LEU B 1 180 ? -11.163 -23.218 -34.526 1.00 8.62 173 LEU G N 1
ATOM 3914 C CA . LEU B 1 180 ? -12.016 -22.422 -33.608 1.00 8.02 173 LEU G CA 1
ATOM 3915 C C . LEU B 1 180 ? -11.508 -20.985 -33.461 1.00 8.34 173 LEU G C 1
ATOM 3916 O O . LEU B 1 180 ? -12.266 -20.178 -32.889 1.00 8.24 173 LEU G O 1
ATOM 3921 N N . SER B 1 181 ? -10.329 -20.640 -33.982 1.00 8.05 174 SER G N 1
ATOM 3922 C CA . SER B 1 181 ? -9.900 -19.225 -34.098 1.00 8.54 174 SER G CA 1
ATOM 3923 C C . SER B 1 181 ? -10.992 -18.372 -34.765 1.00 8.76 174 SER G C 1
ATOM 3924 O O . SER B 1 181 ? -11.008 -17.143 -34.511 1.00 8.17 174 SER G O 1
ATOM 3927 N N . ALA B 1 182 ? -11.811 -18.954 -35.632 1.00 8.03 175 ALA G N 1
ATOM 3928 C CA . ALA B 1 182 ? -12.900 -18.215 -36.301 1.00 8.46 175 ALA G CA 1
ATOM 3929 C C . ALA B 1 182 ? -13.847 -17.601 -35.275 1.00 7.82 175 ALA G C 1
ATOM 3930 O O . ALA B 1 182 ? -14.483 -16.577 -35.583 1.00 8.22 175 ALA G O 1
ATOM 3932 N N . HIS B 1 183 ? -13.919 -18.146 -34.053 1.00 7.60 176 HIS G N 1
ATOM 3933 C CA . HIS B 1 183 ? -14.799 -17.564 -33.019 1.00 8.12 176 HIS G CA 1
ATOM 3934 C C . HIS B 1 183 ? -14.262 -16.221 -32.529 1.00 7.43 176 HIS G C 1
ATOM 3935 O O . HIS B 1 183 ? -14.985 -15.510 -31.826 1.00 8.13 176 HIS G O 1
ATOM 3942 N N . SER B 1 184 ? -13.036 -15.836 -32.900 1.00 7.42 177 SER G N 1
ATOM 3943 C CA . SER B 1 184 ? -12.496 -14.489 -32.664 1.00 7.35 177 SER G CA 1
ATOM 3944 C C . SER B 1 184 ? -13.267 -13.433 -33.444 1.00 7.96 177 SER G C 1
ATOM 3945 O O . SER B 1 184 ? -13.109 -12.277 -33.091 1.00 7.32 177 SER G O 1
ATOM 3948 N N . VAL B 1 185 ? -13.979 -13.797 -34.520 1.00 8.17 178 VAL G N 1
ATOM 3949 C CA . VAL B 1 185 ? -14.729 -12.799 -35.333 1.00 7.72 178 VAL G CA 1
ATOM 3950 C C . VAL B 1 185 ? -16.143 -13.344 -35.518 1.00 8.51 178 VAL G C 1
ATOM 3951 O O . VAL B 1 185 ? -16.497 -13.804 -36.621 1.00 8.91 178 VAL G O 1
ATOM 3955 N N . ALA B 1 186 ? -16.953 -13.331 -34.468 1.00 9.16 179 ALA G N 1
ATOM 3956 C CA . ALA B 1 186 ? -18.138 -14.206 -34.412 1.00 8.97 179 ALA G CA 1
ATOM 3957 C C . ALA B 1 186 ? -19.089 -13.819 -33.317 1.00 8.67 179 ALA G C 1
ATOM 3958 O O . ALA B 1 186 ? -18.640 -13.421 -32.231 1.00 10.61 179 ALA G O 1
ATOM 3960 N N . ALA B 1 187 ? -20.375 -14.000 -33.609 1.00 9.27 180 ALA G N 1
ATOM 3961 C CA . ALA B 1 187 ? -21.405 -13.758 -32.596 1.00 9.04 180 ALA G CA 1
ATOM 3962 C C . ALA B 1 187 ? -22.512 -14.784 -32.704 1.00 9.94 180 ALA G C 1
ATOM 3963 O O . ALA B 1 187 ? -22.583 -15.517 -33.694 1.00 9.32 180 ALA G O 1
ATOM 3965 N N . VAL B 1 188 ? -23.311 -14.875 -31.634 1.00 9.32 181 VAL G N 1
ATOM 3966 C CA . VAL B 1 188 ? -24.303 -15.961 -31.462 1.00 9.60 181 VAL G CA 1
ATOM 3967 C C . VAL B 1 188 ? -25.706 -15.378 -31.527 1.00 10.17 181 VAL G C 1
ATOM 3968 O O . VAL B 1 188 ? -26.080 -14.595 -30.645 1.00 9.77 181 VAL G O 1
ATOM 3972 N N . ASN B 1 189 ? -26.478 -15.787 -32.530 1.00 9.87 182 ASN G N 1
ATOM 3973 C CA . ASN B 1 189 ? -27.829 -15.230 -32.737 1.00 10.00 182 ASN G CA 1
ATOM 3974 C C . ASN B 1 189 ? -28.932 -16.127 -32.191 1.00 11.83 182 ASN G C 1
ATOM 3975 O O . ASN B 1 189 ? -30.045 -15.609 -32.005 1.00 14.22 182 ASN G O 1
ATOM 3980 N N . ASP B 1 190 ? -28.673 -17.411 -32.079 1.00 11.39 183 ASP G N 1
ATOM 3981 C CA . ASP B 1 190 ? -29.780 -18.408 -31.947 1.00 12.29 183 ASP G CA 1
ATOM 3982 C C . ASP B 1 190 ? -29.657 -19.276 -30.701 1.00 13.43 183 ASP G C 1
ATOM 3983 O O . ASP B 1 190 ? -30.291 -20.323 -30.688 1.00 18.03 183 ASP G O 1
ATOM 3988 N N . VAL B 1 191 ? -28.889 -18.888 -29.701 1.00 12.92 184 VAL G N 1
ATOM 3989 C CA . VAL B 1 191 ? -28.747 -19.730 -28.484 1.00 13.56 184 VAL G CA 1
ATOM 3990 C C . VAL B 1 191 ? -29.553 -19.088 -27.371 1.00 15.38 184 VAL G C 1
ATOM 3991 O O . VAL B 1 191 ? -30.268 -19.788 -26.676 1.00 16.28 184 VAL G O 1
ATOM 3995 N N . ASP B 1 192 ? -29.382 -17.804 -27.184 1.00 13.30 185 ASP G N 1
ATOM 3996 C CA . ASP B 1 192 ? -30.159 -17.032 -26.197 1.00 13.65 185 ASP G CA 1
ATOM 3997 C C . ASP B 1 192 ? -31.359 -16.438 -26.897 1.00 15.52 185 ASP G C 1
ATOM 3998 O O . ASP B 1 192 ? -31.229 -15.597 -27.780 1.00 15.49 185 ASP G O 1
ATOM 4003 N N . PRO B 1 193 ? -32.592 -16.902 -26.602 1.00 16.34 186 PRO G N 1
ATOM 4004 C CA . PRO B 1 193 ? -33.727 -16.439 -27.375 1.00 16.89 186 PRO G CA 1
ATOM 4005 C C . PRO B 1 193 ? -34.129 -15.008 -27.042 1.00 17.97 186 PRO G C 1
ATOM 4006 O O . PRO B 1 193 ? -34.996 -14.463 -27.723 1.00 23.85 186 PRO G O 1
ATOM 4010 N N . THR B 1 194 ? -33.520 -14.405 -26.032 1.00 14.70 187 THR G N 1
ATOM 4011 C CA . THR B 1 194 ? -33.838 -13.031 -25.590 1.00 17.29 187 THR G CA 1
ATOM 4012 C C . THR B 1 194 ? -32.954 -12.011 -26.299 1.00 16.30 187 THR G C 1
ATOM 4013 O O . THR B 1 194 ? -33.223 -10.779 -26.158 1.00 19.21 187 THR G O 1
ATOM 4017 N N . VAL B 1 195 ? -31.863 -12.419 -26.941 1.00 15.57 188 VAL G N 1
ATOM 4018 C CA . VAL B 1 195 ? -30.900 -11.414 -27.510 1.00 15.23 188 VAL G CA 1
ATOM 4019 C C . VAL B 1 195 ? -30.079 -12.075 -28.612 1.00 14.88 188 VAL G C 1
ATOM 4020 O O . VAL B 1 195 ? -29.596 -13.198 -28.429 1.00 13.51 188 VAL G O 1
ATOM 4024 N N . GLN B 1 196 ? -29.965 -11.381 -29.742 1.00 13.31 189 GLN G N 1
ATOM 4025 C CA . GLN B 1 196 ? -29.195 -11.852 -30.916 1.00 14.04 189 GLN G CA 1
ATOM 4026 C C . GLN B 1 196 ? -27.880 -11.091 -30.973 1.00 13.12 189 GLN G C 1
ATOM 4027 O O . GLN B 1 196 ? -27.878 -9.861 -30.705 1.00 16.27 189 GLN G O 1
ATOM 4033 N N . GLY B 1 197 ? -26.819 -11.756 -31.372 1.00 11.92 190 GLY G N 1
ATOM 4034 C CA . GLY B 1 197 ? -25.552 -11.088 -31.701 1.00 10.50 190 GLY G CA 1
ATOM 4035 C C . GLY B 1 197 ? -24.612 -10.975 -30.528 1.00 10.09 190 GLY G C 1
ATOM 4036 O O . GLY B 1 197 ? -23.821 -10.032 -30.507 1.00 9.91 190 GLY G O 1
ATOM 4037 N N . LEU B 1 198 ? -24.628 -11.929 -29.597 1.00 9.83 191 LEU G N 1
ATOM 4038 C CA . LEU B 1 198 ? -23.672 -11.932 -28.459 1.00 9.60 191 LEU G CA 1
ATOM 4039 C C . LEU B 1 198 ? -22.300 -12.440 -28.916 1.00 9.04 191 LEU G C 1
ATOM 4040 O O . LEU B 1 198 ? -22.206 -13.582 -29.375 1.00 9.64 191 LEU G O 1
ATOM 4045 N N . PRO B 1 199 ? -21.224 -11.640 -28.881 1.00 9.09 192 PRO G N 1
ATOM 4046 C CA . PRO B 1 199 ? -19.944 -12.108 -29.418 1.00 8.67 192 PRO G CA 1
ATOM 4047 C C . PRO B 1 199 ? -19.262 -13.138 -28.511 1.00 8.04 192 PRO G C 1
ATOM 4048 O O . PRO B 1 199 ? -19.441 -13.159 -27.276 1.00 8.44 192 PRO G O 1
ATOM 4052 N N . PHE B 1 200 ? -18.434 -13.961 -29.138 1.00 7.91 193 PHE G N 1
ATOM 4053 C CA . PHE B 1 200 ? -17.618 -14.939 -28.415 1.00 8.10 193 PHE G CA 1
ATOM 4054 C C . PHE B 1 200 ? -16.389 -14.290 -27.782 1.00 7.65 193 PHE G C 1
ATOM 4055 O O . PHE B 1 200 ? -15.822 -14.898 -26.842 1.00 7.69 193 PHE G O 1
ATOM 4063 N N . ASP B 1 201 ? -15.898 -13.159 -28.288 1.00 6.99 194 ASP G N 1
ATOM 4064 C CA . ASP B 1 201 ? -14.787 -12.408 -27.664 1.00 6.97 194 ASP G CA 1
ATOM 4065 C C . ASP B 1 201 ? -15.108 -10.909 -27.695 1.00 7.94 194 ASP G C 1
ATOM 4066 O O . ASP B 1 201 ? -16.097 -10.507 -28.294 1.00 8.06 194 ASP G O 1
ATOM 4071 N N . SER B 1 202 ? -14.317 -10.155 -26.987 1.00 8.35 195 SER G N 1
ATOM 4072 C CA . SER B 1 202 ? -14.556 -8.709 -26.787 1.00 8.43 195 SER G CA 1
ATOM 4073 C C . SER B 1 202 ? -14.208 -7.935 -28.072 1.00 8.34 195 SER G C 1
ATOM 4074 O O . SER B 1 202 ? -14.425 -6.689 -28.091 1.00 9.22 195 SER G O 1
ATOM 4077 N N . THR B 1 203 ? -13.646 -8.610 -29.070 1.00 7.66 196 THR G N 1
ATOM 4078 C CA . THR B 1 203 ? -13.168 -7.970 -30.312 1.00 8.10 196 THR G CA 1
ATOM 4079 C C . THR B 1 203 ? -13.698 -8.728 -31.519 1.00 8.62 196 THR G C 1
ATOM 4080 O O . THR B 1 203 ? -12.919 -9.252 -32.317 1.00 7.82 196 THR G O 1
ATOM 4084 N N . PRO B 1 204 ? -15.016 -8.824 -31.729 1.00 8.73 197 PRO G N 1
ATOM 4085 C CA . PRO B 1 204 ? -15.549 -9.604 -32.847 1.00 8.51 197 PRO G CA 1
ATOM 4086 C C . PRO B 1 204 ? -15.272 -8.993 -34.231 1.00 8.57 197 PRO G C 1
ATOM 4087 O O . PRO B 1 204 ? -15.502 -9.697 -35.210 1.00 9.15 197 PRO G O 1
ATOM 4091 N N . GLY B 1 205 ? -14.737 -7.770 -34.266 1.00 9.49 198 GLY G N 1
ATOM 4092 C CA . GLY B 1 205 ? -14.290 -7.158 -35.529 1.00 9.61 198 GLY G CA 1
ATOM 4093 C C . GLY B 1 205 ? -12.816 -7.368 -35.780 1.00 10.32 198 GLY G C 1
ATOM 4094 O O . GLY B 1 205 ? -12.334 -6.877 -36.817 1.00 11.76 198 GLY G O 1
ATOM 4095 N N . ILE B 1 206 ? -12.105 -8.048 -34.897 1.00 9.09 199 ILE G N 1
ATOM 4096 C CA . ILE B 1 206 ? -10.622 -8.122 -34.958 1.00 9.18 199 ILE G CA 1
ATOM 4097 C C . ILE B 1 206 ? -10.243 -9.596 -34.861 1.00 9.41 199 ILE G C 1
ATOM 4098 O O . ILE B 1 206 ? -10.644 -10.252 -33.878 1.00 8.65 199 ILE G O 1
ATOM 4103 N N . PHE B 1 207 ? -9.503 -10.068 -35.847 1.00 8.45 200 PHE G N 1
ATOM 4104 C CA . PHE B 1 207 ? -8.953 -11.429 -35.830 1.00 8.53 200 PHE G CA 1
ATOM 4105 C C . PHE B 1 207 ? -7.747 -11.390 -34.923 1.00 8.53 200 PHE G C 1
ATOM 4106 O O . PHE B 1 207 ? -6.673 -10.896 -35.309 1.00 8.63 200 PHE G O 1
ATOM 4114 N N . ASP B 1 208 ? -7.917 -11.854 -33.691 1.00 8.51 201 ASP G N 1
ATOM 4115 C CA . ASP B 1 208 ? -6.878 -11.800 -32.639 1.00 8.13 201 ASP G CA 1
ATOM 4116 C C . ASP B 1 208 ? -7.077 -12.992 -31.700 1.00 8.09 201 ASP G C 1
ATOM 4117 O O . ASP B 1 208 ? -7.915 -13.883 -31.973 1.00 7.33 201 ASP G O 1
ATOM 4122 N N . SER B 1 209 ? -6.294 -13.025 -30.634 1.00 8.18 202 SER G N 1
ATOM 4123 C CA . SER B 1 209 ? -6.319 -14.162 -29.696 1.00 8.28 202 SER G CA 1
ATOM 4124 C C . SER B 1 209 ? -7.216 -13.835 -28.506 1.00 8.61 202 SER G C 1
ATOM 4125 O O . SER B 1 209 ? -7.140 -14.568 -27.494 1.00 8.90 202 SER G O 1
ATOM 4128 N N . GLN B 1 210 ? -8.032 -12.777 -28.540 1.00 8.00 203 GLN G N 1
ATOM 4129 C CA . GLN B 1 210 ? -8.877 -12.493 -27.351 1.00 7.58 203 GLN G CA 1
ATOM 4130 C C . GLN B 1 210 ? -9.822 -13.660 -27.087 1.00 6.98 203 GLN G C 1
ATOM 4131 O O . GLN B 1 210 ? -10.150 -13.894 -25.939 1.00 6.58 203 GLN G O 1
ATOM 4137 N N . PHE B 1 211 ? -10.286 -14.367 -28.095 1.00 7.03 204 PHE G N 1
ATOM 4138 C CA . PHE B 1 211 ? -11.111 -15.563 -27.908 1.00 7.85 204 PHE G CA 1
ATOM 4139 C C . PHE B 1 211 ? -10.400 -16.583 -27.001 1.00 8.49 204 PHE G C 1
ATOM 4140 O O . PHE B 1 211 ? -11.027 -17.105 -26.073 1.00 8.56 204 PHE G O 1
ATOM 4148 N N . PHE B 1 212 ? -9.108 -16.825 -27.235 1.00 8.30 205 PHE G N 1
ATOM 4149 C CA . PHE B 1 212 ? -8.306 -17.810 -26.466 1.00 8.00 205 PHE G CA 1
ATOM 4150 C C . PHE B 1 212 ? -8.010 -17.266 -25.073 1.00 8.39 205 PHE G C 1
ATOM 4151 O O . PHE B 1 212 ? -7.921 -18.084 -24.134 1.00 9.03 205 PHE G O 1
ATOM 4159 N N . VAL B 1 213 ? -7.847 -15.952 -24.890 1.00 7.89 206 VAL G N 1
ATOM 4160 C CA . VAL B 1 213 ? -7.684 -15.342 -23.546 1.00 8.25 206 VAL G CA 1
ATOM 4161 C C . VAL B 1 213 ? -9.001 -15.534 -22.792 1.00 8.22 206 VAL G C 1
ATOM 4162 O O . VAL B 1 213 ? -9.032 -15.974 -21.627 1.00 8.94 206 VAL G O 1
ATOM 4166 N N . GLU B 1 214 ? -10.094 -15.018 -23.368 1.00 7.82 207 GLU G N 1
ATOM 4167 C CA . GLU B 1 214 ? -11.329 -14.797 -22.573 1.00 7.75 207 GLU G CA 1
ATOM 4168 C C . GLU B 1 214 ? -12.049 -16.104 -22.223 1.00 8.32 207 GLU G C 1
ATOM 4169 O O . GLU B 1 214 ? -12.728 -16.165 -21.185 1.00 7.49 207 GLU G O 1
ATOM 4175 N N . THR B 1 215 ? -11.991 -17.117 -23.092 1.00 8.33 208 THR G N 1
ATOM 4176 C CA . THR B 1 215 ? -12.549 -18.460 -22.792 1.00 8.55 208 THR G CA 1
ATOM 4177 C C . THR B 1 215 ? -11.793 -19.122 -21.636 1.00 8.77 208 THR G C 1
ATOM 4178 O O . THR B 1 215 ? -12.379 -20.028 -21.039 1.00 8.63 208 THR G O 1
ATOM 4182 N N . GLN B 1 216 ? -10.596 -18.663 -21.302 1.00 8.77 209 GLN G N 1
ATOM 4183 C CA . GLN B 1 216 ? -9.763 -19.250 -20.208 1.00 9.22 209 GLN G CA 1
ATOM 4184 C C . GLN B 1 216 ? -10.142 -18.601 -18.895 1.00 9.55 209 GLN G C 1
ATOM 4185 O O . GLN B 1 216 ? -9.786 -19.123 -17.820 1.00 10.59 209 GLN G O 1
ATOM 4191 N N . LEU B 1 217 ? -10.856 -17.484 -18.938 1.00 9.71 210 LEU G N 1
ATOM 4192 C CA . LEU B 1 217 ? -11.287 -16.835 -17.674 1.00 9.05 210 LEU G CA 1
ATOM 4193 C C . LEU B 1 217 ? -12.364 -17.656 -16.984 1.00 9.41 210 LEU G C 1
ATOM 4194 O O . LEU B 1 217 ? -13.131 -18.416 -17.610 1.00 9.12 210 LEU G O 1
ATOM 4199 N N . ARG B 1 218 ? -12.501 -17.463 -15.674 1.00 9.19 211 ARG G N 1
ATOM 4200 C CA . ARG B 1 218 ? -13.608 -18.076 -14.922 1.00 11.67 211 ARG G CA 1
ATOM 4201 C C . ARG B 1 218 ? -14.935 -17.503 -15.411 1.00 10.01 211 ARG G C 1
ATOM 4202 O O . ARG B 1 218 ? -15.061 -16.309 -15.470 1.00 9.44 211 ARG G O 1
ATOM 4210 N N . GLY B 1 219 ? -15.869 -18.378 -15.773 1.00 9.27 212 GLY G N 1
ATOM 4211 C CA . GLY B 1 219 ? -17.237 -17.973 -16.093 1.00 9.79 212 GLY G CA 1
ATOM 4212 C C . GLY B 1 219 ? -17.950 -17.503 -14.843 1.00 11.30 212 GLY G C 1
ATOM 4213 O O . GLY B 1 219 ? -17.913 -18.221 -13.829 1.00 15.26 212 GLY G O 1
ATOM 4214 N N . THR B 1 220 ? -18.550 -16.341 -14.882 1.00 9.97 213 THR G N 1
ATOM 4215 C CA . THR B 1 220 ? -19.217 -15.767 -13.684 1.00 10.89 213 THR G CA 1
ATOM 4216 C C . THR B 1 220 ? -20.675 -15.383 -13.913 1.00 11.10 213 THR G C 1
ATOM 4217 O O . THR B 1 220 ? -21.386 -15.193 -12.912 1.00 10.90 213 THR G O 1
ATOM 4221 N N . ALA B 1 221 ? -21.134 -15.263 -15.149 1.00 10.37 214 ALA G N 1
ATOM 4222 C CA . ALA B 1 221 ? -22.520 -14.849 -15.388 1.00 10.45 214 ALA G CA 1
ATOM 4223 C C . ALA B 1 221 ? -22.921 -15.154 -16.809 1.00 10.71 214 ALA G C 1
ATOM 4224 O O . ALA B 1 221 ? -22.065 -15.100 -17.722 1.00 11.37 214 ALA G O 1
ATOM 4226 N N . PHE B 1 222 ? -24.203 -15.402 -16.984 1.00 10.41 215 PHE G N 1
ATOM 4227 C CA . PHE B 1 222 ? -24.799 -15.427 -18.340 1.00 10.69 215 PHE G CA 1
ATOM 4228 C C . PHE B 1 222 ? -25.002 -13.968 -18.757 1.00 11.78 215 PHE G C 1
ATOM 4229 O O . PHE B 1 222 ? -25.442 -13.150 -17.957 1.00 12.37 215 PHE G O 1
ATOM 4237 N N . PRO B 1 223 ? -24.750 -13.630 -20.033 1.00 10.46 216 PRO G N 1
ATOM 4238 C CA . PRO B 1 223 ? -24.902 -12.261 -20.515 1.00 11.01 216 PRO G CA 1
ATOM 4239 C C . PRO B 1 223 ? -26.360 -11.858 -20.702 1.00 11.85 216 PRO G C 1
ATOM 4240 O O . PRO B 1 223 ? -26.671 -10.647 -20.707 1.00 13.82 216 PRO G O 1
ATOM 4244 N N . GLY B 1 224 ? -27.211 -12.817 -20.922 1.00 11.07 217 GLY G N 1
ATOM 4245 C CA . GLY B 1 224 ? -28.650 -12.549 -21.100 1.00 11.42 217 GLY G CA 1
ATOM 4246 C C . GLY B 1 224 ? -29.408 -13.515 -20.242 1.00 12.55 217 GLY G C 1
ATOM 4247 O O . GLY B 1 224 ? -29.255 -13.432 -19.022 1.00 14.11 217 GLY G O 1
ATOM 4248 N N . SER B 1 225 ? -30.169 -14.427 -20.810 1.00 11.99 218 SER G N 1
ATOM 4249 C CA . SER B 1 225 ? -30.922 -15.419 -20.016 1.00 13.60 218 SER G CA 1
ATOM 4250 C C . SER B 1 225 ? -30.003 -16.570 -19.616 1.00 13.39 218 SER G C 1
ATOM 4251 O O . SER B 1 225 ? -29.031 -16.873 -20.322 1.00 12.44 218 SER G O 1
ATOM 4254 N N . GLY B 1 226 ? -30.335 -17.199 -18.489 1.00 12.50 219 GLY G N 1
ATOM 4255 C CA . GLY B 1 226 ? -29.546 -18.300 -17.946 1.00 12.28 219 GLY G CA 1
ATOM 4256 C C . GLY B 1 226 ? -29.971 -19.647 -18.477 1.00 12.29 219 GLY G C 1
ATOM 4257 O O . GLY B 1 226 ? -31.162 -19.855 -18.765 1.00 12.34 219 GLY G O 1
ATOM 4258 N N . GLY B 1 227 ? -29.029 -20.554 -18.667 1.00 11.77 220 GLY G N 1
ATOM 4259 C CA . GLY B 1 227 ? -29.328 -21.984 -18.783 1.00 12.96 220 GLY G CA 1
ATOM 4260 C C . GLY B 1 227 ? -29.736 -22.438 -20.182 1.00 12.63 220 GLY G C 1
ATOM 4261 O O . GLY B 1 227 ? -30.242 -23.535 -20.306 1.00 13.02 220 GLY G O 1
ATOM 4262 N N . ASN B 1 228 ? -29.445 -21.674 -21.227 1.00 11.44 221 ASN G N 1
ATOM 4263 C CA . ASN B 1 228 ? -29.777 -22.102 -22.596 1.00 11.86 221 ASN G CA 1
ATOM 4264 C C . ASN B 1 228 ? -28.917 -23.311 -22.975 1.00 12.08 221 ASN G C 1
ATOM 4265 O O . ASN B 1 228 ? -27.726 -23.339 -22.619 1.00 12.04 221 ASN G O 1
ATOM 4270 N N . GLN B 1 229 ? -29.490 -24.292 -23.693 1.00 14.35 222 GLN G N 1
ATOM 4271 C CA . GLN B 1 229 ? -28.740 -25.509 -24.090 1.00 15.27 222 GLN G CA 1
ATOM 4272 C C . GLN B 1 229 ? -27.478 -25.144 -24.902 1.00 14.14 222 GLN G C 1
ATOM 4273 O O . GLN B 1 229 ? -27.560 -24.342 -25.844 1.00 15.28 222 GLN G O 1
ATOM 4279 N N . GLY B 1 230 ? -26.338 -25.670 -24.458 1.00 12.31 223 GLY G N 1
ATOM 4280 C CA . GLY B 1 230 ? -25.025 -25.450 -25.102 1.00 13.22 223 GLY G CA 1
ATOM 4281 C C . GLY B 1 230 ? -24.317 -24.194 -24.612 1.00 12.63 223 GLY G C 1
ATOM 4282 O O . GLY B 1 230 ? -23.171 -23.983 -25.030 1.00 12.05 223 GLY G O 1
ATOM 4283 N N . GLU B 1 231 ? -24.971 -23.363 -23.795 1.00 10.90 224 GLU G N 1
ATOM 4284 C CA . GLU B 1 231 ? -24.382 -22.103 -23.242 1.00 9.96 224 GLU G CA 1
ATOM 4285 C C . GLU B 1 231 ? -23.845 -22.374 -21.837 1.00 10.30 224 GLU G C 1
ATOM 4286 O O . GLU B 1 231 ? -24.447 -23.163 -21.077 1.00 11.80 224 GLU G O 1
ATOM 4292 N N . VAL B 1 232 ? -22.751 -21.719 -21.481 1.00 9.29 225 VAL G N 1
ATOM 4293 C CA . VAL B 1 232 ? -22.200 -21.752 -20.115 1.00 9.58 225 VAL G CA 1
ATOM 4294 C C . VAL B 1 232 ? -21.956 -20.317 -19.698 1.00 10.03 225 VAL G C 1
ATOM 4295 O O . VAL B 1 232 ? -22.028 -19.418 -20.548 1.00 9.72 225 VAL G O 1
ATOM 4299 N N . GLU B 1 233 ? -21.737 -20.098 -18.414 1.00 10.28 226 GLU G N 1
ATOM 4300 C CA . GLU B 1 233 ? -21.467 -18.715 -17.969 1.00 9.69 226 GLU G CA 1
ATOM 4301 C C . GLU B 1 233 ? -20.233 -18.158 -18.682 1.00 9.14 226 GLU G C 1
ATOM 4302 O O . GLU B 1 233 ? -19.261 -18.894 -18.894 1.00 9.64 226 GLU G O 1
ATOM 4308 N N . SER B 1 234 ? -20.231 -16.856 -18.941 1.00 8.98 227 SER G N 1
ATOM 4309 C CA . SER B 1 234 ? -19.086 -16.134 -19.551 1.00 8.77 227 SER G CA 1
ATOM 4310 C C . SER B 1 234 ? -18.463 -15.245 -18.485 1.00 8.49 227 SER G C 1
ATOM 4311 O O . SER B 1 234 ? -19.011 -15.062 -17.395 1.00 8.16 227 SER G O 1
ATOM 4314 N N . PRO B 1 235 ? -17.287 -14.647 -18.769 1.00 8.51 228 PRO G N 1
ATOM 4315 C CA . PRO B 1 235 ? -16.583 -13.802 -17.825 1.00 8.79 228 PRO G CA 1
ATOM 4316 C C . PRO B 1 235 ? -16.868 -12.307 -17.974 1.00 9.01 228 PRO G C 1
ATOM 4317 O O . PRO B 1 235 ? -16.400 -11.544 -17.165 1.00 10.80 228 PRO G O 1
ATOM 4321 N N . LEU B 1 236 ? -17.593 -11.910 -19.008 1.00 8.89 229 LEU G N 1
ATOM 4322 C CA . LEU B 1 236 ? -17.850 -10.475 -19.285 1.00 9.90 229 LEU G CA 1
ATOM 4323 C C . LEU B 1 236 ? -19.299 -10.243 -19.663 1.00 9.86 229 LEU G C 1
ATOM 4324 O O . LEU B 1 236 ? -19.917 -11.023 -20.401 1.00 8.73 229 LEU G O 1
ATOM 4329 N N . PRO B 1 237 ? -19.873 -9.088 -19.247 1.00 11.27 230 PRO G N 1
ATOM 4330 C CA . PRO B 1 237 ? -21.172 -8.708 -19.747 1.00 10.55 230 PRO G CA 1
ATOM 4331 C C . PRO B 1 237 ? -21.082 -8.648 -21.278 1.00 9.25 230 PRO G C 1
ATOM 4332 O O . PRO B 1 237 ? -20.083 -8.142 -21.847 1.00 9.54 230 PRO G O 1
ATOM 4336 N N . GLY B 1 238 ? -22.137 -9.119 -21.914 1.00 9.28 231 GLY G N 1
ATOM 4337 C CA . GLY B 1 238 ? -22.330 -9.049 -23.373 1.00 9.57 231 GLY G CA 1
ATOM 4338 C C . GLY B 1 238 ? -21.676 -10.213 -24.095 1.00 9.38 231 GLY G C 1
ATOM 4339 O O . GLY B 1 238 ? -21.967 -10.390 -25.267 1.00 9.38 231 GLY G O 1
ATOM 4340 N N . GLU B 1 239 ? -20.730 -10.897 -23.453 1.00 9.38 232 GLU G N 1
ATOM 4341 C CA . GLU B 1 239 ? -19.944 -11.983 -24.086 1.00 8.82 232 GLU G CA 1
ATOM 4342 C C . GLU B 1 239 ? -20.672 -13.300 -23.803 1.00 8.99 232 GLU G C 1
ATOM 4343 O O . GLU B 1 239 ? -21.088 -13.495 -22.677 1.00 8.86 232 GLU G O 1
ATOM 4349 N N . ILE B 1 240 ? -20.853 -14.107 -24.814 1.00 8.66 233 ILE G N 1
ATOM 4350 C CA . ILE B 1 240 ? -21.362 -15.504 -24.698 1.00 8.21 233 ILE G CA 1
ATOM 4351 C C . ILE B 1 240 ? -20.197 -16.479 -24.680 1.00 9.01 233 ILE G C 1
ATOM 4352 O O . ILE B 1 240 ? -19.179 -16.249 -25.311 1.00 8.52 233 ILE G O 1
ATOM 4357 N N . ARG B 1 241 ? -20.400 -17.580 -23.957 1.00 7.85 234 ARG G N 1
ATOM 4358 C CA . ARG B 1 241 ? -19.475 -18.725 -24.005 1.00 7.92 234 ARG G CA 1
ATOM 4359 C C . ARG B 1 241 ? -20.304 -19.972 -24.233 1.00 8.64 234 ARG G C 1
ATOM 4360 O O . ARG B 1 241 ? -21.364 -20.085 -23.607 1.00 8.41 234 ARG G O 1
ATOM 4368 N N . ILE B 1 242 ? -19.813 -20.867 -25.061 1.00 9.07 235 ILE G N 1
ATOM 4369 C CA . ILE B 1 242 ? -20.515 -22.141 -25.316 1.00 9.44 235 ILE G CA 1
ATOM 4370 C C . ILE B 1 242 ? -19.734 -23.264 -24.650 1.00 9.56 235 ILE G C 1
ATOM 4371 O O . ILE B 1 242 ? -18.518 -23.164 -24.395 1.00 9.64 235 ILE G O 1
ATOM 4376 N N . GLN B 1 243 ? -20.442 -24.348 -24.342 1.00 10.18 236 GLN G N 1
ATOM 4377 C CA . GLN B 1 243 ? -19.898 -25.495 -23.552 1.00 11.93 236 GLN G CA 1
ATOM 4378 C C . GLN B 1 243 ? -18.699 -26.119 -24.264 1.00 10.63 236 GLN G C 1
ATOM 4379 O O . GLN B 1 243 ? -17.679 -26.343 -23.626 1.00 10.94 236 GLN G O 1
ATOM 4385 N N . SER B 1 244 ? -18.761 -26.292 -25.585 1.00 10.95 237 SER G N 1
ATOM 4386 C CA . SER B 1 244 ? -17.700 -26.962 -26.372 1.00 11.12 237 SER G CA 1
ATOM 4387 C C . SER B 1 244 ? -16.398 -26.161 -26.266 1.00 10.46 237 SER G C 1
ATOM 4388 O O . SER B 1 244 ? -15.364 -26.715 -25.942 1.00 10.71 237 SER G O 1
ATOM 4391 N N . ASP B 1 245 ? -16.465 -24.837 -26.466 1.00 9.53 238 ASP G N 1
ATOM 4392 C CA . ASP B 1 245 ? -15.241 -23.992 -26.373 1.00 9.80 238 ASP G CA 1
ATOM 4393 C C . ASP B 1 245 ? -14.684 -24.111 -24.960 1.00 9.53 238 ASP G C 1
ATOM 4394 O O . ASP B 1 245 ? -13.463 -24.173 -24.756 1.00 9.93 238 ASP G O 1
ATOM 4399 N N . GLU B 1 246 ? -15.557 -24.009 -23.956 1.00 9.41 239 GLU G N 1
ATOM 4400 C CA . GLU B 1 246 ? -15.112 -23.979 -22.548 1.00 10.05 239 GLU G CA 1
ATOM 4401 C C . GLU B 1 246 ? -14.348 -25.276 -22.273 1.00 10.23 239 GLU G C 1
ATOM 4402 O O . GLU B 1 246 ? -13.288 -25.230 -21.628 1.00 10.04 239 GLU G O 1
ATOM 4408 N N . THR B 1 247 ? -14.916 -26.393 -22.721 1.00 11.02 240 THR G N 1
ATOM 4409 C CA . THR B 1 247 ? -14.289 -27.695 -22.405 1.00 11.14 240 THR G CA 1
ATOM 4410 C C . THR B 1 247 ? -13.031 -27.929 -23.223 1.00 11.35 240 THR G C 1
ATOM 4411 O O . THR B 1 247 ? -12.076 -28.488 -22.668 1.00 11.17 240 THR G O 1
ATOM 4415 N N . ILE B 1 248 ? -12.984 -27.511 -24.489 1.00 11.29 241 ILE G N 1
ATOM 4416 C CA . ILE B 1 248 ? -11.763 -27.733 -25.317 1.00 10.88 241 ILE G CA 1
ATOM 4417 C C . ILE B 1 248 ? -10.625 -26.935 -24.706 1.00 10.64 241 ILE G C 1
ATOM 4418 O O . ILE B 1 248 ? -9.456 -27.397 -24.673 1.00 11.13 241 ILE G O 1
ATOM 4423 N N . ALA B 1 249 ? -10.933 -25.752 -24.166 1.00 10.20 242 ALA G N 1
ATOM 4424 C CA . ALA B 1 249 ? -9.908 -24.878 -23.565 1.00 10.35 242 ALA G CA 1
ATOM 4425 C C . ALA B 1 249 ? -9.316 -25.489 -22.285 1.00 10.18 242 ALA G C 1
ATOM 4426 O O . ALA B 1 249 ? -8.261 -25.087 -21.892 1.00 10.65 242 ALA G O 1
ATOM 4428 N N . ARG B 1 250 ? -9.997 -26.476 -21.702 1.00 11.22 243 ARG G N 1
ATOM 4429 C CA . ARG B 1 250 ? -9.586 -27.023 -20.393 1.00 11.88 243 ARG G CA 1
ATOM 4430 C C . ARG B 1 250 ? -9.219 -28.485 -20.534 1.00 14.23 243 ARG G C 1
ATOM 4431 O O . ARG B 1 250 ? -8.732 -29.029 -19.541 1.00 15.65 243 ARG G O 1
ATOM 4439 N N . ASP B 1 251 ? -9.428 -29.091 -21.682 1.00 13.59 244 ASP G N 1
ATOM 4440 C CA . ASP B 1 251 ? -9.170 -30.552 -21.845 1.00 14.40 244 ASP G CA 1
ATOM 4441 C C . ASP B 1 251 ? -7.663 -30.807 -21.888 1.00 14.40 244 ASP G C 1
ATOM 4442 O O . ASP B 1 251 ? -6.949 -30.068 -22.539 1.00 12.93 244 ASP G O 1
ATOM 4447 N N . SER B 1 252 ? -7.185 -31.879 -21.232 1.00 15.68 245 SER G N 1
ATOM 4448 C CA . SER B 1 252 ? -5.737 -32.186 -21.175 1.00 15.41 245 SER G CA 1
ATOM 4449 C C . SER B 1 252 ? -5.135 -32.322 -22.583 1.00 14.81 245 SER G C 1
ATOM 4450 O O . SER B 1 252 ? -3.952 -32.039 -22.738 1.00 15.55 245 SER G O 1
ATOM 4453 N N . ARG B 1 253 ? -5.920 -32.684 -23.589 1.00 14.41 246 ARG G N 1
ATOM 4454 C CA . ARG B 1 253 ? -5.364 -32.916 -24.951 1.00 14.94 246 ARG G CA 1
ATOM 4455 C C . ARG B 1 253 ? -5.044 -31.577 -25.628 1.00 15.19 246 ARG G C 1
ATOM 4456 O O . ARG B 1 253 ? -4.043 -31.473 -26.366 1.00 15.13 246 ARG G O 1
ATOM 4464 N N . THR B 1 254 ? -5.916 -30.601 -25.389 1.00 13.11 247 THR G N 1
ATOM 4465 C CA . THR B 1 254 ? -6.034 -29.400 -26.250 1.00 12.56 247 THR G CA 1
ATOM 4466 C C . THR B 1 254 ? -5.698 -28.141 -25.480 1.00 12.11 247 THR G C 1
ATOM 4467 O O . THR B 1 254 ? -5.491 -27.087 -26.116 1.00 11.77 247 THR G O 1
ATOM 4471 N N . ALA B 1 255 ? -5.633 -28.185 -24.151 1.00 11.85 248 ALA G N 1
ATOM 4472 C CA . ALA B 1 255 ? -5.470 -26.960 -23.332 1.00 11.00 248 ALA G CA 1
ATOM 4473 C C . ALA B 1 255 ? -4.178 -26.221 -23.676 1.00 11.01 248 ALA G C 1
ATOM 4474 O O . ALA B 1 255 ? -4.181 -24.978 -23.757 1.00 11.02 248 ALA G O 1
ATOM 4476 N N . CYS B 1 256 ? -3.039 -26.917 -23.839 1.00 10.61 249 CYS G N 1
ATOM 4477 C CA . CYS B 1 256 ? -1.776 -26.177 -24.083 1.00 11.15 249 CYS G CA 1
ATOM 4478 C C . CYS B 1 256 ? -1.841 -25.541 -25.488 1.00 10.56 249 CYS G C 1
ATOM 4479 O O . CYS B 1 256 ? -1.307 -24.407 -25.672 1.00 12.36 249 CYS G O 1
ATOM 4482 N N . GLU B 1 257 ? -2.457 -26.214 -26.449 1.00 10.83 250 GLU G N 1
ATOM 4483 C CA . GLU B 1 257 ? -2.526 -25.642 -27.824 1.00 10.60 250 GLU G CA 1
ATOM 4484 C C . GLU B 1 257 ? -3.422 -24.393 -27.765 1.00 11.01 250 GLU G C 1
ATOM 4485 O O . GLU B 1 257 ? -3.091 -23.378 -28.429 1.00 10.29 250 GLU G O 1
ATOM 4491 N N . TRP B 1 258 ? -4.514 -24.465 -27.021 1.00 9.89 251 TRP G N 1
ATOM 4492 C CA . TRP B 1 258 ? -5.461 -23.316 -26.857 1.00 9.79 251 TRP G CA 1
ATOM 4493 C C . TRP B 1 258 ? -4.672 -22.146 -26.301 1.00 11.28 251 TRP G C 1
ATOM 4494 O O . TRP B 1 258 ? -4.751 -21.013 -26.843 1.00 9.81 251 TRP G O 1
ATOM 4505 N N . GLN B 1 259 ? -3.943 -22.352 -25.206 1.00 10.40 252 GLN G N 1
ATOM 4506 C CA . GLN B 1 259 ? -3.219 -21.246 -24.536 1.00 10.39 252 GLN G CA 1
ATOM 4507 C C . GLN B 1 259 ? -2.085 -20.709 -25.418 1.00 10.45 252 GLN G C 1
ATOM 4508 O O . GLN B 1 259 ? -1.727 -19.516 -25.328 1.00 9.62 252 GLN G O 1
ATOM 4514 N N . SER B 1 260 ? -1.560 -21.538 -26.315 1.00 11.34 253 SER G N 1
ATOM 4515 C CA . SER B 1 260 ? -0.377 -21.168 -27.126 1.00 12.02 253 SER G CA 1
ATOM 4516 C C . SER B 1 260 ? -0.687 -19.998 -28.063 1.00 10.71 253 SER G C 1
ATOM 4517 O O . SER B 1 260 ? 0.269 -19.335 -28.480 1.00 11.37 253 SER G O 1
ATOM 4520 N N . PHE B 1 261 ? -1.966 -19.710 -28.338 1.00 9.91 254 PHE G N 1
ATOM 4521 C CA . PHE B 1 261 ? -2.312 -18.545 -29.188 1.00 10.20 254 PHE G CA 1
ATOM 4522 C C . PHE B 1 261 ? -2.231 -17.230 -28.417 1.00 9.80 254 PHE G C 1
ATOM 4523 O O . PHE B 1 261 ? -2.145 -16.157 -29.036 1.00 9.15 254 PHE G O 1
ATOM 4531 N N . VAL B 1 262 ? -2.248 -17.276 -27.100 1.00 10.14 255 VAL G N 1
ATOM 4532 C CA . VAL B 1 262 ? -2.201 -16.020 -26.325 1.00 10.77 255 VAL G CA 1
ATOM 4533 C C . VAL B 1 262 ? -0.828 -15.392 -26.529 1.00 12.15 255 VAL G C 1
ATOM 4534 O O . VAL B 1 262 ? 0.182 -16.098 -26.361 1.00 12.57 255 VAL G O 1
ATOM 4538 N N . ASN B 1 263 ? -0.757 -14.126 -26.918 1.00 13.94 256 ASN G N 1
ATOM 4539 C CA . ASN B 1 263 ? 0.538 -13.451 -27.126 1.00 15.27 256 ASN G CA 1
ATOM 4540 C C . ASN B 1 263 ? 1.325 -14.102 -28.262 1.00 13.41 256 ASN G C 1
ATOM 4541 O O . ASN B 1 263 ? 2.551 -13.955 -28.276 1.00 14.85 256 ASN G O 1
ATOM 4546 N N . ASN B 1 264 ? 0.666 -14.735 -29.230 1.00 11.89 257 ASN G N 1
ATOM 4547 C CA . ASN B 1 264 ? 1.395 -15.346 -30.365 1.00 11.01 257 ASN G CA 1
ATOM 4548 C C . ASN B 1 264 ? 0.585 -15.141 -31.640 1.00 10.15 257 ASN G C 1
ATOM 4549 O O . ASN B 1 264 ? -0.045 -16.092 -32.147 1.00 10.25 257 ASN G O 1
ATOM 4554 N N . GLN B 1 265 ? 0.594 -13.904 -32.120 1.00 10.40 258 GLN G N 1
ATOM 4555 C CA . GLN B 1 265 ? -0.130 -13.524 -33.338 1.00 10.99 258 GLN G CA 1
ATOM 4556 C C . GLN B 1 265 ? 0.378 -14.306 -34.553 1.00 10.20 258 GLN G C 1
ATOM 4557 O O . GLN B 1 265 ? -0.447 -14.718 -35.378 1.00 9.93 258 GLN G O 1
ATOM 4563 N N . SER B 1 266 ? 1.704 -14.526 -34.664 1.00 10.77 259 SER G N 1
ATOM 4564 C CA . SER B 1 266 ? 2.218 -15.233 -35.871 1.00 11.30 259 SER G CA 1
ATOM 4565 C C . SER B 1 266 ? 1.681 -16.653 -35.926 1.00 10.47 259 SER G C 1
ATOM 4566 O O . SER B 1 266 ? 1.256 -17.108 -37.004 1.00 10.36 259 SER G O 1
ATOM 4569 N N . LYS B 1 267 ? 1.612 -17.330 -34.789 1.00 9.34 260 LYS G N 1
ATOM 4570 C CA . LYS B 1 267 ? 1.082 -18.713 -34.782 1.00 9.69 260 LYS G CA 1
ATOM 4571 C C . LYS B 1 267 ? -0.413 -18.678 -35.091 1.00 9.45 260 LYS G C 1
ATOM 4572 O O . LYS B 1 267 ? -0.897 -19.499 -35.868 1.00 9.62 260 LYS G O 1
ATOM 4578 N N . LEU B 1 268 ? -1.118 -17.727 -34.495 1.00 9.47 261 LEU G N 1
ATOM 4579 C CA . LEU B 1 268 ? -2.586 -17.617 -34.724 1.00 8.69 261 LEU G CA 1
ATOM 4580 C C . LEU B 1 268 ? -2.809 -17.507 -36.241 1.00 9.13 261 LEU G C 1
ATOM 4581 O O . LEU B 1 268 ? -3.626 -18.210 -36.784 1.00 9.54 261 LEU G O 1
ATOM 4586 N N . VAL B 1 269 ? -2.154 -16.556 -36.890 1.00 10.82 262 VAL G N 1
ATOM 4587 C CA . VAL B 1 269 ? -2.489 -16.260 -38.310 1.00 10.63 262 VAL G CA 1
ATOM 4588 C C . VAL B 1 269 ? -1.943 -17.366 -39.205 1.00 9.90 262 VAL G C 1
ATOM 4589 O O . VAL B 1 269 ? -2.638 -17.805 -40.101 1.00 9.35 262 VAL G O 1
ATOM 4593 N N . ASP B 1 270 ? -0.743 -17.860 -38.949 1.00 9.41 263 ASP G N 1
ATOM 4594 C CA . ASP B 1 270 ? -0.181 -18.919 -39.823 1.00 10.90 263 ASP G CA 1
ATOM 4595 C C . ASP B 1 270 ? -1.044 -20.177 -39.747 1.00 10.28 263 ASP G C 1
ATOM 4596 O O . ASP B 1 270 ? -1.315 -20.833 -40.772 1.00 9.59 263 ASP G O 1
ATOM 4601 N N . ASP B 1 271 ? -1.450 -20.561 -38.539 1.00 11.25 264 ASP G N 1
ATOM 4602 C CA . ASP B 1 271 ? -2.243 -21.803 -38.394 1.00 10.58 264 ASP G CA 1
ATOM 4603 C C . ASP B 1 271 ? -3.633 -21.640 -39.006 1.00 9.65 264 ASP G C 1
ATOM 4604 O O . ASP B 1 271 ? -4.150 -22.585 -39.654 1.00 10.36 264 ASP G O 1
ATOM 4609 N N . PHE B 1 272 ? -4.301 -20.505 -38.758 1.00 9.45 265 PHE G N 1
ATOM 4610 C CA . PHE B 1 272 ? -5.675 -20.357 -39.268 1.00 9.73 265 PHE G CA 1
ATOM 4611 C C . PHE B 1 272 ? -5.628 -20.280 -40.802 1.00 9.41 265 PHE G C 1
ATOM 4612 O O . PHE B 1 272 ? -6.504 -20.821 -41.478 1.00 10.31 265 PHE G O 1
ATOM 4620 N N . GLN B 1 273 ? -4.627 -19.583 -41.343 1.00 9.56 266 GLN G N 1
ATOM 4621 C CA . GLN B 1 273 ? -4.419 -19.508 -42.816 1.00 9.77 266 GLN G CA 1
ATOM 4622 C C . GLN B 1 273 ? -4.395 -20.931 -43.391 1.00 11.00 266 GLN G C 1
ATOM 4623 O O . GLN B 1 273 ? -5.129 -21.223 -44.340 1.00 10.90 266 GLN G O 1
ATOM 4629 N N . PHE B 1 274 ? -3.563 -21.783 -42.816 1.00 10.55 267 PHE G N 1
ATOM 4630 C CA . PHE B 1 274 ? -3.421 -23.190 -43.225 1.00 11.82 267 PHE G CA 1
ATOM 4631 C C . PHE B 1 274 ? -4.736 -23.944 -43.075 1.00 11.90 267 PHE G C 1
ATOM 4632 O O . PHE B 1 274 ? -5.183 -24.659 -44.016 1.00 11.73 267 PHE G O 1
ATOM 4640 N N . ILE B 1 275 ? -5.408 -23.798 -41.933 1.00 10.72 268 ILE G N 1
ATOM 4641 C CA . ILE B 1 275 ? -6.539 -24.704 -41.648 1.00 11.07 268 ILE G CA 1
ATOM 4642 C C . ILE B 1 275 ? -7.755 -24.246 -42.428 1.00 9.61 268 ILE G C 1
ATOM 4643 O O . ILE B 1 275 ? -8.576 -25.101 -42.789 1.00 11.11 268 ILE G O 1
ATOM 4648 N N . PHE B 1 276 ? -7.906 -22.948 -42.645 1.00 10.49 269 PHE G N 1
ATOM 4649 C CA . PHE B 1 276 ? -9.042 -22.416 -43.412 1.00 11.61 269 PHE G CA 1
ATOM 4650 C C . PHE B 1 276 ? -8.905 -22.946 -44.832 1.00 12.39 269 PHE G C 1
ATOM 4651 O O . PHE B 1 276 ? -9.897 -23.384 -45.400 1.00 12.30 269 PHE G O 1
ATOM 4659 N N . LEU B 1 277 ? -7.712 -22.861 -45.401 1.00 12.32 270 LEU G N 1
ATOM 4660 C CA . LEU B 1 277 ? -7.524 -23.321 -46.803 1.00 13.51 270 LEU G CA 1
ATOM 4661 C C . LEU B 1 277 ? -7.898 -24.801 -46.869 1.00 14.27 270 LEU G C 1
ATOM 4662 O O . LEU B 1 277 ? -8.666 -25.178 -47.763 1.00 14.19 270 LEU G O 1
ATOM 4667 N N . ALA B 1 278 ? -7.421 -25.605 -45.916 1.00 13.29 271 ALA G N 1
ATOM 4668 C CA . ALA B 1 278 ? -7.709 -27.048 -45.821 1.00 15.09 271 ALA G CA 1
ATOM 4669 C C . ALA B 1 278 ? -9.215 -27.284 -45.719 1.00 14.89 271 ALA G C 1
ATOM 4670 O O . ALA B 1 278 ? -9.759 -28.138 -46.439 1.00 13.69 271 ALA G O 1
ATOM 4672 N N . LEU B 1 279 ? -9.924 -26.549 -44.843 1.00 13.88 272 LEU G N 1
ATOM 4673 C CA . LEU B 1 279 ? -11.395 -26.687 -44.748 1.00 15.20 272 LEU G CA 1
ATOM 4674 C C . LEU B 1 279 ? -12.031 -26.486 -46.122 1.00 13.56 272 LEU G C 1
ATOM 4675 O O . LEU B 1 279 ? -12.978 -27.202 -46.408 1.00 14.02 272 LEU G O 1
ATOM 4680 N N . THR B 1 280 ? -11.582 -25.466 -46.862 1.00 13.66 273 THR G N 1
ATOM 4681 C CA . THR B 1 280 ? -12.255 -25.063 -48.129 1.00 14.16 273 THR G CA 1
ATOM 4682 C C . THR B 1 280 ? -11.951 -26.109 -49.214 1.00 13.58 273 THR G C 1
ATOM 4683 O O . THR B 1 280 ? -12.517 -25.971 -50.318 1.00 15.29 273 THR G O 1
ATOM 4687 N N . GLN B 1 281 ? -11.109 -27.098 -48.938 1.00 14.05 274 GLN G N 1
ATOM 4688 C CA . GLN B 1 281 ? -10.730 -28.125 -49.936 1.00 16.47 274 GLN G CA 1
ATOM 4689 C C . GLN B 1 281 ? -11.418 -29.442 -49.629 1.00 17.62 274 GLN G C 1
ATOM 4690 O O . GLN B 1 281 ? -11.218 -30.370 -50.399 1.00 15.30 274 GLN G O 1
ATOM 4696 N N . LEU B 1 282 ? -12.218 -29.540 -48.562 1.00 15.39 275 LEU G N 1
ATOM 4697 C CA . LEU B 1 282 ? -12.862 -30.844 -48.257 1.00 16.39 275 LEU G CA 1
ATOM 4698 C C . LEU B 1 282 ? -13.757 -31.287 -49.423 1.00 16.36 275 LEU G C 1
ATOM 4699 O O . LEU B 1 282 ? -14.472 -30.467 -49.964 1.00 15.28 275 LEU G O 1
ATOM 4704 N N . GLY B 1 283 ? -13.701 -32.593 -49.737 1.00 19.90 276 GLY G N 1
ATOM 4705 C CA . GLY B 1 283 ? -14.462 -33.221 -50.833 1.00 19.74 276 GLY G CA 1
ATOM 4706 C C . GLY B 1 283 ? -13.803 -33.009 -52.180 1.00 19.77 276 GLY G C 1
ATOM 4707 O O . GLY B 1 283 ? -14.412 -33.400 -53.199 1.00 21.16 276 GLY G O 1
ATOM 4708 N N . GLN B 1 284 ? -12.663 -32.342 -52.218 1.00 17.79 277 GLN G N 1
ATOM 4709 C CA . GLN B 1 284 ? -12.043 -31.949 -53.508 1.00 19.32 277 GLN G CA 1
ATOM 4710 C C . GLN B 1 284 ? -10.626 -32.487 -53.572 1.00 19.87 277 GLN G C 1
ATOM 4711 O O . GLN B 1 284 ? -10.046 -32.828 -52.540 1.00 20.96 277 GLN G O 1
ATOM 4717 N N . ASP B 1 285 ? -10.058 -32.517 -54.780 1.00 19.91 278 ASP G N 1
ATOM 4718 C CA . ASP B 1 285 ? -8.634 -32.866 -54.980 1.00 20.65 278 ASP G CA 1
ATOM 4719 C C . ASP B 1 285 ? -7.887 -31.553 -55.098 1.00 20.40 278 ASP G C 1
ATOM 4720 O O . ASP B 1 285 ? -8.116 -30.828 -56.061 1.00 19.41 278 ASP G O 1
ATOM 4725 N N . PRO B 1 286 ? -7.074 -31.163 -54.090 1.00 22.64 279 PRO G N 1
ATOM 4726 C CA . PRO B 1 286 ? -6.379 -29.885 -54.152 1.00 22.90 279 PRO G CA 1
ATOM 4727 C C . PRO B 1 286 ? -5.596 -29.706 -55.469 1.00 26.76 279 PRO G C 1
ATOM 4728 O O . PRO B 1 286 ? -5.555 -28.620 -55.996 1.00 22.47 279 PRO G O 1
ATOM 4732 N N . ASN B 1 287 ? -5.010 -30.777 -55.997 1.00 26.81 280 ASN G N 1
ATOM 4733 C CA . ASN B 1 287 ? -4.174 -30.670 -57.228 1.00 30.83 280 ASN G CA 1
ATOM 4734 C C . ASN B 1 287 ? -5.051 -30.358 -58.448 1.00 27.98 280 ASN G C 1
ATOM 4735 O O . ASN B 1 287 ? -4.468 -29.947 -59.458 1.00 31.39 280 ASN G O 1
ATOM 4740 N N . ALA B 1 288 ? -6.379 -30.535 -58.384 1.00 25.08 281 ALA G N 1
ATOM 4741 C CA . ALA B 1 288 ? -7.311 -30.254 -59.504 1.00 21.80 281 ALA G CA 1
ATOM 4742 C C . ALA B 1 288 ? -7.876 -28.845 -59.405 1.00 20.76 281 ALA G C 1
ATOM 4743 O O . ALA B 1 288 ? -8.614 -28.451 -60.306 1.00 21.13 281 ALA G O 1
ATOM 4745 N N . MET B 1 289 ? -7.620 -28.141 -58.307 1.00 18.44 282 MET G N 1
ATOM 4746 C CA . MET B 1 289 ? -8.268 -26.835 -58.095 1.00 18.10 282 MET G CA 1
ATOM 4747 C C . MET B 1 289 ? -7.354 -25.753 -58.630 1.00 16.74 282 MET G C 1
ATOM 4748 O O . MET B 1 289 ? -6.145 -25.983 -58.708 1.00 19.91 282 MET G O 1
ATOM 4753 N N . THR B 1 290 ? -7.922 -24.586 -58.916 1.00 15.53 283 THR G N 1
ATOM 4754 C CA . THR B 1 290 ? -7.207 -23.411 -59.447 1.00 16.68 283 THR G CA 1
ATOM 4755 C C . THR B 1 290 ? -7.011 -22.386 -58.328 1.00 16.46 283 THR G C 1
ATOM 4756 O O . THR B 1 290 ? -7.985 -22.080 -57.602 1.00 16.49 283 THR G O 1
ATOM 4760 N N . ASP B 1 291 ? -5.822 -21.811 -58.278 1.00 16.79 284 ASP G N 1
ATOM 4761 C CA . ASP B 1 291 ? -5.449 -20.859 -57.215 1.00 15.40 284 ASP G CA 1
ATOM 4762 C C . ASP B 1 291 ? -5.841 -19.464 -57.683 1.00 14.62 284 ASP G C 1
ATOM 4763 O O . ASP B 1 291 ? -5.138 -18.882 -58.520 1.00 16.79 284 ASP G O 1
ATOM 4768 N N . CYS B 1 292 ? -6.879 -18.894 -57.087 1.00 14.57 285 CYS G N 1
ATOM 4769 C CA . CYS B 1 292 ? -7.337 -17.510 -57.362 1.00 13.92 285 CYS G CA 1
ATOM 4770 C C . CYS B 1 292 ? -7.135 -16.624 -56.123 1.00 14.64 285 CYS G C 1
ATOM 4771 O O . CYS B 1 292 ? -7.816 -15.559 -55.985 1.00 12.78 285 CYS G O 1
ATOM 4774 N N . SER B 1 293 ? -6.123 -16.931 -55.328 1.00 13.46 286 SER G N 1
ATOM 4775 C CA . SER B 1 293 ? -5.863 -16.178 -54.058 1.00 14.60 286 SER G CA 1
ATOM 4776 C C . SER B 1 293 ? -5.536 -14.716 -54.372 1.00 12.59 286 SER G C 1
ATOM 4777 O O . SER B 1 293 ? -5.844 -13.881 -53.551 1.00 12.37 286 SER G O 1
ATOM 4780 N N . ASP B 1 294 ? -5.000 -14.365 -55.556 1.00 13.50 287 ASP G N 1
ATOM 4781 C CA . ASP B 1 294 ? -4.626 -12.959 -55.875 1.00 13.60 287 ASP G CA 1
ATOM 4782 C C . ASP B 1 294 ? -5.851 -12.036 -55.973 1.00 12.74 287 ASP G C 1
ATOM 4783 O O . ASP B 1 294 ? -5.665 -10.818 -55.995 1.00 14.42 287 ASP G O 1
ATOM 4788 N N . VAL B 1 295 ? -7.077 -12.569 -56.060 1.00 12.88 288 VAL G N 1
ATOM 4789 C CA . VAL B 1 295 ? -8.312 -11.740 -56.074 1.00 12.93 288 VAL G CA 1
ATOM 4790 C C . VAL B 1 295 ? -8.644 -11.318 -54.635 1.00 12.84 288 VAL G C 1
ATOM 4791 O O . VAL B 1 295 ? -9.210 -10.212 -54.437 1.00 13.43 288 VAL G O 1
ATOM 4795 N N . ILE B 1 296 ? -8.249 -12.145 -53.657 1.00 12.38 289 ILE G N 1
ATOM 4796 C CA . ILE B 1 296 ? -8.572 -11.790 -52.232 1.00 12.89 289 ILE G CA 1
ATOM 4797 C C . ILE B 1 296 ? -7.702 -10.622 -51.788 1.00 13.97 289 ILE G C 1
ATOM 4798 O O . ILE B 1 296 ? -6.454 -10.675 -51.867 1.00 14.40 289 ILE G O 1
ATOM 4803 N N . PRO B 1 297 ? -8.314 -9.531 -51.275 1.00 12.11 290 PRO G N 1
ATOM 4804 C CA . PRO B 1 297 ? -7.558 -8.369 -50.841 1.00 12.57 290 PRO G CA 1
ATOM 4805 C C . PRO B 1 297 ? -6.578 -8.654 -49.697 1.00 12.05 290 PRO G C 1
ATOM 4806 O O . PRO B 1 297 ? -6.796 -9.614 -48.973 1.00 12.64 290 PRO G O 1
ATOM 4810 N N . GLN B 1 298 ? -5.532 -7.851 -49.601 1.00 13.31 291 GLN G N 1
ATOM 4811 C CA . GLN B 1 298 ? -4.546 -7.907 -48.501 1.00 13.39 291 GLN G CA 1
ATOM 4812 C C . GLN B 1 298 ? -5.278 -7.671 -47.188 1.00 13.01 291 GLN G C 1
ATOM 4813 O O . GLN B 1 298 ? -6.105 -6.724 -47.105 1.00 13.13 291 GLN G O 1
ATOM 4819 N N . SER B 1 299 ? -5.070 -8.536 -46.211 1.00 12.89 292 SER G N 1
ATOM 4820 C CA . SER B 1 299 ? -5.577 -8.231 -44.841 1.00 12.49 292 SER G CA 1
ATOM 4821 C C . SER B 1 299 ? -4.801 -7.066 -44.222 1.00 13.89 292 SER G C 1
ATOM 4822 O O . SER B 1 299 ? -3.608 -6.948 -44.457 1.00 17.46 292 SER G O 1
ATOM 4825 N N . LYS B 1 300 ? -5.461 -6.267 -43.389 1.00 13.90 293 LYS G N 1
ATOM 4826 C CA . LYS B 1 300 ? -4.858 -5.080 -42.740 1.00 15.54 293 LYS G CA 1
ATOM 4827 C C . LYS B 1 300 ? -4.457 -5.385 -41.303 1.00 15.16 293 LYS G C 1
ATOM 4828 O O . LYS B 1 300 ? -4.979 -6.322 -40.684 1.00 13.03 293 LYS G O 1
ATOM 4834 N N . PRO B 1 301 ? -3.456 -4.660 -40.772 1.00 15.61 294 PRO G N 1
ATOM 4835 C CA . PRO B 1 301 ? -2.967 -4.902 -39.415 1.00 15.80 294 PRO G CA 1
ATOM 4836 C C . PRO B 1 301 ? -4.033 -4.433 -38.429 1.00 16.08 294 PRO G C 1
ATOM 4837 O O . PRO B 1 301 ? -4.911 -3.600 -38.741 1.00 14.49 294 PRO G O 1
ATOM 4841 N N . ILE B 1 302 ? -3.956 -4.963 -37.215 1.00 13.34 295 ILE G N 1
ATOM 4842 C CA . ILE B 1 302 ? -4.776 -4.412 -36.105 1.00 14.35 295 ILE G CA 1
ATOM 4843 C C . ILE B 1 302 ? -4.350 -2.965 -35.868 1.00 13.72 295 ILE G C 1
ATOM 4844 O O . ILE B 1 302 ? -3.176 -2.680 -35.622 1.00 14.78 295 ILE G O 1
ATOM 4849 N N . PRO B 1 303 ? -5.268 -1.989 -35.885 1.00 18.18 296 PRO G N 1
ATOM 4850 C CA . PRO B 1 303 ? -4.848 -0.619 -35.646 1.00 19.70 296 PRO G CA 1
ATOM 4851 C C . PRO B 1 303 ? -4.578 -0.297 -34.174 1.00 18.94 296 PRO G C 1
ATOM 4852 O O . PRO B 1 303 ? -4.927 -1.041 -33.283 1.00 18.00 296 PRO G O 1
ATOM 4856 N N . GLY B 1 304 ? -3.942 0.833 -33.972 1.00 20.03 297 GLY G N 1
ATOM 4857 C CA . GLY B 1 304 ? -3.636 1.316 -32.627 1.00 19.86 297 GLY G CA 1
ATOM 4858 C C . GLY B 1 304 ? -2.294 0.782 -32.161 1.00 17.80 297 GLY G C 1
ATOM 4859 O O . GLY B 1 304 ? -1.469 0.271 -32.985 1.00 17.37 297 GLY G O 1
ATOM 4860 N N . ASN B 1 305 ? -2.053 0.911 -30.866 1.00 15.06 298 ASN G N 1
ATOM 4861 C CA . ASN B 1 305 ? -0.739 0.595 -30.266 1.00 16.32 298 ASN G CA 1
ATOM 4862 C C . ASN B 1 305 ? -0.939 -0.205 -28.974 1.00 17.77 298 ASN G C 1
ATOM 4863 O O . ASN B 1 305 ? 0.005 -0.186 -28.167 1.00 22.88 298 ASN G O 1
ATOM 4868 N N . LEU B 1 306 ? -2.072 -0.884 -28.796 1.00 18.51 299 LEU G N 1
ATOM 4869 C CA . LEU B 1 306 ? -2.327 -1.753 -27.612 1.00 18.66 299 LEU G CA 1
ATOM 4870 C C . LEU B 1 306 ? -1.514 -3.027 -27.830 1.00 17.05 299 LEU G C 1
ATOM 4871 O O . LEU B 1 306 ? -1.274 -3.419 -28.985 1.00 14.27 299 LEU G O 1
ATOM 4876 N N . PRO B 1 307 ? -1.167 -3.763 -26.758 1.00 16.79 300 PRO G N 1
ATOM 4877 C CA . PRO B 1 307 ? -0.584 -5.093 -26.904 1.00 14.97 300 PRO G CA 1
ATOM 4878 C C . PRO B 1 307 ? -1.516 -5.976 -27.730 1.00 13.60 300 PRO G C 1
ATOM 4879 O O . PRO B 1 307 ? -2.749 -5.801 -27.663 1.00 14.23 300 PRO G O 1
ATOM 4883 N N . PHE B 1 308 ? -0.929 -6.954 -28.411 1.00 11.85 301 PHE G N 1
ATOM 4884 C CA . PHE B 1 308 ? -1.687 -7.902 -29.261 1.00 11.17 301 PHE G CA 1
ATOM 4885 C C . PHE B 1 308 ? -2.733 -8.646 -28.410 1.00 10.55 301 PHE G C 1
ATOM 4886 O O . PHE B 1 308 ? -3.877 -8.760 -28.855 1.00 10.64 301 PHE G O 1
ATOM 4894 N N . SER B 1 309 ? -2.312 -9.199 -27.261 1.00 10.48 302 SER G N 1
ATOM 4895 C CA . SER B 1 309 ? -3.208 -9.867 -26.295 1.00 10.22 302 SER G CA 1
ATOM 4896 C C . SER B 1 309 ? -3.189 -9.082 -24.993 1.00 10.47 302 SER G C 1
ATOM 4897 O O . SER B 1 309 ? -2.129 -8.538 -24.616 1.00 11.28 302 SER G O 1
ATOM 4900 N N . PHE B 1 310 ? -4.309 -9.095 -24.298 1.00 9.38 303 PHE G N 1
ATOM 4901 C CA . PHE B 1 310 ? -4.479 -8.341 -23.050 1.00 10.38 303 PHE G CA 1
ATOM 4902 C C . PHE B 1 310 ? -5.618 -8.967 -22.265 1.00 8.73 303 PHE G C 1
ATOM 4903 O O . PHE B 1 310 ? -6.488 -9.684 -22.783 1.00 9.04 303 PHE G O 1
ATOM 4911 N N . PHE B 1 311 ? -5.633 -8.708 -20.961 1.00 8.74 304 PHE G N 1
ATOM 4912 C CA . PHE B 1 311 ? -6.848 -8.949 -20.171 1.00 8.80 304 PHE G CA 1
ATOM 4913 C C . PHE B 1 311 ? -7.794 -7.777 -20.382 1.00 9.47 304 PHE G C 1
ATOM 4914 O O . PHE B 1 311 ? -7.397 -6.604 -20.276 1.00 9.44 304 PHE G O 1
ATOM 4922 N N . PRO B 1 312 ? -9.082 -8.031 -20.630 1.00 10.70 305 PRO G N 1
ATOM 4923 C CA . PRO B 1 312 ? -10.083 -6.974 -20.595 1.00 10.52 305 PRO G CA 1
ATOM 4924 C C . PRO B 1 312 ? -10.055 -6.267 -19.249 1.00 10.35 305 PRO G C 1
ATOM 4925 O O . PRO B 1 312 ? -9.629 -6.822 -18.234 1.00 9.83 305 PRO G O 1
ATOM 4929 N N . ALA B 1 313 ? -10.518 -5.004 -19.254 1.00 10.05 306 ALA G N 1
ATOM 4930 C CA . ALA B 1 313 ? -10.652 -4.273 -17.995 1.00 10.22 306 ALA G CA 1
ATOM 4931 C C . ALA B 1 313 ? -11.386 -5.118 -16.956 1.00 9.04 306 ALA G C 1
ATOM 4932 O O . ALA B 1 313 ? -12.385 -5.783 -17.266 1.00 9.78 306 ALA G O 1
ATOM 4934 N N . GLY B 1 314 ? -10.937 -5.059 -15.714 1.00 11.46 307 GLY G N 1
ATOM 4935 C CA . GLY B 1 314 ? -11.548 -5.796 -14.606 1.00 11.26 307 GLY G CA 1
ATOM 4936 C C . GLY B 1 314 ? -11.038 -7.215 -14.452 1.00 12.75 307 GLY G C 1
ATOM 4937 O O . GLY B 1 314 ? -11.609 -7.906 -13.616 1.00 15.64 307 GLY G O 1
ATOM 4938 N N . LYS B 1 315 ? -10.099 -7.678 -15.287 1.00 10.94 308 LYS G N 1
ATOM 4939 C CA . LYS B 1 315 ? -9.595 -9.073 -15.249 1.00 10.82 308 LYS G CA 1
ATOM 4940 C C . LYS B 1 315 ? -8.078 -9.027 -15.039 1.00 10.98 308 LYS G C 1
ATOM 4941 O O . LYS B 1 315 ? -7.394 -8.213 -15.674 1.00 12.24 308 LYS G O 1
ATOM 4947 N N . THR B 1 316 ? -7.587 -9.991 -14.282 1.00 11.32 309 THR G N 1
ATOM 4948 C CA . THR B 1 316 ? -6.143 -10.239 -14.118 1.00 12.32 309 THR G CA 1
ATOM 4949 C C . THR B 1 316 ? -5.872 -11.732 -14.176 1.00 11.97 309 THR G C 1
ATOM 4950 O O . THR B 1 316 ? -6.791 -12.537 -14.317 1.00 11.66 309 THR G O 1
ATOM 4954 N N . ILE B 1 317 ? -4.600 -12.066 -13.991 1.00 11.84 310 ILE G N 1
ATOM 4955 C CA . ILE B 1 317 ? -4.154 -13.481 -13.996 1.00 12.71 310 ILE G CA 1
ATOM 4956 C C . ILE B 1 317 ? -4.961 -14.308 -12.984 1.00 12.61 310 ILE G C 1
ATOM 4957 O O . ILE B 1 317 ? -5.169 -15.518 -13.223 1.00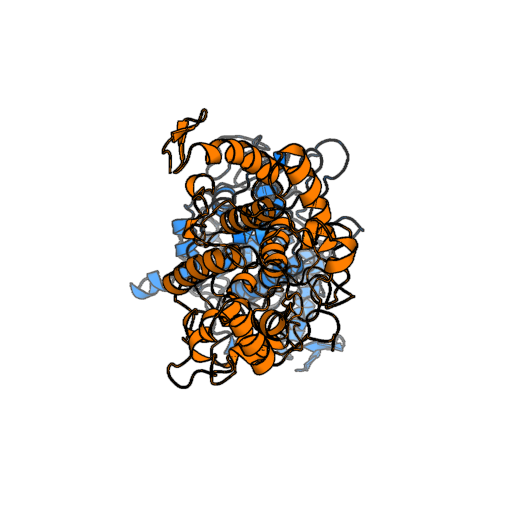 13.07 310 ILE G O 1
ATOM 4962 N N . LYS B 1 318 ? -5.432 -13.703 -11.891 1.00 13.91 311 LYS G N 1
ATOM 4963 C CA . LYS B 1 318 ? -6.159 -14.445 -10.837 1.00 15.27 311 LYS G CA 1
ATOM 4964 C C . LYS B 1 318 ? -7.480 -14.991 -11.367 1.00 13.95 311 LYS G C 1
ATOM 4965 O O . LYS B 1 318 ? -8.030 -15.960 -10.773 1.00 15.40 311 LYS G O 1
ATOM 4971 N N . ASP B 1 319 ? -7.990 -14.412 -12.466 1.00 12.17 312 ASP G N 1
ATOM 4972 C CA . ASP B 1 319 ? -9.298 -14.789 -13.043 1.00 11.68 312 ASP G CA 1
ATOM 4973 C C . ASP B 1 319 ? -9.112 -15.945 -14.030 1.00 10.37 312 ASP G C 1
ATOM 4974 O O . ASP B 1 319 ? -10.103 -16.414 -14.551 1.00 12.21 312 ASP G O 1
ATOM 4979 N N . VAL B 1 320 ? -7.888 -16.303 -14.360 1.00 10.71 313 VAL G N 1
ATOM 4980 C CA . VAL B 1 320 ? -7.638 -17.370 -15.378 1.00 11.21 313 VAL G CA 1
ATOM 4981 C C . VAL B 1 320 ? -7.746 -18.741 -14.723 1.00 12.35 313 VAL G C 1
ATOM 4982 O O . VAL B 1 320 ? -7.101 -18.938 -13.672 1.00 15.00 313 VAL G O 1
ATOM 4986 N N . GLU B 1 321 ? -8.526 -19.635 -15.317 1.00 11.94 314 GLU G N 1
ATOM 4987 C CA . GLU B 1 321 ? -8.499 -21.087 -14.991 1.00 12.51 314 GLU G CA 1
ATOM 4988 C C . GLU B 1 321 ? -7.378 -21.740 -15.777 1.00 13.17 314 GLU G C 1
ATOM 4989 O O . GLU B 1 321 ? -7.594 -22.190 -16.910 1.00 11.82 314 GLU G O 1
ATOM 4995 N N . GLN B 1 322 ? -6.171 -21.764 -15.225 1.00 15.66 315 GLN G N 1
ATOM 4996 C CA . GLN B 1 322 ? -4.979 -22.249 -15.949 1.00 17.66 315 GLN G CA 1
ATOM 4997 C C . GLN B 1 322 ? -5.101 -23.764 -16.166 1.00 17.61 315 GLN G C 1
ATOM 4998 O O . GLN B 1 322 ? -5.387 -24.491 -15.211 1.00 18.88 315 GLN G O 1
ATOM 5004 N N . ALA B 1 323 ? -5.008 -24.223 -17.411 1.00 15.29 316 ALA G N 1
ATOM 5005 C CA . ALA B 1 323 ? -5.291 -25.619 -17.771 1.00 15.73 316 ALA G CA 1
ATOM 5006 C C . ALA B 1 323 ? -4.089 -26.231 -18.483 1.00 15.94 316 ALA G C 1
ATOM 5007 O O . ALA B 1 323 ? -4.158 -27.435 -18.757 1.00 16.47 316 ALA G O 1
ATOM 5009 N N . CYS B 1 324 ? -3.042 -25.475 -18.770 1.00 17.37 317 CYS G N 1
ATOM 5010 C CA . CYS B 1 324 ? -1.880 -26.005 -19.520 1.00 17.78 317 CYS G CA 1
ATOM 5011 C C . CYS B 1 324 ? -0.761 -26.292 -18.511 1.00 20.84 317 CYS G C 1
ATOM 5012 O O . CYS B 1 324 ? -0.169 -25.333 -17.935 1.00 21.02 317 CYS G O 1
ATOM 5015 N N . ALA B 1 325 ? -0.430 -27.576 -18.345 1.00 20.34 318 ALA G N 1
ATOM 5016 C CA . ALA B 1 325 ? 0.599 -28.019 -17.373 1.00 23.24 318 ALA G CA 1
ATOM 5017 C C . ALA B 1 325 ? 2.011 -27.682 -17.863 1.00 24.58 318 ALA G C 1
ATOM 5018 O O . ALA B 1 325 ? 2.905 -27.530 -17.026 1.00 30.31 318 ALA G O 1
ATOM 5020 N N . GLU B 1 326 ? 2.215 -27.470 -19.159 1.00 26.45 319 GLU G N 1
ATOM 5021 C CA . GLU B 1 326 ? 3.542 -27.211 -19.762 1.00 29.42 319 GLU G CA 1
ATOM 5022 C C . GLU B 1 326 ? 4.020 -25.786 -19.444 1.00 31.05 319 GLU G C 1
ATOM 5023 O O . GLU B 1 326 ? 5.221 -25.580 -19.188 1.00 29.35 319 GLU G O 1
ATOM 5029 N N . THR B 1 327 ? 3.122 -24.808 -19.549 1.00 24.62 320 THR G N 1
ATOM 5030 C CA . THR B 1 327 ? 3.453 -23.374 -19.722 1.00 26.15 320 THR G CA 1
ATOM 5031 C C . THR B 1 327 ? 2.406 -22.620 -18.900 1.00 24.24 320 THR G C 1
ATOM 5032 O O . THR B 1 327 ? 1.201 -22.864 -19.033 1.00 21.33 320 THR G O 1
ATOM 5036 N N . PRO B 1 328 ? 2.829 -21.761 -17.961 1.00 21.93 321 PRO G N 1
ATOM 5037 C CA . PRO B 1 328 ? 1.896 -20.928 -17.211 1.00 20.98 321 PRO G CA 1
ATOM 5038 C C . PRO B 1 328 ? 1.201 -19.963 -18.204 1.00 16.83 321 PRO G C 1
ATOM 5039 O O . PRO B 1 328 ? 1.795 -19.622 -19.160 1.00 16.77 321 PRO G O 1
ATOM 5043 N N . PHE B 1 329 ? -0.066 -19.665 -17.968 1.00 17.40 322 PHE G N 1
ATOM 5044 C CA . PHE B 1 329 ? -0.748 -18.591 -18.725 1.00 15.25 322 PHE G CA 1
ATOM 5045 C C . PHE B 1 329 ? 0.042 -17.310 -18.518 1.00 16.64 322 PHE G C 1
ATOM 5046 O O . PHE B 1 329 ? 0.348 -16.963 -17.368 1.00 16.70 322 PHE G O 1
ATOM 5054 N N . PRO B 1 330 ? 0.337 -16.566 -19.604 1.00 16.81 323 PRO G N 1
ATOM 5055 C CA . PRO B 1 330 ? 1.115 -15.318 -19.502 1.00 17.81 323 PRO G CA 1
ATOM 5056 C C . PRO B 1 330 ? 0.441 -14.190 -18.714 1.00 18.52 323 PRO G C 1
ATOM 5057 O O . PRO B 1 330 ? -0.766 -14.050 -18.746 1.00 17.02 323 PRO G O 1
ATOM 5061 N N . THR B 1 331 ? 1.197 -13.443 -17.903 1.00 18.49 324 THR G N 1
ATOM 5062 C CA . THR B 1 331 ? 0.658 -12.299 -17.121 1.00 20.44 324 THR G CA 1
ATOM 5063 C C . THR B 1 331 ? 0.597 -11.088 -18.060 1.00 18.94 324 THR G C 1
ATOM 5064 O O . THR B 1 331 ? 1.549 -10.293 -18.167 1.00 19.97 324 THR G O 1
ATOM 5068 N N . LEU B 1 332 ? -0.495 -11.051 -18.793 1.00 14.78 325 LEU G N 1
ATOM 5069 C CA . LEU B 1 332 ? -0.839 -9.977 -19.744 1.00 12.71 325 LEU G CA 1
ATOM 5070 C C . LEU B 1 332 ? -1.037 -8.673 -18.983 1.00 11.63 325 LEU G C 1
ATOM 5071 O O . LEU B 1 332 ? -1.319 -8.706 -17.764 1.00 11.64 325 LEU G O 1
ATOM 5076 N N . THR B 1 333 ? -0.962 -7.565 -19.711 1.00 10.83 326 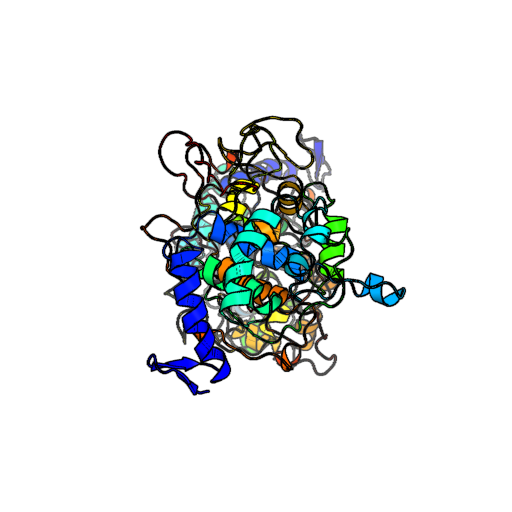THR G N 1
ATOM 5077 C CA . THR B 1 333 ? -1.491 -6.284 -19.201 1.00 11.76 326 THR G CA 1
ATOM 5078 C C . THR B 1 333 ? -3.015 -6.366 -19.097 1.00 11.51 326 THR G C 1
ATOM 5079 O O . THR B 1 333 ? -3.628 -7.133 -19.811 1.00 11.92 326 THR G O 1
ATOM 5083 N N . THR B 1 334 ? -3.561 -5.518 -18.245 1.00 10.89 327 THR G N 1
ATOM 5084 C CA . THR B 1 334 ? -5.009 -5.340 -18.072 1.00 9.63 327 THR G CA 1
ATOM 5085 C C . THR B 1 334 ? -5.358 -3.943 -18.575 1.00 10.46 327 THR G C 1
ATOM 5086 O O . THR B 1 334 ? -4.680 -2.946 -18.106 1.00 12.97 327 THR G O 1
ATOM 5090 N N . LEU B 1 335 ? -6.344 -3.864 -19.460 1.00 10.13 328 LEU G N 1
ATOM 5091 C CA . LEU B 1 335 ? -6.833 -2.533 -19.925 1.00 10.39 328 LEU G CA 1
ATOM 5092 C C . LEU B 1 335 ? -7.333 -1.777 -18.701 1.00 10.79 328 LEU G C 1
ATOM 5093 O O . LEU B 1 335 ? -7.848 -2.359 -17.762 1.00 10.92 328 LEU G O 1
ATOM 5098 N N . PRO B 1 336 ? -7.244 -0.432 -18.734 1.00 11.43 329 PRO G N 1
ATOM 5099 C CA . PRO B 1 336 ? -7.606 0.369 -17.587 1.00 11.25 329 PRO G CA 1
ATOM 5100 C C . PRO B 1 336 ? -9.119 0.457 -17.380 1.00 10.80 329 PRO G C 1
ATOM 5101 O O . PRO B 1 336 ? -9.897 0.178 -18.274 1.00 11.47 329 PRO G O 1
ATOM 5105 N N . GLY B 1 337 ? -9.489 0.832 -16.160 1.00 11.19 330 GLY G N 1
ATOM 5106 C CA . GLY B 1 337 ? -10.860 1.262 -15.834 1.00 11.70 330 GLY G CA 1
ATOM 5107 C C . GLY B 1 337 ? -11.802 0.112 -15.524 1.00 11.10 330 GLY G C 1
ATOM 5108 O O . GLY B 1 337 ? -11.418 -1.041 -15.307 1.00 11.86 330 GLY G O 1
ATOM 5109 N N . PRO B 1 338 ? -13.088 0.396 -15.448 1.00 11.04 331 PRO G N 1
ATOM 5110 C CA . PRO B 1 338 ? -14.082 -0.580 -15.061 1.00 10.93 331 PRO G CA 1
ATOM 5111 C C . PRO B 1 338 ? -14.410 -1.584 -16.151 1.00 11.90 331 PRO G C 1
ATOM 5112 O O . PRO B 1 338 ? -14.302 -1.291 -17.323 1.00 11.61 331 PRO G O 1
ATOM 5116 N N . GLU B 1 339 ? -14.810 -2.766 -15.710 1.00 12.23 332 GLU G N 1
ATOM 5117 C CA . GLU B 1 339 ? -15.232 -3.842 -16.639 1.00 12.36 332 GLU G CA 1
ATOM 5118 C C . GLU B 1 339 ? -16.273 -3.278 -17.595 1.00 13.52 332 GLU G C 1
ATOM 5119 O O . GLU B 1 339 ? -17.187 -2.566 -17.118 1.00 15.35 332 GLU G O 1
ATOM 5125 N N . THR B 1 340 ? -16.163 -3.562 -18.881 1.00 13.04 333 THR G N 1
ATOM 5126 C CA . THR B 1 340 ? -17.048 -2.950 -19.902 1.00 14.37 333 THR G CA 1
ATOM 5127 C C . THR B 1 340 ? -17.833 -4.052 -20.598 1.00 14.79 333 THR G C 1
ATOM 5128 O O . THR B 1 340 ? -17.314 -5.176 -20.815 1.00 14.41 333 THR G O 1
ATOM 5132 N N . SER B 1 341 ? -19.044 -3.730 -21.004 1.00 12.44 334 SER G N 1
ATOM 5133 C CA . SER B 1 341 ? -19.926 -4.683 -21.703 1.00 13.32 334 SER G CA 1
ATOM 5134 C C . SER B 1 341 ? -19.513 -4.819 -23.166 1.00 13.38 334 SER G C 1
ATOM 5135 O O . SER B 1 341 ? -19.317 -3.788 -23.862 1.00 14.26 334 SER G O 1
ATOM 5138 N N . VAL B 1 342 ? -19.464 -6.039 -23.668 1.00 10.79 335 VAL G N 1
ATOM 5139 C CA . VAL B 1 342 ? -19.201 -6.290 -25.096 1.00 10.48 335 VAL G CA 1
ATOM 5140 C C . VAL B 1 342 ? -20.495 -5.987 -25.857 1.00 10.61 335 VAL G C 1
ATOM 5141 O O . VAL B 1 342 ? -21.556 -6.498 -25.503 1.00 10.51 335 VAL G O 1
ATOM 5145 N N . GLN B 1 343 ? -20.444 -5.118 -26.845 1.00 11.12 336 GLN G N 1
ATOM 5146 C CA . GLN B 1 343 ? -21.681 -4.731 -27.573 1.00 12.05 336 GLN G CA 1
ATOM 5147 C C . GLN B 1 343 ? -22.140 -5.857 -28.490 1.00 11.96 336 GLN G C 1
ATOM 5148 O O . GLN B 1 343 ? -21.323 -6.535 -29.167 1.00 12.31 336 GLN G O 1
ATOM 5154 N N . ARG B 1 344 ? -23.448 -6.017 -28.601 1.00 13.21 337 ARG G N 1
ATOM 5155 C CA . ARG B 1 344 ? -23.973 -7.037 -29.511 1.00 12.95 337 ARG G CA 1
ATOM 5156 C C . ARG B 1 344 ? -23.817 -6.589 -30.963 1.00 12.13 337 ARG G C 1
ATOM 5157 O O . ARG B 1 344 ? -23.738 -5.342 -31.247 1.00 12.99 337 ARG G O 1
ATOM 5165 N N . ILE B 1 345 ? -23.916 -7.576 -31.846 1.00 12.03 338 ILE G N 1
ATOM 5166 C CA . ILE B 1 345 ? -23.901 -7.339 -33.321 1.00 12.55 338 ILE G CA 1
ATOM 5167 C C . ILE B 1 345 ? -25.255 -7.722 -33.862 1.00 12.58 338 ILE G C 1
ATOM 5168 O O . ILE B 1 345 ? -25.522 -8.897 -34.102 1.00 12.86 338 ILE G O 1
ATOM 5173 N N . PRO B 1 346 ? -26.169 -6.748 -34.061 1.00 13.80 339 PRO G N 1
ATOM 5174 C CA . PRO B 1 346 ? -27.495 -7.079 -34.606 1.00 15.18 339 PRO G CA 1
ATOM 5175 C C . PRO B 1 346 ? -27.361 -7.681 -36.000 1.00 13.29 339 PRO G C 1
ATOM 5176 O O . PRO B 1 346 ? -26.709 -7.092 -36.867 1.00 14.29 339 PRO G O 1
ATOM 5180 N N . PRO B 1 347 ? -27.912 -8.892 -36.231 1.00 13.76 340 PRO G N 1
ATOM 5181 C CA . PRO B 1 347 ? -27.852 -9.534 -37.525 1.00 14.59 340 PRO G CA 1
ATOM 5182 C C . PRO B 1 347 ? -29.027 -9.137 -38.428 1.00 15.42 340 PRO G C 1
ATOM 5183 O O . PRO B 1 347 ? -29.976 -8.509 -37.978 1.00 16.25 340 PRO G O 1
ATOM 5187 N N . PRO B 1 348 ? -28.949 -9.488 -39.719 1.00 16.26 341 PRO G N 1
ATOM 5188 C CA . PRO B 1 348 ? -30.057 -9.225 -40.639 1.00 16.36 341 PRO G CA 1
ATOM 5189 C C . PRO B 1 348 ? -31.289 -10.017 -40.223 1.00 18.97 341 PRO G C 1
ATOM 5190 O O . PRO B 1 348 ? -31.240 -11.045 -39.520 1.00 17.45 341 PRO G O 1
ATOM 5194 N N . PRO B 1 349 ? -32.472 -9.598 -40.722 1.00 19.42 342 PRO G N 1
ATOM 5195 C CA . PRO B 1 349 ? -33.700 -10.335 -40.422 1.00 18.49 342 PRO G CA 1
ATOM 5196 C C . PRO B 1 349 ? -33.620 -11.826 -40.741 1.00 17.38 342 PRO G C 1
ATOM 5197 O O . PRO B 1 349 ? -33.010 -12.209 -41.714 1.00 19.29 342 PRO G O 1
ATOM 5201 N N . GLY B 1 350 ? -34.282 -12.658 -39.944 1.00 16.89 343 GLY G N 1
ATOM 5202 C CA . GLY B 1 350 ? -34.358 -14.096 -40.235 1.00 17.29 343 GLY G CA 1
ATOM 5203 C C . GLY B 1 350 ? -33.172 -14.873 -39.685 1.00 18.59 343 GLY G C 1
ATOM 5204 O O . GLY B 1 350 ? -33.134 -16.102 -39.866 1.00 21.10 343 GLY G O 1
ATOM 5205 N N . ALA B 1 351 ? -32.217 -14.209 -39.029 1.00 16.87 344 ALA G N 1
ATOM 5206 C CA . ALA B 1 351 ? -31.018 -14.888 -38.467 1.00 17.99 344 ALA G CA 1
ATOM 5207 C C . ALA B 1 351 ? -31.379 -15.664 -37.194 1.00 20.05 344 ALA G C 1
ATOM 5208 O O . ALA B 1 351 ? -30.600 -16.558 -36.806 1.00 17.16 344 ALA G O 1
#

Foldseek 3Di:
DDQAPVRFDFLDNVLNLVLVLLVCCCVQVCVNLALAQLLLLLLVVLLLQALQAFPPCVVVVHGSHLGLQLLCLVVVVPSCPFVLNPLNVVSSVSQVVSCVVSVAGNSQSSLSSNLSSQLSFALAALAWHKGDHHHDPDHGDHPQHDDLQDDLVVLQVSSCRQQVQHLLLVLLCLSLCQHFAAVQQVVHGFQGCFLRNSHSALRNLVFLQFDFDAALHDPDGRQWDGGDARSHTDGNNSNCQCQPQVRVVSSLVRALPSPCSNVSNNVSSVSSSQGSHDPVPIGTSSSSHDHHHHDDDDARRHAAEAPDFLVRGNRRHPPDGRDGHHYDDDDGDHRDGRDHDPPD/DPWDQAPVRFIFHHPVLNLCLVLLVCCCVQQQVNLALAQLLLLLLVVLLLQALQAFPPCVVVVHGSHQGLQLLCLVVVVPSCPQVLNPLNVVSSVSQVVSCVVSVAGNSQSSLVSNLSSQLSFALAALAWGWGDHHHDPDHRDPPQRDDLQDELVSQQVSSCRQQVQHLLLVLLCLSLCQHAAAPQDVVDGFQGCFLRNRHSALRNLVFLQFDFDAALHDPDGPQWDGGDARSHTDGNHSNCLCQPQVRVVSSLVRALPSVCSNVSNNVSSVSSSQGSHDVVPIGIRSSSRDHRHHDDDDARRHAAEAPDFLVRGNRRHPPDGRDGGHYDDDHGDHRDGRDHDPSD

Radius of gyration: 29.08 Å; Cα contacts (8 Å, |Δi|>4): 1507; chains: 2; bounding box: 52×87×78 Å

Solvent-accessible surface area: 27234 Å² total

B-factor: mean 16.41, std 7.26, range [6.58, 66.55]

InterPro domains:
  IPR001621 Fungal ligninase [PR00462] (27-40)
  IPR001621 Fungal ligninase [PR00462] (41-59)
  IPR001621 Fungal ligninase [PR00462] (61-81)
  IPR001621 Fungal ligninase [PR00462] (88-107)
  IPR001621 Fungal ligninase [PR00462] (108-130)
  IPR001621 Fungal ligninase [PR00462] (131-148)
  IPR001621 Fungal ligninase [PR00462] (149-162)
  IPR001621 Fungal ligninase [PR00462] (163-190)
  IPR001621 Fungal ligninase [PR00462] (192-214)
  IPR001621 Fungal ligninase [PR00462] (215-237)
  IPR001621 Fungal ligninase [PR00462] (238-258)
  IPR001621 Fungal ligninase [PR00462] (259-284)
  IPR001621 Fungal ligninase [PR00462] (293-318)
  IPR001621 Fungal ligninase [PR00462] (343-362)
  IPR001621 Fungal ligninase [cd00692] (29-361)
  IPR002016 Haem peroxidase [PF00141] (50-285)
  IPR002016 Haem peroxidase [PR00458] (66-80)
  IPR002016 Haem peroxidase [PR00458] (131-148)
  IPR002016 Haem peroxidase [PR00458] (150-162)
  IPR002016 Haem peroxidase [PR00458] (196-211)

Nearest PDB structures (foldseek):
  4bm1-assembly2_B  TM=9.750E-01  e=1.566E-44  Pleurotus ostreatus
  1ly8-assembly2_B  TM=9.737E-01  e=8.363E-38  Coprinopsis cinerea
  1ly9-assembly1_A  TM=9.654E-01  e=1.494E-37  Coprinopsis cinerea
  1lyk-assembly1_A  TM=9.660E-01  e=3.366E-37  Coprinopsis cinerea
  1aru-assembly1_A  TM=9.707E-01  e=2.420E-36  Agaricales sp. 'Arthromyces ramosus'

Secondary structure (DSSP, 8-state):
-EE-TTS-EESSGGGTTHHHHHHHHHHHTSTTT--SHHHHHHHHHHHHHHT-B-HHHHTTTS---BSSSSHHHHTHHHHTTSGGGTTHHHHHHHHHHHHHHHT--HHHHHHHHHHHHHHTSTT------EE--PPPSSPPPSS-S--TTS-HHHHHHHHHHHH---HHHH--GGGGGG-EESSSSTT-S-EESSS-TTS-SSHHHHHTTBPP-B-SS-S--TTEE-BSSTT--EEHHHHHHHHSTTTHHHHHTTTT-HHHHHHHHHHHHHHHHTTTS-GGGSEE-GGGSPPPPPPPSSS-SS-BPTT--GGGB----SSSPPP---B-SSS--PPPP-PPPTT-/---EE-TTS-EESSGGGTTHHHHHHHHHHHTSTTT--SHHHHHHHHHHHHHHS-B-HHHHHTTS---BSSSSHHHHTHHHHTTSGGGTTHHHHHHHHHHHHHHHT--HHHHHHHHHHHHHHTSTT------EE--PPPSSPPPSS-S--TTS-HHHHHHHHHHHH---HHHH--GGGGGG-EESSSSTT-S-EESSS-TTS-SSHHHHHTTBPP-B-SSSS--TTEE-BSSTT--EEHHHHHHTTSTTTHHHHHHTTT-HHHHHHHHHHHHHHHTTTTS-GGGSEE-GGGSPPPPPPPSSS-SS-BPTT--GGGB----SSSPPP---B-SSS--PPPP-PPPTT-

Organism: Phanerodontia chrysosporium (NCBI:txid2822231)